Protein AF-A0A974B3S0-F1 (afdb_monomer)

Secondary structure (DSSP, 8-state):
-HHHH-SSEEEEE-S---HHHHHHHHHHHHHHHHTT-EEEEE---SS-TTSSS--HHHHHHHHHHHHHTGGGHHHHEE--SS---B---EEEETTTEEEEESS-TTT--TT-B--EEEEE-SSS--HHHHHHHHHHHHH-S-HHHHTT---SHHHHS-TGGGTS----------PPPPPPPS-SS--SSHHHHHHHHHHHHHHHHHHHHHHHHHHHT-SS-EEEEEETHHHHHHHHHHHHH-SSEEEEE-S---TTTS-HHHHHHHHHHHHTT-EEEEEEE-TTS-SS-HHHHHHHHHHHHHHHHHSBTTEEEEEESB---EEEETTEEEEES--TTT--S--SSSSPPB-EEEEEE-HHHHHHHHHHTT---SPPPP-----TTSPPPPPHHHHHHHHHHHHHHHHHSS--HHHHHHHHHH-S-HHHHHHHHHTTS-HHHHHHHHHHHHHH-GGG-TTSHHHHHHHHHHHHHHHTT-HHHHHHHHHT---SSSSS-HHHHHHHHHHHTT-HHHHHHHHHHHHTSTT--HHHHHHHHHHHHHIIIII--THHHHHHHHHGGGPPTTHHHHHHHHHHHHHHH-S---HHHHHHHHHHHHHHHHHHHHHHHHHHHHHHHHH---SSHHHHHHHHHHHTSTT-HHHHHHHHH-

Nearest PDB structures (foldseek):
  4a1s-assembly1_B  TM=4.977E-01  e=6.077E-01  Drosophila melanogaster
  6ait-assembly1_B  TM=3.392E-01  e=1.876E-01  Escherichia coli K-12
  6ait-assembly1_A  TM=3.603E-01  e=1.710E+00  Escherichia coli K-12
  6ait-assembly1_D  TM=3.417E-01  e=1.969E+00  Escherichia coli K-12

Solvent-accessible surface area (backbone atoms only — not comparable to full-atom values): 35226 Å² total; per-residue (Å²): 108,64,61,75,68,31,68,53,28,35,39,38,28,16,23,48,75,34,45,80,39,41,61,78,44,41,70,48,52,52,50,27,43,74,65,64,18,28,38,35,49,45,38,17,42,63,88,47,93,82,55,69,64,70,57,70,67,36,45,52,54,53,51,49,54,24,56,72,40,52,98,47,3,75,78,32,40,36,62,68,91,60,60,43,25,23,54,24,16,37,37,35,29,56,48,46,35,35,37,34,15,29,44,37,80,25,50,54,62,74,94,38,48,56,44,68,48,78,48,74,50,95,71,77,74,34,71,50,49,31,52,48,36,48,49,52,36,70,46,41,84,47,70,76,60,25,71,69,58,68,40,53,50,77,64,67,53,51,78,74,59,66,71,60,64,81,72,78,74,70,74,74,73,76,72,80,62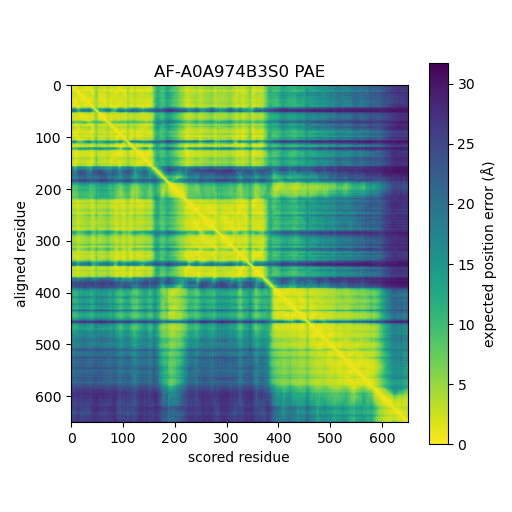,71,63,62,79,58,78,94,62,88,47,91,48,70,65,60,45,51,21,44,46,52,49,37,54,50,32,48,54,31,50,50,51,50,53,48,52,57,59,68,68,48,92,65,67,50,68,39,82,36,48,46,65,50,54,58,54,50,49,53,46,40,56,73,62,40,69,56,27,38,38,42,25,12,41,33,40,23,34,85,56,50,30,73,66,49,51,50,37,52,49,53,34,47,73,74,63,19,35,34,38,40,32,32,34,32,84,91,63,64,47,74,58,67,64,37,30,50,54,20,48,49,56,51,50,57,52,34,71,76,34,74,87,39,45,44,81,46,70,36,60,38,34,27,13,31,42,34,29,58,39,29,26,34,39,6,37,54,32,76,37,49,50,88,74,72,48,84,95,55,88,58,44,44,31,34,32,40,35,36,43,32,53,73,58,18,50,51,52,38,41,67,67,69,58,64,89,65,84,71,74,77,85,76,67,71,76,86,77,66,75,81,60,74,56,44,65,43,42,41,52,41,48,53,52,52,50,52,24,57,76,65,77,46,67,57,68,65,59,48,51,54,51,43,74,70,41,95,52,50,67,58,29,48,58,64,32,64,73,54,45,58,70,67,46,40,43,54,49,49,53,47,45,58,71,77,42,56,90,75,42,85,80,53,56,53,64,55,49,52,54,50,45,29,50,50,28,50,74,73,66,38,24,53,62,18,20,58,53,40,68,75,46,98,50,90,84,50,80,74,43,52,55,60,24,44,36,44,20,26,56,74,69,68,38,67,73,54,33,49,58,39,45,57,57,48,72,70,46,84,85,68,48,74,68,54,48,51,52,49,44,52,51,18,49,44,29,32,39,71,68,46,38,68,64,17,55,61,49,36,68,69,47,44,84,77,48,59,85,67,59,28,59,52,50,51,52,51,50,55,47,41,76,71,62,76,52,40,56,63,58,68,63,52,48,55,50,50,53,49,53,48,53,52,50,52,51,50,52,51,48,53,50,49,50,53,52,50,54,52,60,66,68,61,82,61,94,46,74,65,56,43,51,53,48,42,52,29,52,71,33,91,85,6,68,54,33,45,50,52,62,72,76,104

pLDDT: mean 87.48, std 12.83, range [41.31, 98.44]

Sequence (650 aa):
QLIAQATGQLVICSPRIHYQTLRRHLPALEDAVRRDVRLVLLWGAADRDRDEEFDDRTRNALEDLQRLGGKAGATQVVLPVTSTRTHAKLVVTDHTTALVTSAAPLSGAGERSSVGLLLEQPGDDSPVITELLDWVRASVPSYEHSRLLRVRAADFRTTDSRMAGAPAREPARKREELPEPAVEAPAEDPSVEASALELWVSGWTGYLRLVQARLAARQLPAARLVTDATHRTLFRIALSRARRRLVIASDGLAAEIVDTGLVGALRARLGEGVEVTLVLPDATHPVGDRRQYGEARQRLQDLLADFPGRLRLVEGANRAALLVWDDEAVVGSFNYLAFDGRYGRHRLASELSVRVSGAAAADAVARAAGAAGMPAAPDTGPDATAALPPTGAAHASAQRLLHAYAEQGAADPRLVAQVLGAAEDPWQLLELLGGPGPEDLVAVVAARCLADHRDGGQDGRAGRWQRWLIRHCWKTGQFVEAAVLRLGLHDAGFRPRARTAVLGAARAAHHPGAVAAVLEELVLEEGLSAGERVVATLGACSLLLLTGDPSGHEVLEVVRRQLDTPWREFAERVDAYWQAAYLPMPLELIRVSLDGSRREHERASLWEELEQRLAHARAMTFASPVSTRTHHALFNTPSGAFAELGRIVA

Radius of gyration: 44.28 Å; Cα contacts (8 Å, |Δi|>4): 1013; chains: 1; bounding box: 95×59×132 Å

Foldseek 3Di:
DLLQLAQAEKEWEFQAADLVQVVVCLVSLLVCLVNLYAYAYAYHALADPVRFDDDPNRVVSLVVQLCSNPPCSCLRHPDAPGHLNALWGKIDRQQFWIKFWLDGNRPDLPVFFIDIDIDGDPDQHDPASLVVQVVVLVSRPDVVSSVSGDRHSVSRDDPVNVPVDDPDDPPPPPPQDQQDDQDPDDFPDPLLSQLSVVLSVLLVVLVVVVVVLVQLPDPFWDKHKDKQCSVVVVVVCLLQPFQAEKEFEFAAAFQVLLDPVVLVSNLVNLVNVYAYEYEYEALVDHDDDNVRRVNSVVSLVVSCVVRPPRYHYHYYSHSWGKMAGQQKIKGHNDGNRHDDSADPPDDGHMTIIMMIGGQVVSQVRCVSSVNPDRDRPPCPSPPSPPDNGDGSLLSNLLSVQSNVCSVPVAGDLVSLLVSCVPDPDLLVSLVSCVPSHDPRNSLSSLVNCLVPPVVVCPPCSNVVSLLVNLVVCVVVLVLLVNLVSQVVHPDCPRPPHNLLSQLSNCVSVVPLVSNLVSLVVQLPDPDDDQVSLLSSLVSLLCCCAPVLHCSSVVSLVSSLVVHDPPSNVVSVVSNVCCVVPSDHHPVVVVVVVVVVVVVVVVVVVVLVVLLVVLVVLLPDDDPDPVVVVLSCQQCPDPPHVSVVVNVVSD

Structure (mmCIF, N/CA/C/O backbone):
data_AF-A0A974B3S0-F1
#
_entry.id   AF-A0A974B3S0-F1
#
loop_
_atom_site.group_PDB
_atom_site.id
_atom_site.type_symbol
_atom_site.label_atom_id
_atom_site.label_alt_id
_atom_site.label_comp_id
_atom_site.label_asym_id
_atom_site.label_entity_id
_atom_site.label_seq_id
_atom_site.pdbx_PDB_ins_code
_atom_site.Cartn_x
_atom_site.Cartn_y
_atom_site.Cartn_z
_atom_site.occupancy
_atom_site.B_iso_or_equiv
_atom_site.auth_seq_id
_atom_site.auth_comp_id
_atom_site.auth_asym_id
_atom_site.auth_atom_id
_atom_site.pdbx_PDB_model_num
ATOM 1 N N . GLN A 1 1 ? 11.451 -6.308 -39.382 1.00 90.56 1 GLN A N 1
ATOM 2 C CA . GLN A 1 1 ? 10.022 -6.273 -39.015 1.00 90.56 1 GLN A CA 1
ATOM 3 C C . GLN A 1 1 ? 9.632 -4.918 -38.436 1.00 90.56 1 GLN A C 1
ATOM 5 O O . GLN A 1 1 ? 8.913 -4.218 -39.127 1.00 90.56 1 GLN A O 1
ATOM 10 N N . LEU A 1 2 ? 10.179 -4.498 -37.286 1.00 94.31 2 LEU A N 1
ATOM 11 C CA . LEU A 1 2 ? 9.877 -3.194 -36.656 1.00 94.31 2 LEU A CA 1
ATOM 12 C C . LEU A 1 2 ? 9.934 -1.993 -37.622 1.00 94.31 2 LEU A C 1
ATOM 14 O O . LEU A 1 2 ? 8.984 -1.229 -37.715 1.00 94.31 2 LEU A O 1
ATOM 18 N N . ILE A 1 3 ? 10.993 -1.896 -38.438 1.00 95.94 3 ILE A N 1
ATOM 19 C CA . ILE A 1 3 ? 11.139 -0.835 -39.458 1.00 95.94 3 ILE A CA 1
ATOM 20 C C . ILE A 1 3 ? 9.942 -0.788 -40.426 1.00 95.94 3 ILE A C 1
ATOM 22 O O . ILE A 1 3 ? 9.447 0.283 -40.762 1.00 95.94 3 ILE A O 1
ATOM 26 N N . ALA A 1 4 ? 9.460 -1.954 -40.861 1.00 94.88 4 ALA A N 1
ATOM 27 C CA . ALA A 1 4 ? 8.338 -2.055 -41.791 1.00 94.88 4 ALA A CA 1
ATOM 28 C C . ALA A 1 4 ? 6.991 -1.742 -41.118 1.00 94.88 4 ALA A C 1
ATOM 30 O O . ALA A 1 4 ? 6.079 -1.262 -41.780 1.00 94.88 4 ALA A O 1
ATOM 31 N N . GLN A 1 5 ? 6.872 -1.987 -39.810 1.00 93.88 5 GLN A N 1
ATOM 32 C CA . GLN A 1 5 ? 5.661 -1.711 -39.032 1.00 93.88 5 GLN A CA 1
ATOM 33 C C . GLN A 1 5 ? 5.506 -0.232 -38.662 1.00 93.88 5 GLN A C 1
ATOM 35 O O . GLN A 1 5 ? 4.398 0.179 -38.341 1.00 93.88 5 GLN A O 1
ATOM 40 N N . ALA A 1 6 ? 6.578 0.563 -38.719 1.00 95.12 6 ALA A N 1
ATOM 41 C CA . ALA A 1 6 ? 6.516 1.989 -38.416 1.00 95.12 6 ALA A CA 1
ATOM 42 C C . ALA A 1 6 ? 5.563 2.718 -39.366 1.00 95.12 6 ALA A C 1
ATOM 44 O O . ALA A 1 6 ? 5.660 2.555 -40.586 1.00 95.12 6 ALA A O 1
ATOM 45 N N . THR A 1 7 ? 4.670 3.532 -38.805 1.00 94.62 7 THR A N 1
ATOM 46 C CA . THR A 1 7 ? 3.674 4.307 -39.559 1.00 94.62 7 THR A CA 1
ATOM 47 C C . THR A 1 7 ? 3.836 5.815 -39.403 1.00 94.62 7 THR A C 1
ATOM 49 O O . THR A 1 7 ? 3.481 6.549 -40.317 1.00 94.62 7 THR A O 1
ATOM 52 N N . GLY A 1 8 ? 4.400 6.296 -38.292 1.00 94.00 8 GLY A N 1
ATOM 53 C CA . GLY A 1 8 ? 4.585 7.724 -38.030 1.00 94.00 8 GLY A CA 1
ATOM 54 C C . GLY A 1 8 ? 6.000 8.116 -37.605 1.00 94.00 8 GLY A C 1
ATOM 55 O O . GLY A 1 8 ? 6.497 9.155 -38.040 1.00 94.00 8 GLY A O 1
ATOM 56 N N . GLN A 1 9 ? 6.663 7.324 -36.764 1.00 96.62 9 GLN A N 1
ATOM 57 C CA . GLN A 1 9 ? 8.039 7.545 -36.325 1.00 96.62 9 GLN A CA 1
ATOM 58 C C . GLN A 1 9 ? 8.759 6.217 -36.091 1.00 96.62 9 GLN A C 1
ATOM 60 O O . GLN A 1 9 ? 8.231 5.293 -35.479 1.00 96.62 9 GLN A O 1
ATOM 65 N N . LEU A 1 10 ? 10.016 6.167 -36.505 1.00 98.06 10 LEU A N 1
ATOM 66 C CA . LEU A 1 10 ? 10.951 5.104 -36.190 1.00 98.06 10 LEU A CA 1
ATOM 67 C C . LEU A 1 10 ? 12.165 5.724 -35.510 1.00 98.06 10 LEU A C 1
ATOM 69 O O . LEU A 1 10 ? 12.873 6.532 -36.108 1.00 98.06 10 LEU A O 1
ATOM 73 N N . VAL A 1 11 ? 12.424 5.331 -34.271 1.00 98.31 11 VAL A N 1
ATOM 74 C CA . VAL A 1 11 ? 13.617 5.737 -33.532 1.00 98.31 11 VAL A CA 1
ATOM 75 C C . VAL A 1 11 ? 14.587 4.571 -33.485 1.00 98.31 11 VAL A C 1
ATOM 77 O O . VAL A 1 11 ? 14.202 3.471 -33.100 1.00 98.31 11 VAL A O 1
ATOM 80 N N . ILE A 1 12 ? 15.850 4.805 -33.827 1.00 98.00 12 ILE A N 1
ATOM 81 C CA . ILE A 1 12 ? 16.931 3.834 -33.665 1.00 98.00 12 ILE A CA 1
ATOM 82 C C . ILE A 1 12 ? 18.063 4.508 -32.896 1.00 98.00 12 ILE A C 1
ATOM 84 O O . ILE A 1 12 ? 18.668 5.467 -33.369 1.00 98.00 12 ILE A O 1
ATOM 88 N N . CYS A 1 13 ? 18.363 3.983 -31.715 1.00 96.69 13 CYS A N 1
ATOM 89 C CA . CYS A 1 13 ? 19.539 4.335 -30.939 1.00 96.69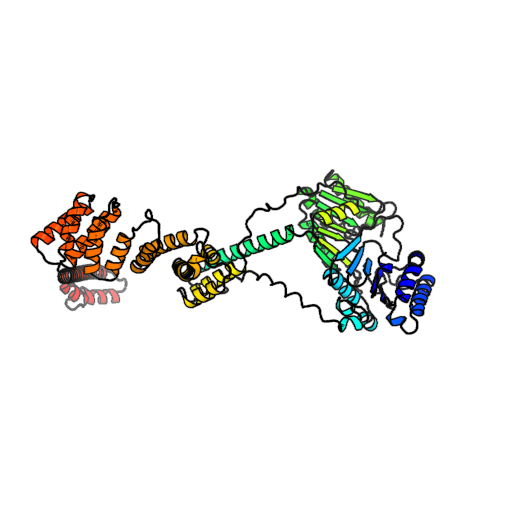 13 CYS A CA 1
ATOM 90 C C . CYS A 1 13 ? 20.581 3.228 -31.098 1.00 96.69 13 CYS A C 1
ATOM 92 O O . CYS A 1 13 ? 20.330 2.070 -30.749 1.00 96.69 13 CYS A O 1
ATOM 94 N N . SER A 1 14 ? 21.729 3.572 -31.675 1.00 94.75 14 SER A N 1
ATOM 95 C CA . SER A 1 14 ? 22.834 2.646 -31.902 1.00 94.75 14 SER A CA 1
ATOM 96 C C . SER A 1 14 ? 24.151 3.368 -31.621 1.00 94.75 14 SER A C 1
ATOM 98 O O . SER A 1 14 ? 24.486 4.287 -32.368 1.00 94.75 14 SER A O 1
ATOM 100 N N . PRO A 1 15 ? 24.945 2.949 -30.615 1.00 90.75 15 PRO A N 1
ATOM 101 C CA . PRO A 1 15 ? 26.147 3.684 -30.201 1.00 90.75 15 PRO A CA 1
ATOM 102 C C . PRO A 1 15 ? 27.145 3.865 -31.345 1.00 90.75 15 PRO A C 1
ATOM 104 O O . PRO A 1 15 ? 27.814 4.887 -31.458 1.00 90.75 15 PRO A O 1
ATOM 107 N N . ARG A 1 16 ? 27.208 2.875 -32.240 1.00 89.56 16 ARG A N 1
ATOM 108 C CA . ARG A 1 16 ? 27.959 2.934 -33.494 1.00 89.56 16 ARG A CA 1
ATOM 109 C C . ARG A 1 16 ? 27.047 2.572 -34.663 1.00 89.56 16 ARG A C 1
ATOM 111 O O . ARG A 1 16 ? 26.113 1.780 -34.513 1.00 89.56 16 ARG A O 1
ATOM 118 N N . ILE A 1 17 ? 27.336 3.099 -35.843 1.00 92.31 17 ILE A N 1
ATOM 119 C CA . ILE A 1 17 ? 26.653 2.732 -37.087 1.00 92.31 17 ILE A CA 1
ATOM 120 C C . ILE A 1 17 ? 27.734 2.303 -38.071 1.00 92.31 17 ILE A C 1
ATOM 122 O O . ILE A 1 17 ? 28.662 3.059 -38.333 1.00 92.31 17 ILE A O 1
ATOM 126 N N . HIS A 1 18 ? 27.636 1.078 -38.581 1.00 91.88 18 HIS A N 1
ATOM 127 C CA . HIS A 1 18 ? 28.579 0.548 -39.561 1.00 91.88 18 HIS A CA 1
ATOM 128 C C . HIS A 1 18 ? 27.874 0.303 -40.888 1.00 91.88 18 HIS A C 1
ATOM 130 O O . HIS A 1 18 ? 26.838 -0.367 -40.926 1.00 91.88 18 HIS A O 1
ATOM 136 N N . TYR A 1 19 ? 28.480 0.765 -41.985 1.00 93.81 19 TYR A N 1
ATOM 137 C CA . TYR A 1 19 ? 27.906 0.660 -43.326 1.00 93.81 19 TYR A CA 1
ATOM 138 C C . TYR A 1 19 ? 27.470 -0.766 -43.689 1.00 93.81 19 TYR A C 1
ATOM 140 O O . TYR A 1 19 ? 26.404 -0.955 -44.263 1.00 93.81 19 TYR A O 1
ATOM 148 N N . GLN A 1 20 ? 28.248 -1.794 -43.326 1.00 92.00 20 GLN A N 1
ATOM 149 C CA . GLN A 1 20 ? 27.901 -3.189 -43.635 1.00 92.00 20 GLN A CA 1
ATOM 150 C C . GLN A 1 20 ? 26.568 -3.633 -43.019 1.00 92.00 20 GLN A C 1
ATOM 152 O O . GLN A 1 20 ? 25.824 -4.379 -43.658 1.00 92.00 20 GLN A O 1
ATOM 157 N N . THR A 1 21 ? 26.265 -3.184 -41.801 1.00 92.38 21 THR A N 1
ATOM 158 C CA . THR A 1 21 ? 25.004 -3.491 -41.116 1.00 92.38 21 THR A CA 1
ATOM 159 C C . THR A 1 21 ? 23.904 -2.553 -41.595 1.00 92.38 21 THR A C 1
ATOM 161 O O . THR A 1 21 ? 22.827 -3.023 -41.954 1.00 92.38 21 THR A O 1
ATOM 164 N N . LEU A 1 22 ? 24.191 -1.250 -41.698 1.00 95.25 22 LEU A N 1
ATOM 165 C CA . LEU A 1 22 ? 23.259 -0.250 -42.222 1.00 95.25 22 LEU A CA 1
ATOM 166 C C . LEU A 1 22 ? 22.739 -0.643 -43.612 1.00 95.25 22 LEU A C 1
ATOM 168 O O . LEU A 1 22 ? 21.530 -0.667 -43.817 1.00 95.25 22 LEU A O 1
ATOM 172 N N . ARG A 1 23 ? 23.622 -1.056 -44.533 1.00 95.69 23 ARG A N 1
ATOM 173 C CA . ARG A 1 23 ? 23.284 -1.477 -45.905 1.00 95.69 23 ARG A CA 1
ATOM 174 C C . ARG A 1 23 ? 22.228 -2.581 -45.956 1.00 95.69 23 ARG A C 1
ATOM 176 O O . ARG A 1 23 ? 21.425 -2.599 -46.881 1.00 95.69 23 ARG A O 1
ATOM 183 N N . ARG A 1 24 ? 22.205 -3.491 -44.976 1.00 94.81 24 ARG A N 1
ATOM 184 C CA . ARG A 1 24 ? 21.198 -4.568 -44.899 1.00 94.81 24 ARG A CA 1
ATOM 185 C C . ARG A 1 24 ? 19.804 -4.035 -44.568 1.00 94.81 24 ARG A C 1
ATOM 187 O O . ARG A 1 24 ? 18.816 -4.677 -44.906 1.00 94.81 24 ARG A O 1
ATOM 194 N N . HIS A 1 25 ? 19.732 -2.879 -43.914 1.00 95.81 25 HIS A N 1
ATOM 195 C CA . HIS A 1 25 ? 18.491 -2.232 -43.500 1.00 95.81 25 HIS A CA 1
ATOM 196 C C . HIS A 1 25 ? 18.097 -1.047 -44.390 1.00 95.81 25 HIS A C 1
ATOM 198 O O . HIS A 1 25 ? 16.933 -0.657 -44.346 1.00 95.81 25 HIS A O 1
ATOM 204 N N . LEU A 1 26 ? 19.008 -0.518 -45.223 1.00 96.50 26 LEU A N 1
ATOM 205 C CA . LEU A 1 26 ? 18.747 0.619 -46.117 1.00 96.50 26 LEU A CA 1
ATOM 206 C C . LEU A 1 26 ? 17.457 0.465 -46.936 1.00 96.50 26 LEU A C 1
ATOM 208 O O . LEU A 1 26 ? 16.648 1.381 -46.855 1.00 96.50 26 LEU A O 1
ATOM 212 N N . PRO A 1 27 ? 17.162 -0.668 -47.611 1.00 97.56 27 PRO A N 1
ATOM 213 C CA . PRO A 1 27 ? 15.923 -0.779 -48.385 1.00 97.56 27 PRO A CA 1
ATOM 214 C C . PRO A 1 27 ? 14.655 -0.557 -47.548 1.00 97.56 27 PRO A C 1
ATOM 216 O O . PRO A 1 27 ? 13.721 0.100 -47.998 1.00 97.56 27 PRO A O 1
ATOM 219 N N . ALA A 1 28 ? 14.634 -1.064 -46.311 1.00 97.25 28 ALA A N 1
ATOM 220 C CA . ALA A 1 28 ? 13.500 -0.899 -45.404 1.00 97.25 28 ALA A CA 1
ATOM 221 C C . ALA A 1 28 ? 13.433 0.516 -44.802 1.00 97.25 28 ALA A C 1
ATOM 223 O O . ALA A 1 28 ? 12.342 1.034 -44.578 1.00 97.25 28 ALA A O 1
ATOM 224 N N . LEU A 1 29 ? 14.584 1.143 -44.539 1.00 97.56 29 LEU A N 1
ATOM 225 C CA . LEU A 1 29 ? 14.653 2.531 -44.073 1.00 97.56 29 LEU A CA 1
ATOM 226 C C . LEU A 1 29 ? 14.208 3.505 -45.170 1.00 97.56 29 LEU A C 1
ATOM 228 O O . LEU A 1 29 ? 13.416 4.399 -44.899 1.00 97.56 29 LEU A O 1
ATOM 232 N N . GLU A 1 30 ? 14.658 3.303 -46.407 1.00 97.44 30 GLU A N 1
ATOM 233 C CA . GLU A 1 30 ? 14.218 4.081 -47.565 1.00 97.44 30 GLU A CA 1
ATOM 234 C C . GLU A 1 30 ? 12.713 3.934 -47.804 1.00 97.44 30 GLU A C 1
ATOM 236 O O . GLU A 1 30 ? 12.037 4.923 -48.073 1.00 97.44 30 GLU A O 1
ATOM 241 N N . ASP A 1 31 ? 12.172 2.716 -47.694 1.00 96.94 31 ASP A N 1
ATOM 242 C CA . ASP A 1 31 ? 10.728 2.482 -47.771 1.00 96.94 31 ASP A CA 1
ATOM 243 C C . ASP A 1 31 ? 9.966 3.239 -46.673 1.00 96.94 31 ASP A C 1
ATOM 245 O O . ASP A 1 31 ? 8.985 3.917 -46.966 1.00 96.94 31 ASP A O 1
ATOM 249 N N . ALA A 1 32 ? 10.451 3.215 -45.428 1.00 96.56 32 ALA A N 1
ATOM 250 C CA . ALA A 1 32 ? 9.850 3.982 -44.339 1.00 96.56 32 ALA A CA 1
ATOM 251 C C . ALA A 1 32 ? 9.837 5.496 -44.635 1.00 96.56 32 ALA A C 1
ATOM 253 O O . ALA A 1 32 ? 8.798 6.134 -44.478 1.00 96.56 32 ALA A O 1
ATOM 254 N N . VAL A 1 33 ? 10.939 6.061 -45.144 1.00 96.00 33 VAL A N 1
ATOM 255 C CA . VAL A 1 33 ? 11.004 7.478 -45.557 1.00 96.00 33 VAL A CA 1
ATOM 256 C C . VAL A 1 33 ? 10.009 7.773 -46.691 1.00 96.00 33 VAL A C 1
ATOM 258 O O . VAL A 1 33 ? 9.297 8.774 -46.642 1.00 96.00 33 VAL A O 1
ATOM 261 N N . ARG A 1 34 ? 9.880 6.884 -47.688 1.00 94.75 34 ARG A N 1
ATOM 262 C CA . ARG A 1 34 ? 8.882 7.031 -48.770 1.00 94.75 34 ARG A CA 1
ATOM 263 C C . ARG A 1 34 ? 7.437 6.972 -48.259 1.00 94.75 34 ARG A C 1
ATOM 265 O O . ARG A 1 34 ? 6.574 7.618 -48.845 1.00 94.75 34 ARG A O 1
ATOM 272 N N . ARG A 1 35 ? 7.176 6.238 -47.171 1.00 93.94 35 ARG A N 1
ATOM 273 C CA . ARG A 1 35 ? 5.871 6.148 -46.481 1.00 93.94 35 ARG A CA 1
ATOM 274 C C . ARG A 1 35 ? 5.592 7.308 -45.517 1.00 93.94 35 ARG A C 1
ATOM 276 O O . ARG A 1 35 ? 4.650 7.236 -44.738 1.00 93.94 35 ARG A O 1
ATOM 283 N N . ASP A 1 36 ? 6.402 8.358 -45.563 1.00 94.00 36 ASP A N 1
ATOM 284 C CA . ASP A 1 36 ? 6.337 9.514 -44.670 1.00 94.00 36 ASP A CA 1
ATOM 285 C C . ASP A 1 36 ? 6.606 9.225 -43.179 1.00 94.00 36 ASP A C 1
ATOM 287 O O . ASP A 1 36 ? 6.212 9.975 -42.284 1.00 94.00 36 ASP A O 1
ATOM 291 N N . VAL A 1 37 ? 7.323 8.138 -42.882 1.00 95.75 37 VAL A N 1
ATOM 292 C CA . VAL A 1 37 ? 7.742 7.826 -41.511 1.00 95.75 37 VAL A CA 1
ATOM 293 C C . VAL A 1 37 ? 8.922 8.714 -41.128 1.00 95.75 37 VAL A C 1
ATOM 295 O O . VAL A 1 37 ? 9.951 8.738 -41.807 1.00 95.75 37 VAL A O 1
ATOM 298 N N . ARG A 1 38 ? 8.822 9.393 -39.980 1.00 96.44 38 ARG A N 1
ATOM 299 C CA . ARG A 1 38 ? 9.953 10.138 -39.415 1.00 96.44 38 ARG A CA 1
ATOM 300 C C . ARG A 1 38 ? 11.001 9.176 -38.863 1.00 96.44 38 ARG A C 1
ATOM 302 O O . ARG A 1 38 ? 10.754 8.490 -37.876 1.00 96.44 38 ARG A O 1
ATOM 309 N N . LEU A 1 39 ? 12.189 9.170 -39.448 1.00 97.56 39 LEU A N 1
ATOM 310 C CA . LEU A 1 39 ? 13.332 8.404 -38.971 1.00 97.56 39 LEU A CA 1
ATOM 311 C C . LEU A 1 39 ? 14.168 9.252 -38.008 1.00 97.56 39 LEU A C 1
ATOM 313 O O . LEU A 1 39 ? 14.592 10.349 -38.355 1.00 97.56 39 LEU A O 1
ATOM 317 N N . VAL A 1 40 ? 14.440 8.744 -36.809 1.00 97.50 40 VAL A N 1
ATOM 318 C CA . VAL A 1 40 ? 15.277 9.404 -35.799 1.00 97.50 40 VAL A CA 1
ATOM 319 C C . VAL A 1 40 ? 16.439 8.484 -35.445 1.00 97.50 40 VAL A C 1
ATOM 321 O O . VAL A 1 40 ? 16.226 7.389 -34.927 1.00 97.50 40 VAL A O 1
ATOM 324 N N . LEU A 1 41 ? 17.667 8.919 -35.717 1.00 96.69 41 LEU A N 1
ATOM 325 C CA . LEU A 1 41 ? 18.879 8.128 -35.504 1.00 96.69 41 LEU A CA 1
ATOM 326 C C . LEU A 1 41 ? 19.744 8.764 -34.414 1.00 96.69 41 LEU A C 1
ATOM 328 O O . LEU A 1 41 ? 20.308 9.837 -34.612 1.00 96.69 41 LEU A O 1
ATOM 332 N N . LEU A 1 42 ? 19.866 8.095 -33.267 1.00 94.81 42 LEU A N 1
ATOM 333 C CA . LEU A 1 42 ? 20.778 8.486 -32.190 1.00 94.81 42 LEU A CA 1
ATOM 334 C C . LEU A 1 42 ? 22.044 7.636 -32.280 1.00 94.81 42 LEU A C 1
ATOM 336 O O . LEU A 1 42 ? 21.972 6.411 -32.415 1.00 94.81 42 LEU A O 1
ATOM 340 N N . TRP A 1 43 ? 23.197 8.296 -32.216 1.00 92.25 43 TRP A N 1
ATOM 341 C CA . TRP A 1 43 ? 24.498 7.670 -32.428 1.00 92.25 43 TRP A CA 1
ATOM 342 C C . TRP A 1 43 ? 25.599 8.309 -31.581 1.00 92.25 43 TRP A C 1
ATOM 344 O O . TRP A 1 43 ? 25.432 9.413 -31.054 1.00 92.25 43 TRP A O 1
ATOM 354 N N . GLY A 1 44 ? 26.726 7.603 -31.489 1.00 86.31 44 GLY A N 1
ATOM 355 C CA . GLY A 1 44 ? 27.963 8.059 -30.869 1.00 86.31 44 GLY A CA 1
ATOM 356 C C . GLY A 1 44 ? 28.198 7.432 -29.497 1.00 86.31 44 GLY A C 1
ATOM 357 O O . GLY A 1 44 ? 27.492 7.739 -28.540 1.00 86.31 44 GLY A O 1
ATOM 358 N N . ALA A 1 45 ? 29.212 6.568 -29.404 1.00 78.62 45 ALA A N 1
ATOM 359 C CA . ALA A 1 45 ? 29.706 6.003 -28.150 1.00 78.62 45 ALA A CA 1
ATOM 360 C C . ALA A 1 45 ? 30.588 7.033 -27.426 1.00 78.62 45 ALA A C 1
ATOM 362 O O . ALA A 1 45 ? 31.254 7.840 -28.070 1.00 78.62 45 ALA A O 1
ATOM 363 N N . ALA A 1 46 ? 30.623 7.015 -26.095 1.00 65.81 46 ALA A N 1
ATOM 364 C CA . ALA A 1 46 ? 31.394 8.000 -25.329 1.00 65.81 46 ALA A CA 1
ATOM 365 C C . ALA A 1 46 ? 32.853 7.603 -25.077 1.00 65.81 46 ALA A C 1
ATOM 367 O O . ALA A 1 46 ? 33.569 8.334 -24.394 1.00 65.81 46 ALA A O 1
ATOM 368 N N . ASP A 1 47 ? 33.288 6.447 -25.579 1.00 61.19 47 ASP A N 1
ATOM 369 C CA . ASP A 1 47 ? 34.521 5.835 -25.095 1.00 61.19 47 ASP A CA 1
ATOM 370 C C . ASP A 1 47 ? 35.806 6.523 -25.583 1.00 61.19 47 ASP A C 1
ATOM 372 O O . ASP A 1 47 ? 36.817 6.379 -24.897 1.00 61.19 47 ASP A O 1
ATOM 376 N N . ARG A 1 48 ? 35.819 7.280 -26.702 1.00 55.66 48 ARG A N 1
ATOM 377 C CA . ARG A 1 48 ? 37.002 8.030 -27.204 1.00 55.66 48 ARG A CA 1
ATOM 378 C C . ARG A 1 48 ? 36.621 9.171 -28.160 1.00 55.66 48 ARG A C 1
ATOM 380 O O . ARG A 1 48 ? 35.800 8.956 -29.043 1.00 55.66 48 ARG A O 1
ATOM 387 N N . ASP A 1 49 ? 37.356 10.290 -28.110 1.00 53.88 49 ASP A N 1
ATOM 388 C CA . ASP A 1 49 ? 37.253 11.433 -29.051 1.00 53.88 49 ASP A CA 1
ATOM 389 C C . ASP A 1 49 ? 37.441 11.048 -30.542 1.00 53.88 49 ASP A C 1
ATOM 391 O O . ASP A 1 49 ? 37.144 11.832 -31.435 1.00 53.88 49 ASP A O 1
ATOM 395 N N . ARG A 1 50 ? 37.955 9.841 -30.840 1.00 47.06 50 ARG A N 1
ATOM 396 C CA . ARG A 1 50 ? 38.207 9.349 -32.211 1.00 47.06 50 ARG A CA 1
ATOM 397 C C . ARG A 1 50 ? 37.015 8.654 -32.881 1.00 47.06 50 ARG A C 1
ATOM 399 O O . ARG A 1 50 ? 37.085 8.422 -34.082 1.00 47.06 50 ARG A O 1
ATOM 406 N N . ASP A 1 51 ? 35.958 8.324 -32.138 1.00 55.38 51 ASP A N 1
ATOM 407 C CA . ASP A 1 51 ? 34.772 7.617 -32.661 1.00 55.38 51 ASP A CA 1
ATOM 408 C C . ASP A 1 51 ? 33.580 8.571 -32.906 1.00 55.38 51 ASP A C 1
ATOM 410 O O . ASP A 1 51 ? 32.440 8.130 -33.064 1.00 55.38 51 ASP A O 1
ATOM 414 N N . GLU A 1 52 ? 33.826 9.886 -32.930 1.00 64.75 52 GLU A N 1
ATOM 415 C CA . GLU A 1 52 ? 32.796 10.913 -33.141 1.00 64.75 52 GLU A CA 1
ATOM 416 C C . GLU A 1 52 ? 32.441 11.144 -34.618 1.00 64.75 52 GLU A C 1
ATOM 418 O O . GLU A 1 52 ? 31.615 12.001 -34.915 1.00 64.75 52 GLU A O 1
ATOM 423 N N . GLU A 1 53 ? 33.012 10.384 -35.556 1.00 77.56 53 GLU A N 1
ATOM 424 C CA . GLU A 1 53 ? 32.746 10.551 -36.985 1.00 77.56 53 GLU A CA 1
ATOM 425 C C . GLU A 1 53 ? 32.325 9.245 -37.664 1.00 77.56 53 GLU A C 1
ATOM 427 O O . GLU A 1 53 ? 32.854 8.164 -37.402 1.00 77.56 53 GLU A O 1
ATOM 432 N N . PHE A 1 54 ? 31.362 9.355 -38.580 1.00 86.19 54 PHE A N 1
ATOM 433 C CA . PHE A 1 54 ? 31.015 8.271 -39.492 1.00 86.19 54 PHE A CA 1
ATOM 434 C C . PHE A 1 54 ? 32.113 8.072 -40.535 1.00 86.19 54 PHE A C 1
ATOM 436 O O . PHE A 1 54 ? 32.644 9.052 -41.064 1.00 86.19 54 PHE A O 1
ATOM 443 N N . ASP A 1 55 ? 32.365 6.815 -40.911 1.00 89.00 55 ASP A N 1
ATOM 444 C CA . ASP A 1 55 ? 33.107 6.529 -42.137 1.00 89.00 55 ASP A CA 1
ATOM 445 C C . ASP A 1 55 ? 32.358 7.084 -43.361 1.00 89.00 55 ASP A C 1
ATOM 447 O O . ASP A 1 55 ? 31.125 7.158 -43.361 1.00 89.00 55 ASP A O 1
ATOM 451 N N . ASP A 1 56 ? 33.093 7.442 -44.417 1.00 92.19 56 ASP A N 1
ATOM 452 C CA . ASP A 1 56 ? 32.534 8.109 -45.601 1.00 92.19 56 ASP A CA 1
ATOM 453 C C . ASP A 1 56 ? 31.358 7.348 -46.224 1.00 92.19 56 ASP A C 1
ATOM 455 O O . ASP A 1 56 ? 30.400 7.957 -46.698 1.00 92.19 56 ASP A O 1
ATOM 459 N N . ARG A 1 57 ? 31.379 6.008 -46.206 1.00 95.38 57 ARG A N 1
ATOM 460 C CA . ARG A 1 57 ? 30.291 5.204 -46.785 1.00 95.38 57 ARG A CA 1
ATOM 461 C C . ARG A 1 57 ? 29.039 5.266 -45.925 1.00 95.38 57 ARG A C 1
ATOM 463 O O . ARG A 1 57 ? 27.942 5.384 -46.468 1.00 95.38 57 ARG A O 1
ATOM 470 N N . THR A 1 58 ? 29.192 5.187 -44.605 1.00 94.31 58 THR A N 1
ATOM 471 C CA . THR A 1 58 ? 28.080 5.373 -43.665 1.00 94.31 58 THR A CA 1
ATOM 472 C C . THR A 1 58 ? 27.508 6.783 -43.784 1.00 94.31 58 THR A C 1
ATOM 474 O O . THR A 1 58 ? 26.294 6.923 -43.911 1.00 94.31 58 THR A O 1
ATOM 477 N N . ARG A 1 59 ? 28.362 7.814 -43.824 1.00 93.94 59 ARG A N 1
ATOM 478 C CA . ARG A 1 59 ? 27.949 9.215 -43.988 1.00 93.94 59 ARG A CA 1
ATOM 479 C C . ARG A 1 59 ? 27.148 9.421 -45.272 1.00 93.94 59 ARG A C 1
ATOM 481 O O . ARG A 1 59 ? 26.009 9.867 -45.197 1.00 93.94 59 ARG A O 1
ATOM 488 N N . ASN A 1 60 ? 27.693 9.009 -46.418 1.00 95.75 60 ASN A N 1
ATOM 489 C CA . ASN A 1 60 ? 27.030 9.146 -47.717 1.00 95.75 60 ASN A CA 1
ATOM 490 C C . ASN A 1 60 ? 25.664 8.448 -47.740 1.00 95.75 60 ASN A C 1
ATOM 492 O O . ASN A 1 60 ? 24.691 9.027 -48.206 1.00 95.75 60 AS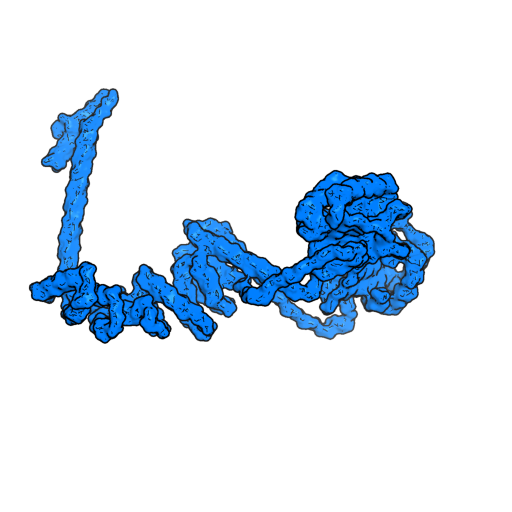N A O 1
ATOM 496 N N . ALA A 1 61 ? 25.557 7.240 -47.175 1.00 96.31 61 ALA A N 1
ATOM 497 C CA . ALA A 1 61 ? 24.286 6.516 -47.123 1.00 96.31 61 ALA A CA 1
ATOM 498 C C . ALA A 1 61 ? 23.224 7.212 -46.251 1.00 96.31 61 ALA A C 1
ATOM 500 O O . ALA A 1 61 ? 22.038 7.191 -46.579 1.00 96.31 61 ALA A O 1
ATOM 501 N N . LEU A 1 62 ? 23.632 7.823 -45.135 1.00 94.69 62 LEU A N 1
ATOM 502 C CA . LEU A 1 62 ? 22.730 8.591 -44.275 1.00 94.69 62 LEU A CA 1
ATOM 503 C C . LEU A 1 62 ? 22.308 9.916 -44.930 1.00 94.69 62 LEU A C 1
ATOM 505 O O . LEU A 1 62 ? 21.144 10.301 -44.829 1.00 94.69 62 LEU A O 1
ATOM 509 N N . GLU A 1 63 ? 23.219 10.584 -45.640 1.00 93.81 63 GLU A N 1
ATOM 510 C CA . GLU A 1 63 ? 22.893 11.766 -46.442 1.00 93.81 63 GLU A CA 1
ATOM 511 C C . GLU A 1 63 ? 21.944 11.428 -47.598 1.00 93.81 63 GLU A C 1
ATOM 513 O O . GLU A 1 63 ? 21.009 12.181 -47.860 1.00 93.81 63 GLU A O 1
ATOM 518 N N . ASP A 1 64 ? 22.132 10.289 -48.267 1.00 95.31 64 ASP A N 1
ATOM 519 C CA . ASP A 1 64 ? 21.231 9.819 -49.322 1.00 95.31 64 ASP A CA 1
ATOM 520 C C . ASP A 1 64 ? 19.817 9.559 -48.770 1.00 95.31 64 ASP A C 1
ATOM 522 O O . ASP A 1 64 ? 18.832 9.964 -49.394 1.00 95.31 64 ASP A O 1
ATOM 526 N N . LEU A 1 65 ? 19.701 8.983 -47.564 1.00 94.69 65 LEU A N 1
ATOM 527 C CA . LEU A 1 65 ? 18.419 8.854 -46.855 1.00 94.69 65 LEU A CA 1
ATOM 528 C C . LEU A 1 65 ? 17.780 10.219 -46.559 1.00 94.69 65 LEU A C 1
ATOM 530 O O . LEU A 1 65 ? 16.576 10.377 -46.751 1.00 94.69 65 LEU A O 1
ATOM 534 N N . GLN A 1 66 ? 18.562 11.214 -46.128 1.00 93.75 66 GLN A N 1
ATOM 535 C CA . GLN A 1 66 ? 18.060 12.578 -45.923 1.00 93.75 66 GLN A CA 1
ATOM 536 C C . GLN A 1 66 ? 17.586 13.212 -47.236 1.00 93.75 66 GLN A C 1
ATOM 538 O O . GLN A 1 66 ? 16.519 13.822 -47.268 1.00 93.75 66 GLN A O 1
ATOM 543 N N . ARG A 1 67 ? 18.329 13.044 -48.338 1.00 93.38 67 ARG A N 1
ATOM 544 C CA . ARG A 1 67 ? 17.948 13.576 -49.658 1.00 93.38 67 ARG A CA 1
ATOM 545 C C . ARG A 1 67 ? 16.676 12.922 -50.201 1.00 93.38 67 ARG A C 1
ATOM 547 O O . ARG A 1 67 ? 15.898 13.599 -50.872 1.00 93.38 67 ARG A O 1
ATOM 554 N N . LEU A 1 68 ? 16.432 11.647 -49.884 1.00 92.94 68 LEU A N 1
ATOM 555 C CA . LEU A 1 68 ? 15.229 10.921 -50.306 1.00 92.94 68 LEU A CA 1
ATOM 556 C C . LEU A 1 68 ? 13.932 11.570 -49.793 1.00 92.94 68 LEU A C 1
ATOM 558 O O . LEU A 1 68 ? 12.928 11.548 -50.499 1.00 92.94 68 LEU A O 1
ATOM 562 N N . GLY A 1 69 ? 13.963 12.209 -48.619 1.00 86.25 69 GLY A N 1
ATOM 563 C CA . GLY A 1 69 ? 12.821 12.952 -48.071 1.00 86.25 69 GLY A CA 1
ATOM 564 C C . GLY A 1 69 ? 12.532 14.300 -48.754 1.00 86.25 69 GLY A C 1
ATOM 565 O O . GLY A 1 69 ? 11.638 15.045 -48.344 1.00 86.25 69 GLY A O 1
ATOM 566 N N . GLY A 1 70 ? 13.289 14.662 -49.797 1.00 88.19 70 GLY A N 1
ATOM 567 C CA . GLY A 1 70 ? 13.081 15.877 -50.583 1.00 88.19 70 GLY A CA 1
ATOM 568 C C . GLY A 1 70 ? 13.192 17.155 -49.745 1.00 88.19 70 GLY A C 1
ATOM 569 O O . GLY A 1 70 ? 14.089 17.303 -48.918 1.00 88.19 70 GLY A O 1
ATOM 570 N N . LYS A 1 71 ? 12.258 18.100 -49.935 1.00 77.31 71 LYS A N 1
ATOM 571 C CA . LYS A 1 71 ? 12.245 19.383 -49.197 1.00 77.31 71 LYS A CA 1
ATOM 572 C C . LYS A 1 71 ? 12.029 19.218 -47.685 1.00 77.31 71 LYS A C 1
ATOM 574 O O . LYS A 1 71 ? 12.399 20.111 -46.930 1.00 77.31 71 LYS A O 1
ATOM 579 N N . ALA A 1 72 ? 11.446 18.098 -47.252 1.00 79.94 72 ALA A N 1
ATOM 580 C CA . ALA A 1 72 ? 11.246 17.755 -45.845 1.00 79.94 72 ALA A CA 1
ATOM 581 C C . ALA A 1 72 ? 12.351 16.833 -45.296 1.00 79.94 72 ALA A C 1
ATOM 583 O O . ALA A 1 72 ? 12.302 16.447 -44.132 1.00 79.94 72 ALA A O 1
ATOM 584 N N . GLY A 1 73 ? 13.371 16.502 -46.094 1.00 75.75 73 GLY A N 1
ATOM 585 C CA . GLY A 1 73 ? 14.390 15.509 -45.751 1.00 75.75 73 GLY A CA 1
ATOM 586 C C . GLY A 1 73 ? 15.051 15.714 -44.389 1.00 75.75 73 GLY A C 1
ATOM 587 O O . GLY A 1 73 ? 15.159 14.773 -43.606 1.00 75.75 73 GLY A O 1
ATOM 588 N N . ALA A 1 74 ? 15.396 16.960 -44.052 1.00 76.12 74 ALA A N 1
ATOM 589 C CA . ALA A 1 74 ? 16.018 17.305 -42.770 1.00 76.12 74 ALA A CA 1
ATOM 590 C C . ALA A 1 74 ? 15.070 17.194 -41.555 1.00 76.12 74 ALA A C 1
ATOM 592 O O . ALA A 1 74 ? 15.531 17.037 -40.427 1.00 76.12 74 ALA A O 1
ATOM 593 N N . THR A 1 75 ? 13.750 17.271 -41.755 1.00 84.81 75 THR A N 1
ATOM 594 C CA . THR A 1 75 ? 12.746 17.126 -40.681 1.00 84.81 75 THR A CA 1
ATOM 595 C C . THR A 1 75 ? 12.133 15.726 -40.621 1.00 84.81 75 THR A C 1
ATOM 597 O O . THR A 1 75 ? 11.513 15.355 -39.615 1.00 84.81 75 THR A O 1
ATOM 600 N N . GLN A 1 76 ? 12.305 14.947 -41.688 1.00 89.25 76 GLN A N 1
ATOM 601 C CA . GLN A 1 76 ? 11.862 13.567 -41.807 1.00 89.25 76 GLN A CA 1
ATOM 602 C C . GLN A 1 76 ? 12.943 12.580 -41.356 1.00 89.25 76 GLN A C 1
ATOM 604 O O . GLN A 1 76 ? 12.618 11.626 -40.659 1.00 89.25 76 GLN A O 1
ATOM 609 N N . VAL A 1 77 ? 14.217 12.825 -41.677 1.00 95.06 77 VAL A N 1
ATOM 610 C CA . VAL A 1 77 ? 15.361 12.023 -41.217 1.00 95.06 77 VAL A CA 1
ATOM 611 C C . VAL A 1 77 ? 16.204 12.852 -40.247 1.00 95.06 77 VAL A C 1
ATOM 613 O O . VAL A 1 77 ? 17.107 13.603 -40.625 1.00 95.06 77 VAL A O 1
ATOM 616 N N . VAL A 1 78 ? 15.889 12.704 -38.963 1.00 94.00 78 VAL A N 1
ATOM 617 C CA . VAL A 1 78 ? 16.540 13.391 -37.848 1.00 94.00 78 VAL A CA 1
ATOM 618 C C . VAL A 1 78 ? 17.825 12.655 -37.482 1.00 94.00 78 VAL A C 1
ATOM 620 O O . VAL A 1 78 ? 17.807 11.632 -36.794 1.00 94.00 78 VAL A O 1
ATOM 623 N N . LEU A 1 79 ? 18.948 13.212 -37.925 1.00 93.12 79 LEU A N 1
ATOM 624 C CA . LEU A 1 79 ? 20.294 12.761 -37.588 1.00 93.12 79 LEU A CA 1
ATOM 625 C C . LEU A 1 79 ? 21.033 13.916 -36.894 1.00 93.12 79 LEU A C 1
ATOM 627 O O . LEU A 1 79 ? 21.372 14.903 -37.549 1.00 93.12 79 LEU A O 1
ATOM 631 N N . PRO A 1 80 ? 21.266 13.852 -35.571 1.00 88.31 80 PRO A N 1
ATOM 632 C CA . PRO A 1 80 ? 22.065 14.849 -34.873 1.00 88.31 80 PRO A CA 1
ATOM 633 C C . PRO A 1 80 ? 23.462 14.966 -35.486 1.00 88.31 80 PRO A C 1
ATOM 635 O O . PRO A 1 80 ? 24.114 13.954 -35.734 1.00 88.31 80 PRO A O 1
ATOM 638 N N . VAL A 1 81 ? 23.908 16.205 -35.715 1.00 84.62 81 VAL A N 1
ATOM 639 C CA . VAL A 1 81 ? 25.259 16.504 -36.225 1.00 84.62 81 VAL A CA 1
ATOM 640 C C . VAL A 1 81 ? 26.317 16.142 -35.184 1.00 84.62 81 VAL A C 1
ATOM 642 O O . VAL A 1 81 ? 27.402 15.688 -35.526 1.00 84.62 81 VAL A O 1
ATOM 645 N N . THR A 1 82 ? 25.986 16.329 -33.908 1.00 86.94 82 THR A N 1
ATOM 646 C CA . THR A 1 82 ? 26.840 15.972 -32.781 1.00 86.94 82 THR A CA 1
ATOM 647 C C . THR A 1 82 ? 26.462 14.609 -32.220 1.00 86.94 82 THR A C 1
ATOM 649 O O . THR A 1 82 ? 25.279 14.272 -32.108 1.00 86.94 82 THR A O 1
ATOM 652 N N . SER A 1 83 ? 27.486 13.854 -31.819 1.00 87.69 83 SER A N 1
ATOM 653 C CA . SER A 1 83 ? 27.340 12.613 -31.063 1.00 87.69 83 SER A CA 1
ATOM 654 C C . SER A 1 83 ? 26.392 12.813 -29.878 1.00 87.69 83 SER A C 1
ATOM 656 O O . SER A 1 83 ? 26.520 13.756 -29.090 1.00 87.69 83 SER A O 1
ATOM 658 N N . THR A 1 84 ? 25.438 11.896 -29.738 1.00 88.88 84 THR A N 1
ATOM 659 C CA . THR A 1 84 ? 24.524 11.849 -28.589 1.00 88.88 84 THR A CA 1
ATOM 660 C C . THR A 1 84 ? 25.187 11.268 -27.342 1.00 88.88 84 THR A C 1
ATOM 662 O O . THR A 1 84 ? 24.601 11.343 -26.264 1.00 88.88 84 THR A O 1
ATOM 665 N N . ARG A 1 85 ? 26.421 10.747 -27.473 1.00 88.06 85 ARG A N 1
ATOM 666 C CA . ARG A 1 85 ? 27.216 10.139 -26.396 1.00 88.06 85 ARG A CA 1
ATOM 667 C C . ARG A 1 85 ? 26.372 9.145 -25.602 1.00 88.06 85 ARG A C 1
ATOM 669 O O . ARG A 1 85 ? 26.149 9.313 -24.410 1.00 88.06 85 ARG A O 1
ATOM 676 N N . THR A 1 86 ? 25.863 8.124 -26.273 1.00 89.31 86 THR A N 1
ATOM 677 C CA . THR A 1 86 ? 24.975 7.127 -25.680 1.00 89.31 86 THR A CA 1
ATOM 678 C C . THR A 1 86 ? 25.455 5.718 -25.993 1.00 89.31 86 THR A C 1
ATOM 680 O O . THR A 1 86 ? 25.895 5.420 -27.104 1.00 89.31 86 THR A O 1
ATOM 683 N N . HIS A 1 87 ? 25.364 4.839 -25.000 1.00 90.50 87 HIS A N 1
ATOM 684 C CA . HIS A 1 87 ? 25.576 3.401 -25.165 1.00 90.50 87 HIS A CA 1
ATOM 685 C C . HIS A 1 87 ? 24.256 2.641 -25.317 1.00 90.50 87 HIS A C 1
ATOM 687 O O . HIS A 1 87 ? 24.276 1.434 -25.565 1.00 90.50 87 HIS A O 1
ATOM 693 N N . ALA A 1 88 ? 23.126 3.351 -25.248 1.00 93.81 88 ALA A N 1
ATOM 694 C CA . ALA A 1 88 ? 21.797 2.796 -25.413 1.00 93.81 88 ALA A CA 1
ATOM 695 C C . ALA A 1 88 ? 21.619 2.108 -26.770 1.00 93.81 88 ALA A C 1
ATOM 697 O O . ALA A 1 88 ? 22.113 2.548 -27.808 1.00 93.81 88 ALA A O 1
ATOM 698 N N . LYS A 1 89 ? 20.869 1.010 -26.750 1.00 95.06 89 LYS A N 1
ATOM 699 C CA . LYS A 1 89 ? 20.614 0.145 -27.903 1.00 95.06 89 LYS A CA 1
ATOM 700 C C . LYS A 1 89 ? 19.114 -0.109 -27.941 1.00 95.06 89 LYS A C 1
ATOM 702 O O . LYS A 1 89 ? 18.582 -0.942 -27.204 1.00 95.06 89 LYS A O 1
ATOM 707 N N . LEU A 1 90 ? 18.432 0.701 -28.739 1.00 97.06 90 LEU A N 1
ATOM 708 C CA . LEU A 1 90 ? 16.983 0.842 -28.697 1.00 97.06 90 LEU A CA 1
ATOM 709 C C . LEU A 1 90 ? 16.429 0.975 -30.113 1.00 97.06 90 LEU A C 1
ATOM 711 O O . LEU A 1 90 ? 16.998 1.684 -30.939 1.00 97.06 90 LEU A O 1
ATOM 715 N N . VAL A 1 91 ? 15.287 0.350 -30.370 1.00 97.81 91 VAL A N 1
ATOM 716 C CA . VAL A 1 91 ? 14.444 0.646 -31.532 1.00 97.81 91 VAL A CA 1
ATOM 717 C C . VAL A 1 91 ? 13.034 0.932 -31.031 1.00 97.81 91 VAL A C 1
ATOM 719 O O . VAL A 1 91 ? 12.457 0.075 -30.377 1.00 97.81 91 VAL A O 1
ATOM 722 N N . VAL A 1 92 ? 12.464 2.100 -31.323 1.00 97.50 92 VAL A N 1
ATOM 723 C CA . VAL A 1 92 ? 11.057 2.415 -31.016 1.00 97.50 92 VAL A CA 1
ATOM 724 C C . VAL A 1 92 ? 10.292 2.594 -32.314 1.00 97.50 92 VAL A C 1
ATOM 726 O O . VAL A 1 92 ? 10.736 3.312 -33.207 1.00 97.50 92 VAL A O 1
ATOM 729 N N . THR A 1 93 ? 9.152 1.927 -32.410 1.00 95.75 93 THR A N 1
ATOM 730 C CA . THR A 1 93 ? 8.213 2.018 -33.524 1.00 95.75 93 THR A CA 1
ATOM 731 C C . THR A 1 93 ? 6.952 2.693 -33.006 1.00 95.75 93 THR A C 1
ATOM 733 O O . THR A 1 93 ? 6.237 2.134 -32.174 1.00 95.75 93 THR A O 1
ATOM 736 N N . ASP A 1 94 ? 6.713 3.914 -33.474 1.00 94.19 94 ASP A N 1
ATOM 737 C CA . ASP A 1 94 ? 5.608 4.764 -33.043 1.00 94.19 94 ASP A CA 1
ATOM 738 C C . ASP A 1 94 ? 5.541 4.915 -31.507 1.00 94.19 94 ASP A C 1
ATOM 740 O O . ASP A 1 94 ? 6.567 5.158 -30.876 1.00 94.19 94 ASP A O 1
ATOM 744 N N . HIS A 1 95 ? 4.354 4.807 -30.905 1.00 92.69 95 HIS A N 1
ATOM 745 C CA . HIS A 1 95 ? 4.134 4.815 -29.448 1.00 92.69 95 HIS A CA 1
ATOM 746 C C . HIS A 1 95 ? 3.701 3.437 -28.914 1.00 92.69 95 HIS A C 1
ATOM 748 O O . HIS A 1 95 ? 3.231 3.325 -27.783 1.00 92.69 95 HIS A O 1
ATOM 754 N N . THR A 1 96 ? 3.827 2.390 -29.734 1.00 92.12 96 THR A N 1
ATOM 755 C CA . THR A 1 96 ? 3.183 1.085 -29.511 1.00 92.12 96 THR A CA 1
ATOM 756 C C . THR A 1 96 ? 4.174 -0.048 -29.282 1.00 92.12 96 THR A C 1
ATOM 758 O O . THR A 1 96 ? 3.865 -0.986 -28.544 1.00 92.12 96 THR A O 1
ATOM 761 N N . THR A 1 97 ? 5.370 0.034 -29.876 1.00 95.44 97 THR A N 1
ATOM 762 C CA . THR A 1 97 ? 6.363 -1.041 -29.793 1.00 95.44 97 THR A CA 1
ATOM 763 C C . THR A 1 97 ? 7.772 -0.507 -29.565 1.00 95.44 97 THR A C 1
ATOM 765 O O . THR A 1 97 ? 8.215 0.427 -30.232 1.00 95.44 97 THR A O 1
ATOM 768 N N . ALA A 1 98 ? 8.524 -1.138 -28.664 1.00 97.19 98 ALA A N 1
ATOM 769 C CA . ALA A 1 98 ? 9.935 -0.833 -28.446 1.00 97.19 98 ALA A CA 1
ATOM 770 C C . ALA A 1 98 ? 10.773 -2.103 -28.257 1.00 97.19 98 ALA A C 1
ATOM 772 O O . ALA A 1 98 ? 10.358 -3.033 -27.581 1.00 97.19 98 ALA A O 1
ATOM 773 N N . LEU A 1 99 ? 11.980 -2.132 -28.815 1.00 97.62 99 LEU A N 1
ATOM 774 C CA . LEU A 1 99 ? 12.987 -3.164 -28.595 1.00 97.62 99 LEU A CA 1
ATOM 775 C C . LEU A 1 99 ? 14.179 -2.551 -27.863 1.00 97.62 99 LEU A C 1
ATOM 777 O O . LEU A 1 99 ? 14.931 -1.778 -28.456 1.00 97.62 99 LEU A O 1
ATOM 781 N N . VAL A 1 100 ? 14.375 -2.933 -26.603 1.00 97.56 100 VAL A N 1
ATOM 782 C CA . VAL A 1 100 ? 15.568 -2.591 -25.810 1.00 97.56 100 VAL A CA 1
ATOM 783 C C . VAL A 1 100 ? 16.462 -3.816 -25.746 1.00 97.56 100 VAL A C 1
ATOM 785 O O . VAL A 1 100 ? 16.009 -4.892 -25.368 1.00 97.56 100 VAL A O 1
ATOM 788 N N . THR A 1 101 ? 17.725 -3.698 -26.141 1.00 95.56 101 THR A N 1
ATOM 789 C CA . THR A 1 101 ? 18.591 -4.872 -26.324 1.00 95.56 101 THR A CA 1
ATOM 790 C C . THR A 1 101 ? 20.030 -4.607 -25.908 1.00 95.56 101 THR A C 1
ATOM 792 O O . THR A 1 101 ? 20.453 -3.469 -25.775 1.00 95.56 101 THR A O 1
ATOM 795 N N . SER A 1 102 ? 20.808 -5.665 -25.706 1.00 92.81 102 SER A N 1
ATOM 796 C CA . SER A 1 102 ? 22.252 -5.573 -25.518 1.00 92.81 102 SER A CA 1
ATOM 797 C C . SER A 1 102 ? 23.043 -5.531 -26.832 1.00 92.81 102 SER A C 1
ATOM 799 O O . SER A 1 102 ? 24.239 -5.216 -26.810 1.00 92.81 102 SER A O 1
ATOM 801 N N . ALA A 1 103 ? 22.401 -5.787 -27.981 1.00 90.69 103 ALA A N 1
ATOM 802 C CA . ALA A 1 103 ? 23.005 -5.695 -29.311 1.00 90.69 103 ALA A CA 1
ATOM 803 C C . ALA A 1 103 ? 22.757 -4.333 -29.967 1.00 90.69 103 ALA A C 1
ATOM 805 O O . ALA A 1 103 ? 21.631 -3.860 -30.049 1.00 90.69 103 ALA A O 1
ATOM 806 N N . ALA A 1 104 ? 23.815 -3.710 -30.489 1.00 90.94 104 ALA A N 1
ATOM 807 C CA . ALA A 1 104 ? 23.684 -2.449 -31.208 1.00 90.94 104 ALA A CA 1
ATOM 808 C C . ALA A 1 104 ? 22.972 -2.670 -32.560 1.00 90.94 104 ALA A C 1
ATOM 810 O O . ALA A 1 104 ? 23.525 -3.384 -33.408 1.00 90.94 104 ALA A O 1
ATOM 811 N N . PRO A 1 105 ? 21.789 -2.062 -32.796 1.00 92.38 105 PRO A N 1
ATOM 812 C CA . PRO A 1 105 ? 20.956 -2.379 -33.958 1.00 92.38 105 PRO A CA 1
ATOM 813 C C . PRO A 1 105 ? 21.655 -2.175 -35.306 1.00 92.38 105 PRO A C 1
ATOM 815 O O . PRO A 1 105 ? 21.394 -2.917 -36.249 1.00 92.38 105 PRO A O 1
ATOM 818 N N . LEU A 1 106 ? 22.568 -1.199 -35.397 1.00 93.12 106 LEU A N 1
ATOM 819 C CA . LEU A 1 106 ? 23.240 -0.822 -36.645 1.00 93.12 106 LEU A CA 1
ATOM 820 C C . LEU A 1 106 ? 24.765 -1.028 -36.629 1.00 93.12 106 LEU A C 1
ATOM 822 O O . LEU A 1 106 ? 25.443 -0.617 -37.570 1.00 93.12 106 LEU A O 1
ATOM 826 N N . SER A 1 107 ? 25.331 -1.676 -35.604 1.00 85.00 107 SER A N 1
ATOM 827 C CA . SER A 1 107 ? 26.771 -2.017 -35.570 1.00 85.00 107 SER A CA 1
ATOM 828 C C . SER A 1 107 ? 27.058 -3.486 -35.899 1.00 85.00 107 SER A C 1
ATOM 830 O O . SER A 1 107 ? 28.205 -3.853 -36.116 1.00 85.00 107 SER A O 1
ATOM 832 N N . GLY A 1 108 ? 26.027 -4.329 -35.994 1.00 69.38 108 GLY A N 1
ATOM 833 C CA . GLY A 1 108 ? 26.168 -5.765 -36.241 1.00 69.38 108 GLY A CA 1
ATOM 834 C C . GLY A 1 108 ? 26.518 -6.543 -34.968 1.00 69.38 108 GLY A C 1
ATOM 835 O O . GLY A 1 108 ? 27.370 -6.144 -34.172 1.00 69.38 108 GLY A O 1
ATOM 836 N N . ALA A 1 109 ? 25.843 -7.675 -34.764 1.00 58.94 109 ALA A N 1
ATOM 837 C CA . ALA A 1 109 ? 26.026 -8.501 -33.570 1.00 58.94 109 ALA A CA 1
ATOM 838 C C . ALA A 1 109 ? 27.246 -9.445 -33.651 1.00 58.94 109 ALA A C 1
ATOM 840 O O . ALA A 1 109 ? 27.755 -9.871 -32.613 1.00 58.94 109 ALA A O 1
ATOM 841 N N . GLY A 1 110 ? 27.768 -9.729 -34.852 1.00 62.97 110 GLY A N 1
ATOM 842 C CA . GLY A 1 110 ? 28.595 -10.924 -35.067 1.00 62.97 110 GLY A CA 1
ATOM 843 C C . GLY A 1 110 ? 27.790 -12.200 -34.771 1.00 62.97 110 GLY A C 1
ATOM 844 O O . GLY A 1 110 ? 26.572 -12.137 -34.641 1.00 62.97 110 GLY A O 1
ATOM 845 N N . GLU A 1 111 ? 28.455 -13.345 -34.623 1.00 64.38 111 GLU A N 1
ATOM 846 C CA . GLU A 1 111 ? 27.825 -14.610 -34.183 1.00 64.38 111 GLU A CA 1
ATOM 847 C C . GLU A 1 111 ? 27.561 -14.663 -32.663 1.00 64.38 111 GLU A C 1
ATOM 849 O O . GLU A 1 111 ? 27.209 -15.706 -32.120 1.00 64.38 111 GLU A O 1
ATOM 854 N N . ARG A 1 112 ? 27.752 -13.549 -31.943 1.00 77.25 112 ARG A N 1
ATOM 855 C CA . ARG A 1 112 ? 27.632 -13.521 -30.483 1.00 77.25 112 ARG A CA 1
ATOM 856 C C . ARG A 1 112 ? 26.172 -13.388 -30.046 1.00 77.25 112 ARG A C 1
ATOM 858 O O . ARG A 1 112 ? 25.436 -12.557 -30.575 1.00 77.25 112 ARG A O 1
ATOM 865 N N . SER A 1 113 ? 25.775 -14.158 -29.037 1.00 82.12 113 SER A N 1
ATOM 866 C CA . SER A 1 113 ? 24.451 -14.127 -28.429 1.00 82.12 113 SER A CA 1
ATOM 867 C C . SER A 1 113 ? 24.201 -12.805 -27.704 1.00 82.12 113 SER A C 1
ATOM 869 O O . SER A 1 113 ? 25.007 -12.342 -26.894 1.00 82.12 113 SER A O 1
ATOM 871 N N . SER A 1 114 ? 23.047 -12.208 -27.968 1.00 89.12 114 SER A N 1
ATOM 872 C CA . SER A 1 114 ? 22.551 -11.003 -27.305 1.00 89.12 114 SER A CA 1
ATOM 873 C C . SER A 1 114 ? 21.120 -11.219 -26.848 1.00 89.12 114 SER A C 1
ATOM 875 O O . SER A 1 114 ? 20.394 -12.005 -27.454 1.00 89.12 114 SER A O 1
ATOM 877 N N . VAL A 1 115 ? 20.695 -10.467 -25.840 1.00 93.19 115 VAL A N 1
ATOM 878 C CA . VAL A 1 115 ? 19.327 -10.532 -25.318 1.00 93.19 115 VAL A CA 1
ATOM 879 C C . VAL A 1 115 ? 18.641 -9.189 -25.545 1.00 93.19 115 VAL A C 1
ATOM 881 O O . VAL A 1 115 ? 19.281 -8.134 -25.557 1.00 93.19 115 VAL A O 1
ATOM 884 N N . GLY A 1 116 ? 17.333 -9.215 -25.772 1.00 94.62 116 GLY A N 1
ATOM 885 C CA . GLY A 1 116 ? 16.515 -8.017 -25.876 1.00 94.62 116 GLY A CA 1
ATOM 886 C C . GLY A 1 116 ? 15.107 -8.248 -25.352 1.00 94.62 116 GLY A C 1
ATOM 887 O O . GLY A 1 116 ? 14.640 -9.382 -25.277 1.00 94.62 116 GLY A O 1
ATOM 888 N N . LEU A 1 117 ? 14.455 -7.153 -24.984 1.00 96.25 117 LEU A N 1
ATOM 889 C CA . LEU A 1 117 ? 13.061 -7.084 -24.585 1.00 96.25 117 LEU A CA 1
ATOM 890 C C . LEU A 1 117 ? 12.284 -6.379 -25.687 1.00 96.25 117 LEU A C 1
ATOM 892 O O . LEU A 1 117 ? 12.526 -5.202 -25.960 1.00 96.25 117 LEU A O 1
ATOM 896 N N . LEU A 1 118 ? 11.359 -7.111 -26.303 1.00 96.31 118 LEU A N 1
ATOM 897 C CA . LEU A 1 118 ? 10.332 -6.537 -27.156 1.00 96.31 118 LEU A CA 1
ATOM 898 C C . LEU A 1 118 ? 9.141 -6.160 -26.269 1.00 96.31 118 LEU A C 1
ATOM 900 O O . LEU A 1 118 ? 8.505 -7.023 -25.669 1.00 96.31 118 LEU A O 1
ATOM 904 N N . LEU A 1 119 ? 8.896 -4.862 -26.147 1.00 95.25 119 LEU A N 1
ATOM 905 C CA . LEU A 1 119 ? 7.791 -4.273 -25.411 1.00 95.25 119 LEU A CA 1
ATOM 906 C C . LEU A 1 119 ? 6.669 -3.973 -26.394 1.00 95.25 119 LEU A C 1
ATOM 908 O O . LEU A 1 119 ? 6.838 -3.154 -27.297 1.00 95.25 119 LEU A O 1
ATOM 912 N N . GLU A 1 120 ? 5.533 -4.620 -26.188 1.00 92.19 120 GLU A N 1
ATOM 913 C CA . GLU A 1 120 ? 4.297 -4.389 -26.924 1.00 92.19 120 GLU A CA 1
ATOM 914 C C . GLU A 1 120 ? 3.195 -4.187 -25.896 1.00 92.19 120 GLU A C 1
ATOM 916 O O . GLU A 1 120 ? 3.041 -4.996 -24.978 1.00 92.19 120 GLU A O 1
ATOM 921 N N . GLN A 1 121 ? 2.435 -3.103 -26.026 1.00 77.25 121 GLN A N 1
ATOM 922 C CA . GLN A 1 121 ? 1.251 -2.911 -25.206 1.00 77.25 121 GLN A CA 1
ATOM 923 C C . GLN A 1 121 ? 0.009 -2.893 -26.095 1.00 77.25 121 GLN A C 1
ATOM 925 O O . GLN A 1 121 ? -0.056 -2.091 -27.026 1.00 77.25 121 GLN A O 1
ATOM 930 N N . PRO A 1 122 ? -0.995 -3.738 -25.813 1.00 67.62 122 PRO A N 1
ATOM 931 C CA . PRO A 1 122 ? -2.287 -3.616 -26.465 1.00 67.62 122 PRO A CA 1
ATOM 932 C C . PRO A 1 122 ? -2.977 -2.328 -25.986 1.00 67.62 122 PRO A C 1
ATOM 934 O O . PRO A 1 122 ? -3.210 -2.154 -24.788 1.00 67.62 122 PRO A O 1
ATOM 937 N N . GLY A 1 123 ? -3.288 -1.421 -26.915 1.00 72.19 123 GLY A N 1
ATOM 938 C CA . GLY A 1 123 ? -3.999 -0.163 -26.655 1.00 72.19 123 GLY A CA 1
ATOM 939 C C . GLY A 1 123 ? -3.245 1.094 -27.101 1.00 72.19 123 GLY A C 1
ATOM 940 O O . GLY A 1 123 ? -2.184 1.015 -27.712 1.00 72.19 123 GLY A O 1
ATOM 941 N N . ASP A 1 124 ? -3.823 2.256 -26.785 1.00 71.38 124 ASP A N 1
ATOM 942 C CA . ASP A 1 124 ? -3.397 3.563 -27.309 1.00 71.38 124 ASP A CA 1
ATOM 943 C C . ASP A 1 124 ? -2.228 4.218 -26.549 1.00 71.38 124 ASP A C 1
ATOM 945 O O . ASP A 1 124 ? -1.667 5.185 -27.050 1.00 71.38 124 ASP A O 1
ATOM 949 N N . ASP A 1 125 ? -1.860 3.774 -25.342 1.00 80.56 125 ASP A N 1
ATOM 950 C CA . ASP A 1 125 ? -0.803 4.437 -24.560 1.00 80.56 125 ASP A CA 1
ATOM 951 C C . ASP A 1 125 ? -0.001 3.447 -23.716 1.00 80.56 125 ASP A C 1
ATOM 953 O O . ASP A 1 125 ? -0.551 2.751 -22.855 1.00 80.56 125 ASP A O 1
ATOM 957 N N . SER A 1 126 ? 1.312 3.407 -23.947 1.00 88.25 126 SER A N 1
ATOM 958 C CA . SER A 1 126 ? 2.244 2.630 -23.143 1.00 88.25 126 SER A CA 1
ATOM 959 C C . SER A 1 126 ? 3.159 3.545 -22.338 1.00 88.25 126 SER A C 1
ATOM 961 O O . SER A 1 126 ? 4.082 4.129 -22.909 1.00 88.25 126 SER A O 1
ATOM 963 N N . PRO A 1 127 ? 2.982 3.634 -21.003 1.00 90.94 127 PRO A N 1
ATOM 964 C CA . PRO A 1 127 ? 3.785 4.525 -20.172 1.00 90.94 127 PRO A CA 1
ATOM 965 C C . PRO A 1 127 ? 5.291 4.297 -20.316 1.00 90.94 127 PRO A C 1
ATOM 967 O O . PRO A 1 127 ? 6.045 5.259 -20.374 1.00 90.94 127 PRO A O 1
ATOM 970 N N . VAL A 1 128 ? 5.737 3.041 -20.440 1.00 93.88 128 VAL A N 1
ATOM 971 C CA . VAL A 1 128 ? 7.166 2.725 -20.598 1.00 93.88 128 VAL A CA 1
ATOM 972 C C . VAL A 1 128 ? 7.709 3.147 -21.967 1.00 93.88 128 VAL A C 1
ATOM 974 O O . VAL A 1 128 ? 8.847 3.595 -22.054 1.00 93.88 128 VAL A O 1
ATOM 977 N N . ILE A 1 129 ? 6.913 3.049 -23.039 1.00 95.56 129 ILE A N 1
ATOM 978 C CA . ILE A 1 129 ? 7.326 3.493 -24.381 1.00 95.56 129 ILE A CA 1
ATOM 979 C C . ILE A 1 129 ? 7.324 5.020 -24.451 1.00 95.56 129 ILE A C 1
ATOM 981 O O . ILE A 1 129 ? 8.253 5.607 -25.001 1.00 95.56 129 ILE A O 1
ATOM 985 N N . THR A 1 130 ? 6.341 5.666 -23.826 1.00 95.31 130 THR A N 1
ATOM 986 C CA . THR A 1 130 ? 6.310 7.120 -23.651 1.00 95.31 130 THR A CA 1
ATOM 987 C C . THR A 1 130 ? 7.537 7.600 -22.864 1.00 95.31 130 THR A C 1
ATOM 989 O O . THR A 1 130 ? 8.233 8.496 -23.333 1.00 95.31 130 THR A O 1
ATOM 992 N N . GLU A 1 131 ? 7.887 6.954 -21.741 1.00 96.00 131 GLU A N 1
ATOM 993 C CA . GLU A 1 131 ? 9.119 7.233 -20.977 1.00 96.00 131 GLU A CA 1
ATOM 994 C C . GLU A 1 131 ? 10.385 7.042 -21.835 1.00 96.00 131 GLU A C 1
ATOM 996 O O . GLU A 1 131 ? 11.302 7.865 -21.780 1.00 96.00 131 GLU A O 1
ATOM 1001 N N . LEU A 1 132 ? 10.441 5.986 -22.658 1.00 97.19 132 LEU A N 1
ATOM 1002 C CA . LEU A 1 132 ? 11.545 5.747 -23.592 1.00 97.19 132 LEU A CA 1
ATOM 1003 C C . LEU A 1 132 ? 11.668 6.884 -24.613 1.00 97.19 132 LEU A C 1
ATOM 1005 O O . LEU A 1 132 ? 12.763 7.407 -24.805 1.00 97.19 132 LEU A O 1
ATOM 1009 N N . LEU A 1 133 ? 10.569 7.291 -25.251 1.00 96.88 133 LEU A N 1
ATOM 1010 C CA . LEU A 1 133 ? 10.548 8.387 -26.224 1.00 96.88 133 LEU A CA 1
ATOM 1011 C C . LEU A 1 133 ? 10.908 9.735 -25.589 1.00 96.88 133 LEU A C 1
ATOM 1013 O O . LEU A 1 133 ? 11.634 10.517 -26.206 1.00 96.88 133 LEU A O 1
ATOM 1017 N N . ASP A 1 134 ? 10.461 9.994 -24.359 1.00 96.50 134 ASP A N 1
ATOM 1018 C CA . ASP A 1 134 ? 10.844 11.186 -23.595 1.00 96.50 134 ASP A CA 1
ATOM 1019 C C . ASP A 1 134 ? 12.351 11.189 -23.310 1.00 96.50 134 ASP A C 1
ATOM 1021 O O . ASP A 1 134 ? 13.024 12.206 -23.501 1.00 96.50 134 ASP A O 1
ATOM 1025 N N . TRP A 1 135 ? 12.916 10.036 -22.940 1.00 96.31 135 TRP A N 1
ATOM 1026 C CA . TRP A 1 135 ? 14.360 9.887 -22.776 1.00 96.31 135 TRP A CA 1
ATOM 1027 C C . TRP A 1 135 ? 15.117 10.124 -24.090 1.00 96.31 135 TRP A C 1
ATOM 1029 O O . TRP A 1 135 ? 16.116 10.850 -24.094 1.00 96.31 135 TRP A O 1
ATOM 1039 N N . VAL A 1 136 ? 14.638 9.585 -25.219 1.00 96.25 136 VAL A N 1
ATOM 1040 C CA . VAL A 1 136 ? 15.236 9.849 -26.541 1.00 96.25 136 VAL A CA 1
ATOM 1041 C C . VAL A 1 136 ? 15.217 11.349 -26.822 1.00 96.25 136 VAL A C 1
ATOM 1043 O O . VAL A 1 136 ? 16.246 11.926 -27.173 1.00 96.25 136 VAL A O 1
ATOM 1046 N N . ARG A 1 137 ? 14.075 12.005 -26.608 1.00 95.62 137 ARG A N 1
ATOM 1047 C CA . ARG A 1 137 ? 13.913 13.448 -26.797 1.00 95.62 137 ARG A CA 1
ATOM 1048 C C . ARG A 1 137 ? 14.879 14.272 -25.953 1.00 95.62 137 ARG A C 1
ATOM 1050 O O . ARG A 1 137 ? 15.423 15.251 -26.467 1.00 95.62 137 ARG A O 1
ATOM 1057 N N . ALA A 1 138 ? 15.117 13.876 -24.707 1.00 93.44 138 ALA A N 1
ATOM 1058 C CA . ALA A 1 138 ? 16.080 14.523 -23.817 1.00 93.44 138 ALA A CA 1
ATOM 1059 C C . ALA A 1 138 ? 17.547 14.244 -24.203 1.00 93.44 138 ALA A C 1
ATOM 1061 O O . ALA A 1 138 ? 18.427 15.058 -23.922 1.00 93.44 138 ALA A O 1
ATOM 1062 N N . SER A 1 139 ? 17.810 13.110 -24.856 1.00 92.12 139 SER A N 1
ATOM 1063 C CA . SER A 1 139 ? 19.156 12.672 -25.252 1.00 92.12 139 SER A CA 1
ATOM 1064 C C . SER A 1 139 ? 19.644 13.310 -26.554 1.00 92.12 139 SER A C 1
ATOM 1066 O O . SER A 1 139 ? 20.846 13.337 -26.813 1.00 92.12 139 SER A O 1
ATOM 1068 N N . VAL A 1 140 ? 18.743 13.856 -27.375 1.00 91.75 140 VAL A N 1
ATOM 1069 C CA . VAL A 1 140 ? 19.102 14.573 -28.605 1.00 91.75 140 VAL A CA 1
ATOM 1070 C C . VAL A 1 140 ? 19.754 15.928 -28.257 1.00 91.75 140 VAL A C 1
ATOM 1072 O O . VAL A 1 140 ? 19.092 16.784 -27.669 1.00 91.75 140 VAL A O 1
ATOM 1075 N N . PRO A 1 141 ? 21.021 16.186 -28.648 1.00 87.88 141 PRO A N 1
ATOM 1076 C CA . PRO A 1 141 ? 21.741 17.400 -28.246 1.00 87.88 141 PRO A CA 1
ATOM 1077 C C . PRO A 1 141 ? 21.161 18.708 -28.801 1.00 87.88 141 PRO A C 1
ATOM 1079 O O . PRO A 1 141 ? 21.281 19.752 -28.164 1.00 87.88 141 PRO A O 1
ATOM 1082 N N . SER A 1 142 ? 20.557 18.666 -29.994 1.00 88.75 142 SER A N 1
ATOM 1083 C CA . SER A 1 142 ? 19.967 19.839 -30.645 1.00 88.75 142 SER A CA 1
ATOM 1084 C C . SER A 1 142 ? 18.504 20.010 -30.243 1.00 88.75 142 SER A C 1
ATOM 1086 O O . SER A 1 142 ? 17.682 19.120 -30.463 1.00 88.75 142 SER A O 1
ATOM 1088 N N . TYR A 1 143 ? 18.155 21.192 -29.729 1.00 90.31 143 TYR A N 1
ATOM 1089 C CA . TYR A 1 143 ? 16.770 21.548 -29.410 1.00 90.31 143 TYR A CA 1
ATOM 1090 C C . TYR A 1 143 ? 15.849 21.507 -30.643 1.00 90.31 143 TYR A C 1
ATOM 1092 O O . TYR A 1 143 ? 14.671 21.158 -30.537 1.00 90.31 143 TYR A O 1
ATOM 1100 N N . GLU A 1 144 ? 16.378 21.833 -31.824 1.00 91.19 144 GLU A N 1
ATOM 1101 C CA . GLU A 1 144 ? 15.633 21.785 -33.086 1.00 91.19 144 GLU A CA 1
ATOM 1102 C C . GLU A 1 144 ? 15.288 20.354 -33.488 1.00 91.19 144 GLU A C 1
ATOM 1104 O O . GLU A 1 144 ? 14.161 20.084 -33.888 1.00 91.19 144 GLU A O 1
ATOM 1109 N N . HIS A 1 145 ? 16.215 19.415 -33.311 1.00 92.44 145 HIS A N 1
ATOM 1110 C CA . HIS A 1 145 ? 15.937 18.001 -33.547 1.00 92.44 145 HIS A CA 1
ATOM 1111 C C . HIS A 1 145 ? 15.032 17.419 -32.456 1.00 92.44 145 HIS A C 1
ATOM 1113 O O . HIS A 1 145 ? 14.071 16.722 -32.765 1.00 92.44 145 HIS A O 1
ATOM 1119 N N . SER A 1 146 ? 15.273 17.761 -31.188 1.00 93.00 146 SER A N 1
ATOM 1120 C CA . SER A 1 146 ? 14.487 17.285 -30.044 1.00 93.00 146 SER A CA 1
ATOM 1121 C C . SER A 1 146 ? 12.996 17.634 -30.167 1.00 93.00 146 SER A C 1
ATOM 1123 O O . SER A 1 146 ? 12.139 16.792 -29.905 1.00 93.00 146 SER A O 1
ATOM 1125 N N . ARG A 1 147 ? 12.638 18.842 -30.631 1.00 94.38 147 ARG A N 1
ATOM 1126 C CA . ARG A 1 147 ? 11.221 19.229 -30.808 1.00 94.38 147 ARG A CA 1
ATOM 1127 C C . ARG A 1 147 ? 10.496 18.486 -31.935 1.00 94.38 147 ARG A C 1
ATOM 1129 O O . ARG A 1 147 ? 9.272 18.552 -31.989 1.00 94.38 147 ARG A O 1
ATOM 1136 N N . LEU A 1 148 ? 11.224 17.830 -32.842 1.00 93.31 148 LEU A N 1
ATOM 1137 C CA . LEU A 1 148 ? 10.630 17.031 -33.916 1.00 93.31 148 LEU A CA 1
ATOM 1138 C C . LEU A 1 148 ? 10.197 15.648 -33.422 1.00 93.31 148 LEU A C 1
ATOM 1140 O O . LEU A 1 148 ? 9.443 14.973 -34.119 1.00 93.31 148 LEU A O 1
ATOM 1144 N N . LEU A 1 149 ? 10.638 15.205 -32.245 1.00 95.00 149 LEU A N 1
ATOM 1145 C CA . LEU A 1 149 ? 10.264 13.893 -31.733 1.00 95.00 149 LEU A CA 1
ATOM 1146 C C . LEU A 1 149 ? 8.828 13.908 -31.206 1.00 95.00 149 LEU A C 1
ATOM 1148 O O . LEU A 1 149 ? 8.464 14.719 -30.352 1.00 95.00 149 LEU A O 1
ATOM 1152 N N . ARG A 1 150 ? 8.028 12.971 -31.714 1.00 95.38 150 ARG A N 1
ATOM 1153 C CA . ARG A 1 150 ? 6.709 12.623 -31.182 1.00 95.38 150 ARG A CA 1
ATOM 1154 C C . ARG A 1 150 ? 6.904 11.698 -29.989 1.00 95.38 150 ARG A C 1
ATOM 1156 O O . ARG A 1 150 ? 7.679 10.745 -30.086 1.00 95.38 150 ARG A O 1
ATOM 1163 N N . VAL A 1 151 ? 6.219 11.990 -28.887 1.00 94.19 151 VAL A N 1
ATOM 1164 C CA . VAL A 1 151 ? 6.360 11.230 -27.636 1.00 94.19 151 VAL A CA 1
ATOM 1165 C C . VAL A 1 151 ? 5.026 10.626 -27.227 1.00 94.19 151 VAL A C 1
ATOM 1167 O O . VAL A 1 151 ? 4.943 9.432 -26.966 1.00 94.19 151 VAL A O 1
ATOM 1170 N N . ARG A 1 152 ? 3.965 11.433 -27.192 1.00 92.06 152 ARG A N 1
ATOM 1171 C CA . ARG A 1 152 ? 2.655 10.998 -26.701 1.00 92.06 152 ARG A CA 1
ATOM 1172 C C . ARG A 1 152 ? 1.842 10.412 -27.841 1.00 92.06 152 ARG A C 1
ATOM 1174 O O . ARG A 1 152 ? 1.917 10.918 -28.955 1.00 92.06 152 ARG A O 1
ATOM 1181 N N . ALA A 1 153 ? 0.960 9.459 -27.555 1.00 89.25 153 ALA A N 1
ATOM 1182 C CA . ALA A 1 153 ? 0.041 8.880 -28.542 1.00 89.25 153 ALA A CA 1
ATOM 1183 C C . ALA A 1 153 ? -0.714 9.934 -29.384 1.00 89.25 153 ALA A C 1
ATOM 1185 O O . ALA A 1 153 ? -0.856 9.810 -30.600 1.00 89.25 153 ALA A O 1
ATOM 1186 N N . ALA A 1 154 ? -1.127 11.042 -28.758 1.00 88.56 154 ALA A N 1
ATOM 1187 C CA . ALA A 1 154 ? -1.805 12.155 -29.429 1.00 88.56 154 ALA A CA 1
ATOM 1188 C C . ALA A 1 154 ? -0.940 12.900 -30.473 1.00 88.56 154 ALA A C 1
ATOM 1190 O O . ALA A 1 154 ? -1.488 13.562 -31.364 1.00 88.56 154 ALA A O 1
ATOM 1191 N N . ASP A 1 155 ? 0.389 12.798 -30.384 1.00 89.62 155 ASP A N 1
ATOM 1192 C CA . ASP A 1 155 ? 1.336 13.366 -31.351 1.00 89.62 155 ASP A CA 1
ATOM 1193 C C . ASP A 1 155 ? 1.390 12.536 -32.644 1.00 89.62 155 ASP A C 1
ATOM 1195 O O . ASP A 1 155 ? 1.771 13.057 -33.694 1.00 89.62 155 ASP A O 1
ATOM 1199 N N . PHE A 1 156 ? 1.000 11.257 -32.574 1.00 87.38 156 PHE A N 1
ATOM 1200 C CA . PHE A 1 156 ? 0.967 10.318 -33.700 1.00 87.38 156 PHE A CA 1
ATOM 1201 C C . PHE A 1 156 ? -0.361 10.329 -34.462 1.00 87.38 156 PHE A C 1
ATOM 1203 O O . PHE A 1 156 ? -0.418 9.843 -35.589 1.00 87.38 156 PHE A O 1
ATOM 1210 N N . ARG A 1 157 ? -1.425 10.905 -33.887 1.00 82.62 157 ARG A N 1
ATOM 1211 C CA . ARG A 1 157 ? -2.720 11.045 -34.568 1.00 82.62 157 ARG A CA 1
ATOM 1212 C C . ARG A 1 157 ? -2.608 12.085 -35.688 1.00 82.62 157 ARG A C 1
ATOM 1214 O O . ARG A 1 157 ? -2.216 13.226 -35.437 1.00 82.62 157 ARG A O 1
ATOM 1221 N N . THR A 1 158 ? -2.965 11.695 -36.911 1.00 68.94 158 THR A N 1
ATOM 1222 C CA . THR A 1 158 ? -3.036 12.599 -38.068 1.00 68.94 158 THR A CA 1
ATOM 1223 C C . THR A 1 158 ? -4.070 13.704 -37.837 1.00 68.94 158 THR A C 1
ATOM 1225 O O . THR A 1 158 ? -5.001 13.556 -37.040 1.00 68.94 158 THR A O 1
ATOM 1228 N N . THR A 1 159 ? -3.906 14.836 -38.524 1.00 56.47 159 THR A N 1
ATOM 1229 C CA . THR A 1 159 ? -4.790 16.007 -38.402 1.00 56.47 159 THR A CA 1
ATOM 1230 C C . THR A 1 159 ? -6.254 15.662 -38.707 1.00 56.47 159 THR A C 1
ATOM 1232 O O . THR A 1 159 ? -7.140 16.175 -38.028 1.00 56.47 159 THR A O 1
ATOM 1235 N N . ASP A 1 160 ? -6.503 14.717 -39.621 1.00 51.22 160 ASP A N 1
ATOM 1236 C CA . ASP A 1 160 ? -7.850 14.231 -39.959 1.00 51.22 160 ASP A CA 1
ATOM 1237 C C . ASP A 1 160 ? -8.496 13.428 -38.815 1.00 51.22 160 ASP A C 1
ATOM 1239 O O . ASP A 1 160 ? -9.674 13.611 -38.503 1.00 51.22 160 ASP A O 1
ATOM 1243 N N . SER A 1 161 ? -7.716 12.622 -38.087 1.00 53.03 161 SER A N 1
ATOM 1244 C CA . SER A 1 161 ? -8.196 11.862 -36.921 1.00 53.03 161 SER A CA 1
ATOM 1245 C C . SER A 1 161 ? -8.385 12.715 -35.661 1.00 53.03 161 SER A C 1
ATOM 1247 O O . SER A 1 161 ? -8.973 12.245 -34.691 1.00 53.03 161 SER A O 1
ATOM 1249 N N . ARG A 1 162 ? -7.912 13.972 -35.635 1.00 51.16 162 ARG A N 1
ATOM 1250 C CA . ARG A 1 162 ? -8.174 14.906 -34.519 1.00 51.16 162 ARG A CA 1
ATOM 1251 C C . ARG A 1 162 ? -9.578 15.511 -34.560 1.00 51.16 162 ARG A C 1
ATOM 1253 O O . ARG A 1 162 ? -10.064 15.938 -33.516 1.00 51.16 162 ARG A O 1
ATOM 1260 N N . MET A 1 163 ? -10.221 15.543 -35.730 1.00 47.16 163 MET A N 1
ATOM 1261 C CA . MET A 1 163 ? -11.596 16.039 -35.883 1.00 47.16 163 MET A CA 1
ATOM 1262 C C . MET A 1 163 ? -12.659 14.965 -35.625 1.00 47.16 163 MET A C 1
ATOM 1264 O O . MET A 1 163 ? -13.786 15.296 -35.257 1.00 47.16 163 MET A O 1
ATOM 1268 N N . ALA A 1 164 ? -12.304 13.685 -35.749 1.00 48.28 164 ALA A N 1
ATOM 1269 C CA . ALA A 1 164 ? -13.159 12.573 -35.360 1.00 48.28 164 ALA A CA 1
ATOM 1270 C C . ALA A 1 164 ? -13.124 12.400 -33.832 1.00 48.28 164 ALA A C 1
ATOM 1272 O O . ALA A 1 164 ? -12.312 11.645 -33.318 1.00 48.28 164 ALA A O 1
ATOM 1273 N N . GLY A 1 165 ? -13.967 13.170 -33.130 1.00 49.38 165 GLY A N 1
ATOM 1274 C CA . GLY A 1 165 ? -14.403 12.986 -31.737 1.00 49.38 165 GLY A CA 1
ATOM 1275 C C . GLY A 1 165 ? -13.355 12.471 -30.746 1.00 49.38 165 GLY A C 1
ATOM 1276 O O . GLY A 1 165 ? -13.051 11.282 -30.720 1.00 49.38 165 GLY A O 1
ATOM 1277 N N . ALA A 1 166 ? -12.868 13.348 -29.861 1.00 47.59 166 ALA A N 1
ATOM 1278 C CA . ALA A 1 166 ? -12.015 12.948 -28.743 1.00 47.59 166 ALA A CA 1
ATOM 1279 C C . ALA A 1 166 ? -12.601 11.698 -28.049 1.00 47.59 166 ALA A C 1
ATOM 1281 O O . ALA A 1 166 ? -13.760 11.753 -27.623 1.00 47.59 166 ALA A O 1
ATOM 1282 N N . PRO A 1 167 ? -11.855 10.577 -27.954 1.00 47.44 167 PRO A N 1
ATOM 1283 C CA . PRO A 1 167 ? -12.363 9.385 -27.294 1.00 47.44 167 PRO A CA 1
ATOM 1284 C C . PRO A 1 167 ? -12.777 9.769 -25.880 1.00 47.44 167 PRO A C 1
ATOM 1286 O O . PRO A 1 167 ? -12.062 10.526 -25.212 1.00 47.44 167 PRO A O 1
ATOM 1289 N N . ALA A 1 168 ? -13.956 9.294 -25.467 1.00 46.03 168 ALA A N 1
ATOM 1290 C CA . ALA A 1 168 ? -14.478 9.505 -24.129 1.00 46.03 168 ALA A CA 1
ATOM 1291 C C . ALA A 1 168 ? -13.347 9.228 -23.140 1.00 46.03 168 ALA A C 1
ATOM 1293 O O . ALA A 1 168 ? -12.794 8.129 -23.117 1.00 46.03 168 ALA A O 1
ATOM 1294 N N . ARG A 1 169 ? -12.943 10.277 -22.415 1.00 43.72 169 ARG A N 1
ATOM 1295 C CA . ARG A 1 169 ? -11.871 10.227 -21.425 1.00 43.72 169 ARG A CA 1
ATOM 1296 C C . ARG A 1 169 ? -12.212 9.050 -20.520 1.00 43.72 169 ARG A C 1
ATOM 1298 O O . ARG A 1 169 ? -13.245 9.113 -19.854 1.00 43.72 169 ARG A O 1
ATOM 1305 N N . GLU A 1 170 ? -11.417 7.976 -20.580 1.00 42.19 170 GLU A N 1
ATOM 1306 C CA . GLU A 1 170 ? -11.607 6.813 -19.712 1.00 42.19 170 GLU A CA 1
ATOM 1307 C C . GLU A 1 170 ? -11.849 7.365 -18.304 1.00 42.19 170 GLU A C 1
ATOM 1309 O O . GLU A 1 170 ? -11.065 8.226 -17.872 1.00 42.19 170 GLU A O 1
ATOM 1314 N N . PRO A 1 171 ? -12.962 6.996 -17.637 1.00 42.53 171 PRO A N 1
ATOM 1315 C CA . PRO A 1 171 ? -13.274 7.541 -16.328 1.00 42.53 171 PRO A CA 1
ATOM 1316 C C . PRO A 1 171 ? -12.033 7.333 -15.480 1.00 42.53 171 PRO A C 1
ATOM 1318 O O . PRO A 1 171 ? -11.539 6.206 -15.398 1.00 42.53 171 PRO A O 1
ATOM 1321 N N . ALA A 1 172 ? -11.476 8.438 -14.966 1.00 44.47 172 ALA A N 1
ATOM 1322 C CA . ALA A 1 172 ? -10.228 8.424 -14.222 1.00 44.47 172 ALA A CA 1
ATOM 1323 C C . ALA A 1 172 ? -10.320 7.264 -13.238 1.00 44.47 172 ALA A C 1
ATOM 1325 O O . ALA A 1 172 ? -11.201 7.287 -12.377 1.00 44.47 172 ALA A O 1
ATOM 1326 N N . ARG A 1 173 ? -9.507 6.212 -13.453 1.00 50.56 173 ARG A N 1
ATOM 1327 C CA . ARG A 1 173 ? -9.525 5.014 -12.606 1.00 50.56 173 ARG A CA 1
ATOM 1328 C C . ARG A 1 173 ? -9.526 5.535 -11.183 1.00 50.56 173 ARG A C 1
ATOM 1330 O O . ARG A 1 173 ? -8.568 6.232 -10.842 1.00 50.56 173 ARG A O 1
ATOM 1337 N N . LYS A 1 174 ? -10.616 5.301 -10.431 1.00 48.91 174 LYS A N 1
ATOM 1338 C CA . LYS A 1 174 ? -10.748 5.789 -9.053 1.00 48.91 174 LYS A CA 1
ATOM 1339 C C . LYS A 1 174 ? -9.436 5.426 -8.376 1.00 48.91 174 LYS A C 1
ATOM 1341 O O . LYS A 1 174 ? -9.099 4.243 -8.294 1.00 48.91 174 LYS A O 1
ATOM 1346 N N . ARG A 1 175 ? -8.628 6.440 -8.056 1.00 53.97 175 ARG A N 1
ATOM 1347 C CA . ARG A 1 175 ? -7.385 6.218 -7.331 1.00 53.97 175 ARG A CA 1
ATOM 1348 C C . ARG A 1 175 ? -7.840 5.581 -6.033 1.00 53.97 175 ARG A C 1
ATOM 1350 O O . ARG A 1 175 ? -8.643 6.185 -5.332 1.00 53.97 175 ARG A O 1
ATOM 1357 N N . GLU A 1 176 ? -7.408 4.351 -5.791 1.00 60.47 176 GLU A N 1
ATOM 1358 C CA . GLU A 1 176 ? -7.590 3.739 -4.483 1.00 60.47 176 GLU A CA 1
ATOM 1359 C C . GLU A 1 176 ? -6.991 4.718 -3.474 1.00 60.47 176 GLU A C 1
ATOM 1361 O O . GLU A 1 176 ? -5.830 5.123 -3.605 1.00 60.47 176 GLU A O 1
ATOM 1366 N N . GLU A 1 177 ? -7.835 5.200 -2.569 1.00 62.09 177 GLU A N 1
ATOM 1367 C CA . GLU A 1 177 ? -7.425 6.146 -1.546 1.00 62.09 177 GLU A CA 1
ATOM 1368 C C . GLU A 1 177 ? -6.412 5.441 -0.647 1.00 62.09 177 GLU A C 1
ATOM 1370 O O . GLU A 1 177 ? -6.629 4.315 -0.188 1.00 62.09 177 GLU A O 1
ATOM 1375 N N . LEU A 1 178 ? -5.255 6.078 -0.473 1.00 69.69 178 LEU A N 1
ATOM 1376 C CA . LEU A 1 178 ? -4.246 5.595 0.457 1.00 69.69 178 LEU A CA 1
ATOM 1377 C C . LEU A 1 178 ? -4.828 5.665 1.876 1.00 69.69 178 LEU A C 1
ATOM 1379 O O . LEU A 1 178 ? -5.558 6.616 2.160 1.00 69.69 178 LEU A O 1
ATOM 1383 N N . PRO A 1 179 ? -4.493 4.716 2.769 1.00 67.75 179 PRO A N 1
ATOM 1384 C CA . PRO A 1 179 ? -4.841 4.851 4.177 1.00 67.75 179 PRO A CA 1
ATOM 1385 C C . PRO A 1 179 ? -4.327 6.194 4.717 1.00 67.75 179 PRO A C 1
ATOM 1387 O O . PRO A 1 179 ? -3.159 6.540 4.508 1.00 67.75 179 PRO A O 1
ATOM 1390 N N . GLU A 1 180 ? -5.196 6.958 5.380 1.00 66.38 180 GLU A N 1
ATOM 1391 C CA . GLU A 1 180 ? -4.832 8.244 5.983 1.00 66.38 180 GLU A CA 1
ATOM 1392 C C . GLU A 1 180 ? -3.828 8.039 7.138 1.00 66.38 180 GLU A C 1
ATOM 1394 O O . GLU A 1 180 ? -3.836 6.989 7.782 1.00 66.38 180 GLU A O 1
ATOM 1399 N N . PRO A 1 181 ? -2.908 8.986 7.398 1.00 62.22 181 PRO A N 1
ATOM 1400 C CA . PRO A 1 181 ? -1.942 8.873 8.493 1.00 62.22 181 PRO A CA 1
ATOM 1401 C C . PRO A 1 181 ? -2.626 8.793 9.868 1.00 62.22 181 PRO A C 1
ATOM 1403 O O . PRO A 1 181 ? -3.667 9.411 10.083 1.00 62.22 181 PRO A O 1
ATOM 1406 N N . ALA A 1 182 ? -2.033 8.032 10.800 1.00 59.22 182 ALA A N 1
ATOM 1407 C CA . ALA A 1 182 ? -2.421 8.045 12.213 1.00 59.22 182 ALA A CA 1
ATOM 1408 C C . ALA A 1 182 ? -2.320 9.474 12.777 1.00 59.22 182 ALA A C 1
ATOM 1410 O O . ALA A 1 182 ? -1.472 10.245 12.333 1.00 59.22 182 ALA A O 1
ATOM 1411 N N . VAL A 1 183 ? -3.219 9.794 13.713 1.00 58.56 183 VAL A N 1
ATOM 1412 C CA . VAL A 1 183 ? -3.441 11.107 14.348 1.00 58.56 183 VAL A CA 1
ATOM 1413 C C . VAL A 1 183 ? -2.146 11.929 14.500 1.00 58.56 183 VAL A C 1
ATOM 1415 O O . VAL A 1 183 ? -1.177 11.456 15.084 1.00 58.56 183 VAL A O 1
ATOM 1418 N N . GLU A 1 184 ? -2.127 13.167 13.987 1.00 58.06 184 GLU A N 1
ATOM 1419 C CA . GLU A 1 184 ? -0.938 14.045 14.029 1.00 58.06 184 GLU A CA 1
ATOM 1420 C C . GLU A 1 184 ? -0.680 14.685 15.409 1.00 58.06 184 GLU A C 1
ATOM 1422 O O . GLU A 1 184 ? 0.418 15.181 15.662 1.00 58.06 184 GLU A O 1
ATOM 1427 N N . ALA A 1 185 ? -1.665 14.663 16.312 1.00 54.53 185 ALA A N 1
ATOM 1428 C CA . ALA A 1 185 ? -1.554 15.184 17.672 1.00 54.53 185 ALA A CA 1
ATOM 1429 C C . ALA A 1 185 ? -1.712 14.054 18.707 1.00 54.53 185 ALA A C 1
ATOM 1431 O O . ALA A 1 185 ? -2.597 13.215 18.543 1.00 54.53 185 ALA A O 1
ATOM 1432 N N . PRO A 1 186 ? -0.899 14.020 19.779 1.00 56.72 186 PRO A N 1
ATOM 1433 C CA . PRO A 1 186 ? -1.117 13.074 20.867 1.00 56.72 186 PRO A CA 1
ATOM 1434 C C . PRO A 1 186 ? -2.515 13.307 21.448 1.00 56.72 186 PRO A C 1
ATOM 1436 O O . PRO A 1 186 ? -2.841 14.429 21.844 1.00 56.72 186 PRO A O 1
ATOM 1439 N N . ALA A 1 187 ? -3.349 12.268 21.451 1.00 61.53 187 ALA A N 1
ATOM 1440 C CA . ALA A 1 187 ? -4.646 12.337 22.108 1.00 61.53 187 ALA A CA 1
ATOM 1441 C C . ALA A 1 187 ? -4.423 12.476 23.621 1.00 61.53 187 ALA A C 1
ATOM 1443 O O . ALA A 1 187 ? -3.486 11.899 24.172 1.00 61.53 187 ALA A O 1
ATOM 1444 N N . GLU A 1 188 ? -5.287 13.222 24.311 1.00 71.19 188 GLU A N 1
ATOM 1445 C CA . GLU A 1 188 ? -5.223 13.297 25.779 1.00 71.19 188 GLU A CA 1
ATOM 1446 C C . GLU A 1 188 ? -5.520 11.934 26.432 1.00 71.19 188 GLU A C 1
ATOM 1448 O O . GLU A 1 188 ? -5.072 11.673 27.549 1.00 71.19 188 GLU A O 1
ATOM 1453 N N . ASP A 1 189 ? -6.229 11.050 25.716 1.00 77.81 189 ASP A N 1
ATOM 1454 C CA . ASP A 1 189 ? -6.539 9.684 26.131 1.00 77.81 189 ASP A CA 1
ATOM 1455 C C . ASP A 1 189 ? -5.638 8.649 25.411 1.00 77.81 189 ASP A C 1
ATOM 1457 O O . ASP A 1 189 ? -5.816 8.396 24.211 1.00 77.81 189 ASP A O 1
ATOM 1461 N N . PRO A 1 190 ? -4.713 7.984 26.136 1.00 81.75 190 PRO A N 1
ATOM 1462 C CA . PRO A 1 190 ? -3.836 6.951 25.581 1.00 81.75 190 PRO A CA 1
ATOM 1463 C C . PRO A 1 190 ? -4.576 5.757 24.967 1.00 81.75 190 PRO A C 1
ATOM 1465 O O . PRO A 1 190 ? -4.022 5.063 24.113 1.00 81.75 190 PRO A O 1
ATOM 1468 N N . SER A 1 191 ? -5.808 5.478 25.407 1.00 82.06 191 SER A N 1
ATOM 1469 C CA . SER A 1 191 ? -6.601 4.376 24.862 1.00 82.06 191 SER A CA 1
ATOM 1470 C C . SER A 1 191 ? -7.058 4.679 23.438 1.00 82.06 191 SER A C 1
ATOM 1472 O O . SER A 1 191 ? -6.876 3.841 22.560 1.00 82.06 191 SER A O 1
ATOM 1474 N N . VAL A 1 192 ? -7.530 5.903 23.180 1.00 82.25 192 VAL A N 1
ATOM 1475 C CA . VAL A 1 192 ? -7.970 6.353 21.851 1.00 82.25 192 VAL A CA 1
ATOM 1476 C C . VAL A 1 192 ? -6.797 6.401 20.871 1.00 82.25 192 VAL A C 1
ATOM 1478 O O . VAL A 1 192 ? -6.942 6.013 19.709 1.00 82.25 192 VAL A O 1
ATOM 1481 N N . GLU A 1 193 ? -5.616 6.820 21.336 1.00 82.50 193 GLU A N 1
ATOM 1482 C CA . GLU A 1 193 ? -4.391 6.797 20.531 1.00 82.50 193 GLU A CA 1
ATOM 1483 C C . GLU A 1 193 ? -4.005 5.365 20.129 1.00 82.50 193 GLU A C 1
ATOM 1485 O O . GLU A 1 193 ? -3.730 5.103 18.954 1.00 82.50 193 GLU A O 1
ATOM 1490 N N . ALA A 1 194 ? -4.052 4.415 21.070 1.00 84.81 194 ALA A N 1
ATOM 1491 C CA . ALA A 1 194 ? -3.783 3.006 20.788 1.00 84.81 194 ALA A CA 1
ATOM 1492 C C . ALA A 1 194 ? -4.781 2.428 19.769 1.00 84.81 194 ALA A C 1
ATOM 1494 O O . ALA A 1 194 ? -4.368 1.761 18.817 1.00 84.81 194 ALA A O 1
ATOM 1495 N N . SER A 1 195 ? -6.070 2.744 19.913 1.00 84.31 195 SER A N 1
ATOM 1496 C CA . SER A 1 195 ? -7.125 2.347 18.976 1.00 84.31 195 SER A CA 1
ATOM 1497 C C . SER A 1 195 ? -6.889 2.886 17.566 1.00 84.31 195 SER A C 1
ATOM 1499 O O . SER A 1 195 ? -7.035 2.161 16.578 1.00 84.31 195 SER A O 1
ATOM 1501 N N . ALA A 1 196 ? -6.517 4.164 17.462 1.00 83.25 196 ALA A N 1
ATOM 1502 C CA . ALA A 1 196 ? -6.233 4.811 16.189 1.00 83.25 196 ALA A CA 1
ATOM 1503 C C . ALA A 1 196 ? -4.993 4.206 15.516 1.00 83.25 196 ALA A C 1
ATOM 1505 O O . ALA A 1 196 ? -5.010 3.963 14.308 1.00 83.25 196 ALA A O 1
ATOM 1506 N N . LEU A 1 197 ? -3.943 3.904 16.288 1.00 84.38 197 LEU A N 1
ATOM 1507 C CA . LEU A 1 197 ? -2.741 3.241 15.784 1.00 84.38 197 LEU A CA 1
ATOM 1508 C C . LEU A 1 197 ? -3.038 1.819 15.293 1.00 84.38 197 LEU A C 1
ATOM 1510 O O . LEU A 1 197 ? -2.584 1.440 14.213 1.00 84.38 197 LEU A O 1
ATOM 1514 N N . GLU A 1 198 ? -3.809 1.033 16.048 1.00 86.69 198 GLU A N 1
ATOM 1515 C CA . GLU A 1 198 ? -4.195 -0.323 15.647 1.00 86.69 198 GLU A CA 1
ATOM 1516 C C . GLU A 1 198 ? -5.001 -0.308 14.342 1.00 86.69 198 GLU A C 1
ATOM 1518 O O . GLU A 1 198 ? -4.692 -1.056 13.407 1.00 86.69 198 GLU A O 1
ATOM 1523 N N . LEU A 1 199 ? -5.977 0.599 14.230 1.00 84.69 199 LEU A N 1
ATOM 1524 C CA . LEU A 1 199 ? -6.772 0.763 13.017 1.00 84.69 199 LEU A CA 1
ATOM 1525 C C . LEU A 1 199 ? -5.905 1.195 11.824 1.00 84.69 199 LEU A C 1
ATOM 1527 O O . LEU A 1 199 ? -6.067 0.665 10.722 1.00 84.69 199 LEU A O 1
ATOM 1531 N N . TRP A 1 200 ? -4.950 2.100 12.045 1.00 84.38 200 TRP A N 1
ATOM 1532 C CA . TRP A 1 200 ? -4.011 2.553 11.023 1.00 84.38 200 TRP A CA 1
ATOM 1533 C C . TRP A 1 200 ? -3.118 1.416 10.507 1.00 84.38 200 TRP A C 1
ATOM 1535 O O . TRP A 1 200 ? -3.004 1.204 9.295 1.00 84.38 200 TRP A O 1
ATOM 1545 N N . VAL A 1 201 ? -2.525 0.631 11.415 1.00 85.88 201 VAL A N 1
ATOM 1546 C CA . VAL A 1 201 ? -1.710 -0.547 11.070 1.00 85.88 201 VAL A CA 1
ATOM 1547 C C . VAL A 1 201 ? -2.546 -1.581 10.315 1.00 85.88 201 VAL A C 1
ATOM 1549 O O . VAL A 1 201 ? -2.090 -2.129 9.303 1.00 85.88 201 VAL A O 1
ATOM 1552 N N . SER A 1 202 ? -3.776 -1.834 10.768 1.00 83.94 202 SER A N 1
ATOM 1553 C CA . SER A 1 202 ? -4.714 -2.740 10.102 1.00 83.94 202 SER A CA 1
ATOM 1554 C C . SER A 1 202 ? -5.047 -2.261 8.684 1.00 83.94 202 SER A C 1
ATOM 1556 O O . SER A 1 202 ? -4.955 -3.048 7.735 1.00 83.94 202 SER A O 1
ATOM 1558 N N . GLY A 1 203 ? -5.296 -0.959 8.508 1.00 81.94 203 GLY A N 1
ATOM 1559 C CA . GLY A 1 203 ? -5.555 -0.326 7.214 1.00 81.94 203 GLY A CA 1
ATOM 1560 C C . GLY A 1 203 ? -4.395 -0.480 6.233 1.00 81.94 203 GLY A C 1
ATOM 1561 O O . GLY A 1 203 ? -4.596 -0.936 5.105 1.00 81.94 203 GLY A O 1
ATOM 1562 N N . TRP A 1 204 ? -3.158 -0.210 6.663 1.00 83.81 204 TRP A N 1
ATOM 1563 C CA . TRP A 1 204 ? -1.969 -0.435 5.831 1.00 83.81 204 TRP A CA 1
ATOM 1564 C C . TRP A 1 204 ? -1.735 -1.907 5.512 1.00 83.81 204 TRP A C 1
ATOM 1566 O O . TRP A 1 204 ? -1.381 -2.244 4.384 1.00 83.81 204 TRP A O 1
ATOM 1576 N N . THR A 1 205 ? -1.971 -2.800 6.468 1.00 84.81 205 THR A N 1
ATOM 1577 C CA . THR A 1 205 ? -1.837 -4.247 6.255 1.00 84.81 205 THR A CA 1
ATOM 1578 C C . THR A 1 205 ? -2.891 -4.766 5.274 1.00 84.81 205 THR A C 1
ATOM 1580 O O . THR A 1 205 ? -2.600 -5.622 4.435 1.00 84.81 205 THR A O 1
ATOM 1583 N N . GLY A 1 206 ? -4.122 -4.254 5.344 1.00 79.62 206 GLY A N 1
ATOM 1584 C CA . GLY A 1 206 ? -5.185 -4.515 4.373 1.00 79.62 206 GLY A CA 1
ATOM 1585 C C . GLY A 1 206 ? -4.826 -3.999 2.980 1.00 79.62 206 GLY A C 1
ATOM 1586 O O . GLY A 1 206 ? -4.894 -4.753 2.009 1.00 79.62 206 GLY A O 1
ATOM 1587 N N . TYR A 1 207 ? -4.347 -2.756 2.890 1.00 79.44 207 TYR A N 1
ATOM 1588 C CA . TYR A 1 207 ? -3.910 -2.149 1.634 1.00 79.44 207 TYR A CA 1
ATOM 1589 C C . TYR A 1 207 ? -2.729 -2.901 1.002 1.00 79.44 207 TYR A C 1
ATOM 1591 O O . TYR A 1 207 ? -2.747 -3.187 -0.193 1.00 79.44 207 TYR A O 1
ATOM 1599 N N . LEU A 1 208 ? -1.728 -3.305 1.793 1.00 80.56 208 LEU A N 1
ATOM 1600 C CA . LEU A 1 208 ? -0.608 -4.119 1.314 1.00 80.56 208 LEU A CA 1
ATOM 1601 C C . LEU A 1 208 ? -1.084 -5.454 0.739 1.00 80.56 208 LEU A C 1
ATOM 1603 O O . LEU A 1 208 ? -0.637 -5.827 -0.343 1.00 80.56 208 LEU A O 1
ATOM 1607 N N . ARG A 1 209 ? -2.018 -6.141 1.410 1.00 79.44 209 ARG A N 1
ATOM 1608 C CA . ARG A 1 209 ? -2.626 -7.377 0.892 1.00 79.44 209 ARG A CA 1
ATOM 1609 C C . ARG A 1 209 ? -3.373 -7.141 -0.417 1.00 79.44 209 ARG A C 1
ATOM 1611 O O . ARG A 1 209 ? -3.236 -7.942 -1.335 1.00 79.44 209 ARG A O 1
ATOM 1618 N N . LEU A 1 210 ? -4.105 -6.033 -0.540 1.00 78.62 210 LEU A N 1
ATOM 1619 C CA . LEU A 1 210 ? -4.788 -5.661 -1.781 1.00 78.62 210 LEU A CA 1
ATOM 1620 C C . LEU A 1 210 ? -3.788 -5.411 -2.917 1.00 78.62 210 LEU A C 1
ATOM 1622 O O . LEU A 1 210 ? -3.935 -5.964 -4.008 1.00 78.62 210 LEU A O 1
ATOM 1626 N N . VAL A 1 211 ? -2.735 -4.633 -2.660 1.00 77.75 211 VAL A N 1
ATOM 1627 C CA . VAL A 1 211 ? -1.668 -4.367 -3.634 1.00 77.75 211 VAL A CA 1
ATOM 1628 C C . VAL A 1 211 ? -0.957 -5.663 -4.028 1.00 77.75 211 VAL A C 1
ATOM 1630 O O . VAL A 1 211 ? -0.701 -5.873 -5.212 1.00 77.75 211 VAL A O 1
ATOM 1633 N N . GLN A 1 212 ? -0.680 -6.554 -3.074 1.00 77.31 212 GLN A N 1
ATOM 1634 C CA . GLN A 1 212 ? -0.092 -7.873 -3.323 1.00 77.31 212 GLN A CA 1
ATOM 1635 C C . GLN A 1 212 ? -1.004 -8.759 -4.171 1.00 77.31 212 GLN A C 1
ATOM 1637 O O . GLN A 1 212 ? -0.541 -9.304 -5.168 1.00 77.31 212 GLN A O 1
ATOM 1642 N N . ALA A 1 213 ? -2.293 -8.858 -3.841 1.00 75.31 213 ALA A N 1
ATOM 1643 C CA . ALA A 1 213 ? -3.267 -9.615 -4.624 1.00 75.31 213 ALA A CA 1
ATOM 1644 C C . ALA A 1 213 ? -3.378 -9.061 -6.050 1.00 75.31 213 ALA A C 1
ATOM 1646 O O . ALA A 1 213 ? -3.348 -9.811 -7.021 1.00 75.31 213 ALA A O 1
ATOM 1647 N N . ARG A 1 214 ? -3.403 -7.732 -6.198 1.00 76.50 214 ARG A N 1
ATOM 1648 C CA . ARG A 1 214 ? -3.413 -7.066 -7.503 1.00 76.50 214 ARG A CA 1
ATOM 1649 C C . ARG A 1 214 ? -2.130 -7.298 -8.289 1.00 76.50 214 ARG A C 1
ATOM 1651 O O . ARG A 1 214 ? -2.193 -7.373 -9.510 1.00 76.50 214 ARG A O 1
ATOM 1658 N N . LEU A 1 215 ? -0.978 -7.359 -7.622 1.00 73.75 215 LEU A N 1
ATOM 1659 C CA . LEU A 1 215 ? 0.308 -7.698 -8.235 1.00 73.75 215 LEU A CA 1
ATOM 1660 C C . LEU A 1 215 ? 0.337 -9.162 -8.684 1.00 73.75 215 LEU A C 1
ATOM 1662 O O . LEU A 1 215 ? 0.772 -9.425 -9.801 1.00 73.75 215 LEU A O 1
ATOM 1666 N N . ALA A 1 216 ? -0.165 -10.077 -7.855 1.00 72.56 216 ALA A N 1
ATOM 1667 C CA . ALA A 1 216 ? -0.241 -11.506 -8.144 1.00 72.56 216 ALA A CA 1
ATOM 1668 C C . ALA A 1 216 ? -1.235 -11.826 -9.272 1.00 72.56 216 ALA A C 1
ATOM 1670 O O . ALA A 1 216 ? -0.969 -12.689 -10.098 1.00 72.56 216 ALA A O 1
ATOM 1671 N N . ALA A 1 217 ? -2.345 -11.089 -9.361 1.00 76.12 217 ALA A N 1
ATOM 1672 C CA . ALA A 1 217 ? -3.350 -11.251 -10.411 1.00 76.12 217 ALA A CA 1
ATOM 1673 C C . ALA A 1 217 ? -2.927 -10.673 -11.779 1.00 76.12 217 ALA A C 1
ATOM 1675 O O . ALA A 1 217 ? -3.692 -10.746 -12.744 1.00 76.12 217 ALA A O 1
ATOM 1676 N N . ARG A 1 218 ? -1.741 -10.057 -11.897 1.00 76.25 218 ARG A N 1
ATOM 1677 C CA . ARG A 1 218 ? -1.269 -9.513 -13.178 1.00 76.25 218 ARG A CA 1
ATOM 1678 C C . ARG A 1 218 ? -0.952 -10.644 -14.147 1.00 76.25 218 ARG A C 1
ATOM 1680 O O . ARG A 1 218 ? -0.118 -11.493 -13.868 1.00 76.25 218 ARG A O 1
ATOM 1687 N N . GLN A 1 219 ? -1.547 -10.577 -15.333 1.00 78.88 219 GLN A N 1
ATOM 1688 C CA . GLN A 1 219 ? -1.237 -11.503 -16.426 1.00 78.88 219 GLN A CA 1
ATOM 1689 C C . GLN A 1 219 ? 0.027 -11.111 -17.204 1.00 78.88 219 GLN A C 1
ATOM 1691 O O . GLN A 1 219 ? 0.624 -11.946 -17.876 1.00 78.88 219 GLN A O 1
ATOM 1696 N N . LEU A 1 220 ? 0.433 -9.840 -17.124 1.00 83.69 220 LEU A N 1
ATOM 1697 C CA . LEU A 1 220 ? 1.584 -9.294 -17.841 1.00 83.69 220 LEU A CA 1
ATOM 1698 C C . LEU A 1 220 ? 2.633 -8.752 -16.859 1.00 83.69 220 LEU A C 1
ATOM 1700 O O . LEU A 1 220 ? 2.262 -8.209 -15.810 1.00 83.69 220 LEU A O 1
ATOM 1704 N N . PRO A 1 221 ? 3.934 -8.856 -17.187 1.00 88.62 221 PRO A N 1
ATOM 1705 C CA . PRO A 1 221 ? 4.994 -8.280 -16.370 1.00 88.62 221 PRO A CA 1
ATOM 1706 C C . PRO A 1 221 ? 4.900 -6.750 -16.349 1.00 88.62 221 PRO A C 1
ATOM 1708 O O . PRO A 1 221 ? 4.438 -6.116 -17.299 1.00 88.62 221 PRO A O 1
ATOM 1711 N N . ALA A 1 222 ? 5.376 -6.136 -15.268 1.00 90.75 222 ALA A N 1
ATOM 1712 C CA . ALA A 1 222 ? 5.517 -4.683 -15.208 1.00 90.75 222 ALA A CA 1
ATOM 1713 C C . ALA A 1 222 ? 6.859 -4.265 -15.810 1.00 90.75 222 ALA A C 1
ATOM 1715 O O . ALA A 1 222 ? 7.868 -4.871 -15.472 1.00 90.75 222 ALA A O 1
ATOM 1716 N N . ALA A 1 223 ? 6.884 -3.220 -16.638 1.00 93.50 223 ALA A N 1
ATOM 1717 C CA . ALA A 1 223 ? 8.105 -2.678 -17.230 1.00 93.50 223 ALA A CA 1
ATOM 1718 C C . ALA A 1 223 ? 8.378 -1.246 -16.739 1.00 93.50 223 ALA A C 1
ATOM 1720 O O . ALA A 1 223 ? 7.450 -0.456 -16.555 1.00 93.50 223 ALA A O 1
ATOM 1721 N N . ARG A 1 224 ? 9.651 -0.913 -16.510 1.00 95.94 224 ARG A N 1
ATOM 1722 C CA . ARG A 1 224 ? 10.130 0.402 -16.052 1.00 95.94 224 ARG A CA 1
ATOM 1723 C C . ARG A 1 224 ? 11.428 0.768 -16.758 1.00 95.94 224 ARG A C 1
ATOM 1725 O O . ARG A 1 224 ? 12.297 -0.091 -16.919 1.00 95.94 224 ARG A O 1
ATOM 1732 N N . LEU A 1 225 ? 11.592 2.041 -17.101 1.00 97.12 225 LEU A N 1
ATOM 1733 C CA . LEU A 1 225 ? 12.852 2.551 -17.625 1.00 97.12 225 LEU A CA 1
ATOM 1734 C C . LEU A 1 225 ? 13.954 2.550 -16.551 1.00 97.12 225 LEU A C 1
ATOM 1736 O O . LEU A 1 225 ? 13.708 2.869 -15.386 1.00 97.12 225 LEU A O 1
ATOM 1740 N N . VAL A 1 226 ? 15.181 2.211 -16.943 1.00 96.75 226 VAL A N 1
ATOM 1741 C CA . VAL A 1 226 ? 16.383 2.287 -16.104 1.00 96.75 226 VAL A CA 1
ATOM 1742 C C . VAL A 1 226 ? 17.453 3.071 -16.854 1.00 96.75 226 VAL A C 1
ATOM 1744 O O . VAL A 1 226 ? 17.807 2.722 -17.978 1.00 96.75 226 VAL A O 1
ATOM 1747 N N . THR A 1 227 ? 17.994 4.106 -16.216 1.00 93.88 227 THR A N 1
ATOM 1748 C CA . THR A 1 227 ? 19.040 4.956 -16.792 1.00 93.88 227 THR A CA 1
ATOM 1749 C C . THR A 1 227 ? 20.228 5.098 -15.849 1.00 93.88 227 THR A C 1
ATOM 1751 O O . THR A 1 227 ? 20.078 5.088 -14.625 1.00 93.88 227 THR A O 1
ATOM 1754 N N . ASP A 1 228 ? 21.425 5.215 -16.422 1.00 90.06 228 ASP A N 1
ATOM 1755 C CA . ASP A 1 228 ? 22.642 5.707 -15.762 1.00 90.06 228 ASP A CA 1
ATOM 1756 C C . ASP A 1 228 ? 22.877 5.134 -14.347 1.00 90.06 228 ASP A C 1
ATOM 1758 O O . ASP A 1 228 ? 22.967 3.916 -14.164 1.00 90.06 228 ASP A O 1
ATOM 1762 N N . ALA A 1 229 ? 22.941 5.997 -13.326 1.00 87.94 229 ALA A N 1
ATOM 1763 C CA . ALA A 1 229 ? 23.211 5.638 -11.934 1.00 87.94 229 ALA A CA 1
ATOM 1764 C C . ALA A 1 229 ? 22.194 4.646 -11.334 1.00 87.94 229 ALA A C 1
ATOM 1766 O O . ALA A 1 229 ? 22.534 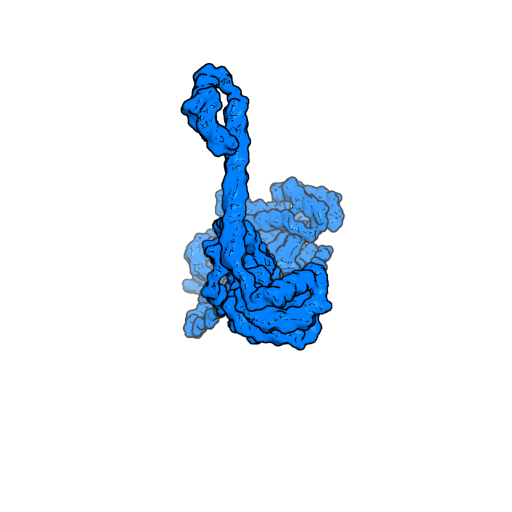3.903 -10.405 1.00 87.94 229 ALA A O 1
ATOM 1767 N N . THR A 1 230 ? 20.967 4.578 -11.864 1.00 93.06 230 THR A N 1
ATOM 1768 C CA . THR A 1 230 ? 19.952 3.623 -11.398 1.00 93.06 230 THR A CA 1
ATOM 1769 C C . THR A 1 230 ? 20.401 2.182 -11.634 1.00 93.06 230 THR A C 1
ATOM 1771 O O . THR A 1 230 ? 20.108 1.324 -10.801 1.00 93.06 230 THR A O 1
ATOM 1774 N N . HIS A 1 231 ? 21.206 1.906 -12.668 1.00 95.25 231 HIS A N 1
ATOM 1775 C CA . HIS A 1 231 ? 21.786 0.577 -12.884 1.00 95.25 231 HIS A CA 1
ATOM 1776 C C . HIS A 1 231 ? 22.632 0.124 -11.690 1.00 95.25 231 HIS A C 1
ATOM 1778 O O . HIS A 1 231 ? 22.463 -0.995 -11.207 1.00 95.25 231 HIS A O 1
ATOM 1784 N N . ARG A 1 232 ? 23.491 0.998 -11.147 1.00 92.62 232 ARG A N 1
ATOM 1785 C CA . ARG A 1 232 ? 24.322 0.680 -9.973 1.00 92.62 232 ARG A CA 1
ATOM 1786 C C . ARG A 1 232 ? 23.506 0.515 -8.700 1.00 92.62 232 ARG A C 1
ATOM 1788 O O . ARG A 1 232 ? 23.817 -0.339 -7.871 1.00 92.62 232 ARG A O 1
ATOM 1795 N N . THR A 1 233 ? 22.440 1.291 -8.542 1.00 95.00 233 THR A N 1
ATOM 1796 C CA . THR A 1 233 ? 21.507 1.105 -7.426 1.00 95.00 233 THR A CA 1
ATOM 1797 C C . THR A 1 233 ? 20.804 -0.248 -7.512 1.00 95.00 233 THR A C 1
ATOM 1799 O O . THR A 1 233 ? 20.796 -0.976 -6.521 1.00 95.00 233 THR A O 1
ATOM 1802 N N . LEU A 1 234 ? 20.302 -0.638 -8.687 1.00 96.75 234 LEU A N 1
ATOM 1803 C CA . LEU A 1 234 ? 19.685 -1.953 -8.892 1.00 96.75 234 LEU A CA 1
ATOM 1804 C C . LEU A 1 234 ? 20.688 -3.096 -8.724 1.00 96.75 234 LEU A C 1
ATOM 1806 O O . LEU A 1 234 ? 20.350 -4.107 -8.121 1.00 96.75 234 LEU A O 1
ATOM 1810 N N . PHE A 1 235 ? 21.934 -2.917 -9.161 1.00 97.31 235 PHE A N 1
ATOM 1811 C CA . PHE A 1 235 ? 22.991 -3.904 -8.956 1.00 97.31 235 PHE A CA 1
ATOM 1812 C C . PHE A 1 235 ? 23.271 -4.154 -7.470 1.00 97.31 235 PHE A C 1
ATOM 1814 O O . PHE A 1 235 ? 23.287 -5.300 -7.026 1.00 97.31 235 PHE A O 1
ATOM 1821 N N . ARG A 1 236 ? 23.391 -3.089 -6.665 1.00 96.69 236 ARG A N 1
ATOM 1822 C CA . ARG A 1 236 ? 23.525 -3.204 -5.202 1.00 96.69 236 ARG A CA 1
ATOM 1823 C C . ARG A 1 236 ? 22.294 -3.835 -4.553 1.00 96.69 236 ARG A C 1
ATOM 1825 O O . ARG A 1 236 ? 22.438 -4.619 -3.618 1.00 96.69 236 ARG A O 1
ATOM 1832 N N . ILE A 1 237 ? 21.091 -3.518 -5.035 1.00 97.38 237 ILE A N 1
ATOM 1833 C CA . ILE A 1 237 ? 19.850 -4.152 -4.567 1.00 97.38 237 ILE A CA 1
ATOM 1834 C C . ILE A 1 237 ? 19.880 -5.654 -4.858 1.00 97.38 237 ILE A C 1
ATOM 1836 O O . ILE A 1 237 ? 19.644 -6.434 -3.945 1.00 97.38 237 ILE A O 1
ATOM 1840 N N . ALA A 1 238 ? 20.230 -6.064 -6.075 1.00 97.69 238 ALA A N 1
ATOM 1841 C CA . ALA A 1 238 ? 20.325 -7.471 -6.449 1.00 97.69 238 ALA A CA 1
ATOM 1842 C C . ALA A 1 238 ? 21.346 -8.219 -5.576 1.00 97.69 238 ALA A C 1
ATOM 1844 O O . ALA A 1 238 ? 21.024 -9.251 -4.994 1.00 97.69 238 ALA A O 1
ATOM 1845 N N . LEU A 1 239 ? 22.538 -7.647 -5.376 1.00 97.56 239 LEU A N 1
ATOM 1846 C CA . LEU A 1 239 ? 23.576 -8.224 -4.514 1.00 97.56 239 LEU A CA 1
ATOM 1847 C C . LEU A 1 239 ? 23.171 -8.301 -3.036 1.00 97.56 239 LEU A C 1
ATOM 1849 O O . LEU A 1 239 ? 23.654 -9.170 -2.317 1.00 97.56 239 LEU A O 1
ATOM 1853 N N . SER A 1 240 ? 22.311 -7.398 -2.557 1.00 96.56 240 SER A N 1
ATOM 1854 C CA . SER A 1 240 ? 21.897 -7.350 -1.146 1.00 96.56 240 SER A CA 1
ATOM 1855 C C . SER A 1 240 ? 20.597 -8.095 -0.841 1.00 96.56 240 SER A C 1
ATOM 1857 O O . SER A 1 240 ? 20.391 -8.490 0.303 1.00 96.56 240 SER A O 1
ATOM 1859 N N . ARG A 1 241 ? 19.712 -8.262 -1.829 1.00 95.00 241 ARG A N 1
ATOM 1860 C CA . ARG A 1 241 ? 18.335 -8.734 -1.624 1.00 95.00 241 ARG A CA 1
ATOM 1861 C C . ARG A 1 241 ? 17.960 -9.988 -2.400 1.00 95.00 241 ARG A C 1
ATOM 1863 O O . ARG A 1 241 ? 16.863 -10.476 -2.152 1.00 95.00 241 ARG A O 1
ATOM 1870 N N . ALA A 1 242 ? 18.804 -10.488 -3.304 1.00 96.81 242 ALA A N 1
ATOM 1871 C CA . ALA A 1 242 ? 18.554 -11.773 -3.953 1.00 96.81 242 ALA A CA 1
ATOM 1872 C C . ALA A 1 242 ? 18.374 -12.860 -2.887 1.00 96.81 242 ALA A C 1
ATOM 1874 O O . ALA A 1 242 ? 19.226 -13.003 -2.010 1.00 96.81 242 ALA A O 1
ATOM 1875 N N . ARG A 1 243 ? 17.262 -13.597 -2.951 1.00 95.69 243 ARG A N 1
ATOM 1876 C CA . ARG A 1 243 ? 16.931 -14.654 -1.982 1.00 95.69 243 ARG A CA 1
ATOM 1877 C C . ARG A 1 243 ? 17.062 -16.055 -2.554 1.00 95.69 243 ARG A C 1
ATOM 1879 O O . ARG A 1 243 ? 17.310 -16.990 -1.805 1.00 95.69 243 ARG A O 1
ATOM 1886 N N . ARG A 1 244 ? 16.860 -16.210 -3.861 1.00 93.69 244 ARG A N 1
ATOM 1887 C CA . ARG A 1 244 ? 16.871 -17.505 -4.550 1.00 93.69 244 ARG A CA 1
ATOM 1888 C C . ARG A 1 244 ? 17.961 -17.547 -5.599 1.00 93.69 244 ARG A C 1
ATOM 1890 O O . ARG A 1 244 ? 18.734 -18.498 -5.636 1.00 93.69 244 ARG A O 1
ATOM 1897 N N . ARG A 1 245 ? 18.034 -16.510 -6.437 1.00 95.44 245 ARG A N 1
ATOM 1898 C CA . ARG A 1 245 ? 18.977 -16.486 -7.555 1.00 95.44 245 ARG A CA 1
ATOM 1899 C C . ARG A 1 245 ? 19.504 -15.107 -7.907 1.00 95.44 245 ARG A C 1
ATOM 1901 O O . ARG A 1 245 ? 18.814 -14.102 -7.736 1.00 95.44 245 ARG A O 1
ATOM 1908 N N . LEU A 1 246 ? 20.676 -15.101 -8.526 1.00 97.69 246 LEU A N 1
ATOM 1909 C CA . LEU A 1 246 ? 21.296 -13.943 -9.148 1.00 97.69 246 LEU A CA 1
ATOM 1910 C C . LEU A 1 246 ? 21.935 -14.360 -10.479 1.00 97.69 246 LEU A C 1
ATOM 1912 O O . LEU A 1 246 ? 22.808 -15.221 -10.508 1.00 97.69 246 LEU A O 1
ATOM 1916 N N . VAL A 1 247 ? 21.529 -13.742 -11.586 1.00 97.69 247 VAL A N 1
ATOM 1917 C CA . VAL A 1 247 ? 22.172 -13.914 -12.897 1.00 97.69 247 VAL A CA 1
ATOM 1918 C C . VAL A 1 247 ? 22.737 -12.580 -13.342 1.00 97.69 247 VAL A C 1
ATOM 1920 O O . VAL A 1 247 ? 22.017 -11.584 -13.389 1.00 97.69 247 VAL A O 1
ATOM 1923 N N . ILE A 1 248 ? 24.017 -12.552 -13.692 1.00 97.69 248 ILE A N 1
ATOM 1924 C CA . ILE A 1 248 ? 24.664 -11.361 -14.238 1.00 97.69 248 ILE A CA 1
ATOM 1925 C C . ILE A 1 248 ? 25.288 -11.756 -15.567 1.00 97.69 248 ILE A C 1
ATOM 1927 O O . ILE A 1 248 ? 26.192 -12.589 -15.596 1.00 97.69 248 ILE A O 1
ATOM 1931 N N . ALA A 1 249 ? 24.821 -11.155 -16.659 1.00 96.06 249 ALA A N 1
ATOM 1932 C CA . ALA A 1 249 ? 25.501 -11.252 -17.942 1.00 96.06 249 ALA A CA 1
ATOM 1933 C C . ALA A 1 249 ? 26.136 -9.905 -18.274 1.00 96.06 249 ALA A C 1
ATOM 1935 O O . ALA A 1 249 ? 25.493 -8.858 -18.161 1.00 96.06 249 ALA A O 1
ATOM 1936 N N . SER A 1 250 ? 27.401 -9.945 -18.670 1.00 94.06 250 SER A N 1
ATOM 1937 C CA . SER A 1 250 ? 28.182 -8.767 -19.034 1.00 94.06 250 SER A CA 1
ATOM 1938 C C . SER A 1 250 ? 28.991 -9.094 -20.284 1.00 94.06 250 SER A C 1
ATOM 1940 O O . SER A 1 250 ? 29.486 -10.215 -20.417 1.00 94.06 250 SER A O 1
ATOM 1942 N N . ASP A 1 251 ? 29.135 -8.137 -21.202 1.00 89.44 251 ASP A N 1
ATOM 1943 C CA . ASP A 1 251 ? 29.924 -8.320 -22.430 1.00 89.44 251 ASP A CA 1
ATOM 1944 C C . ASP A 1 251 ? 31.444 -8.213 -22.206 1.00 89.44 251 ASP A C 1
ATOM 1946 O O . ASP A 1 251 ? 32.229 -8.496 -23.112 1.00 89.44 251 ASP A O 1
ATOM 1950 N N . GLY A 1 252 ? 31.847 -7.845 -20.989 1.00 89.88 252 GLY A N 1
ATOM 1951 C CA . GLY A 1 252 ? 33.224 -7.676 -20.553 1.00 89.88 252 GLY A CA 1
ATOM 1952 C C . GLY A 1 252 ? 33.375 -7.853 -19.044 1.00 89.88 252 GLY A C 1
ATOM 1953 O O . GLY A 1 252 ? 32.393 -8.027 -18.311 1.00 89.88 252 GLY A O 1
ATOM 1954 N N . LEU A 1 253 ? 34.624 -7.782 -18.589 1.00 92.56 253 LEU A N 1
ATOM 1955 C CA . LEU A 1 253 ? 35.016 -7.970 -17.197 1.00 92.56 253 LEU A CA 1
ATOM 1956 C C . LEU A 1 253 ? 36.187 -7.039 -16.861 1.00 92.56 253 LEU A C 1
ATOM 1958 O O . LEU A 1 253 ? 37.161 -6.998 -17.613 1.00 92.56 253 LEU A O 1
ATOM 1962 N N . ALA A 1 254 ? 36.109 -6.321 -15.741 1.00 92.81 254 ALA A N 1
ATOM 1963 C CA . ALA A 1 254 ? 37.158 -5.399 -15.307 1.00 92.81 254 ALA A CA 1
ATOM 1964 C C . ALA A 1 254 ? 37.530 -5.615 -13.833 1.00 92.81 254 ALA A C 1
ATOM 1966 O O . ALA A 1 254 ? 36.659 -5.696 -12.966 1.00 92.81 254 ALA A O 1
ATOM 1967 N N . ALA A 1 255 ? 38.833 -5.664 -13.537 1.00 92.75 255 ALA A N 1
ATOM 1968 C CA . ALA A 1 255 ? 39.359 -5.891 -12.184 1.00 92.75 255 ALA A CA 1
ATOM 1969 C C . ALA A 1 255 ? 38.998 -4.777 -11.195 1.00 92.75 255 ALA A C 1
ATOM 1971 O O . ALA A 1 255 ? 38.944 -5.018 -9.993 1.00 92.75 255 ALA A O 1
ATOM 1972 N N . GLU A 1 256 ? 38.739 -3.571 -11.690 1.00 93.06 256 GLU A N 1
ATOM 1973 C CA . GLU A 1 256 ? 38.282 -2.443 -10.876 1.00 93.06 256 GLU A CA 1
ATOM 1974 C C . GLU A 1 256 ? 36.832 -2.622 -10.405 1.00 93.06 256 GLU A C 1
ATOM 1976 O O . GLU A 1 256 ? 36.464 -2.112 -9.355 1.00 93.06 256 GLU A O 1
ATOM 1981 N N . ILE A 1 257 ? 36.017 -3.366 -11.162 1.00 94.69 257 ILE A N 1
ATOM 1982 C CA . ILE A 1 257 ? 34.606 -3.616 -10.838 1.00 94.69 257 ILE A CA 1
ATOM 1983 C C . ILE A 1 257 ? 34.442 -4.917 -10.059 1.00 94.69 257 ILE A C 1
ATOM 1985 O O . ILE A 1 257 ? 33.659 -4.989 -9.115 1.00 94.69 257 ILE A O 1
ATOM 1989 N N . VAL A 1 258 ? 35.185 -5.955 -10.446 1.00 96.12 258 VAL A N 1
ATOM 1990 C CA . VAL A 1 258 ? 35.234 -7.235 -9.730 1.00 96.12 258 VAL A CA 1
ATOM 1991 C C . VAL A 1 258 ? 36.249 -7.149 -8.599 1.00 96.12 258 VAL A C 1
ATOM 1993 O O . VAL A 1 258 ? 37.237 -7.881 -8.552 1.00 96.12 258 VAL A O 1
ATOM 1996 N N . ASP A 1 259 ? 36.035 -6.187 -7.715 1.00 95.75 259 ASP A N 1
ATOM 1997 C CA . ASP A 1 259 ? 36.880 -5.919 -6.563 1.00 95.75 259 ASP A CA 1
ATOM 1998 C C . ASP A 1 259 ? 36.542 -6.833 -5.371 1.00 95.75 259 ASP A C 1
ATOM 2000 O O . ASP A 1 259 ? 35.661 -7.698 -5.421 1.00 95.75 259 ASP A O 1
ATOM 2004 N N . THR A 1 260 ? 37.260 -6.640 -4.266 1.00 95.81 260 THR A N 1
ATOM 2005 C CA . THR A 1 260 ? 37.022 -7.372 -3.016 1.00 95.81 260 THR A CA 1
ATOM 2006 C C . THR A 1 260 ? 35.608 -7.144 -2.471 1.00 95.81 260 THR A C 1
ATOM 2008 O O . THR A 1 260 ? 35.046 -8.039 -1.840 1.00 95.81 260 THR A O 1
ATOM 2011 N N . GLY A 1 261 ? 35.014 -5.972 -2.718 1.00 96.94 261 GLY A N 1
ATOM 2012 C CA . GLY A 1 261 ? 33.662 -5.637 -2.282 1.00 96.94 261 GLY A CA 1
ATOM 2013 C C . GLY A 1 261 ? 32.605 -6.457 -3.017 1.00 96.94 261 GLY A C 1
ATOM 2014 O O . GLY A 1 261 ? 31.753 -7.075 -2.374 1.00 96.94 261 GLY A O 1
ATOM 2015 N N . LEU A 1 262 ? 32.686 -6.527 -4.349 1.00 97.19 262 LEU A N 1
ATOM 2016 C CA . LEU A 1 262 ? 31.791 -7.352 -5.160 1.00 97.19 262 LEU A CA 1
ATOM 2017 C C . LEU A 1 262 ? 31.946 -8.834 -4.816 1.00 97.19 262 LEU A C 1
ATOM 2019 O O . LEU A 1 262 ? 30.945 -9.512 -4.585 1.00 97.19 262 LEU A O 1
ATOM 2023 N N . VAL A 1 263 ? 33.183 -9.333 -4.743 1.00 98.19 263 VAL A N 1
ATOM 2024 C CA . VAL A 1 263 ? 33.457 -10.734 -4.383 1.00 98.19 263 VAL A CA 1
ATOM 2025 C C . VAL A 1 263 ? 32.911 -11.051 -2.989 1.00 98.19 263 VAL A C 1
ATOM 2027 O O . VAL A 1 263 ? 32.267 -12.083 -2.806 1.00 98.19 263 VAL A O 1
ATOM 2030 N N . GLY A 1 264 ? 33.084 -10.146 -2.021 1.00 98.12 264 GLY A N 1
ATOM 2031 C CA . GLY A 1 264 ? 32.511 -10.274 -0.681 1.00 98.12 264 GLY A CA 1
ATOM 2032 C C . GLY A 1 264 ? 30.979 -10.320 -0.684 1.00 98.12 264 GLY A C 1
ATOM 2033 O O . GLY A 1 264 ? 30.391 -11.153 0.005 1.00 98.12 264 GLY A O 1
ATOM 2034 N N . ALA A 1 265 ? 30.324 -9.483 -1.493 1.00 98.00 265 ALA A N 1
ATOM 2035 C CA . ALA A 1 265 ? 28.866 -9.476 -1.625 1.00 98.00 265 ALA A CA 1
ATOM 2036 C C . ALA A 1 265 ? 28.327 -10.764 -2.272 1.00 98.00 265 ALA A C 1
ATOM 2038 O O . ALA A 1 265 ? 27.347 -11.332 -1.786 1.00 98.00 265 ALA A O 1
ATOM 2039 N N . LEU A 1 266 ? 28.984 -11.260 -3.326 1.00 98.31 266 LEU A N 1
ATOM 2040 C CA . LEU A 1 266 ? 28.646 -12.542 -3.951 1.00 98.31 266 LEU A CA 1
ATOM 2041 C C . LEU A 1 266 ? 28.838 -13.702 -2.969 1.00 98.31 266 LEU A C 1
ATOM 2043 O O . LEU A 1 266 ? 27.945 -14.533 -2.825 1.00 98.31 266 LEU A O 1
ATOM 2047 N N . ARG A 1 267 ? 29.961 -13.720 -2.238 1.00 98.44 267 ARG A N 1
ATOM 2048 C CA . ARG A 1 267 ? 30.248 -14.709 -1.190 1.00 98.44 267 ARG A CA 1
ATOM 2049 C C . ARG A 1 267 ? 29.165 -14.727 -0.110 1.00 98.44 267 ARG A C 1
ATOM 2051 O O . ARG A 1 267 ? 28.729 -15.807 0.277 1.00 98.44 267 ARG A O 1
ATOM 2058 N N . ALA A 1 268 ? 28.703 -13.561 0.349 1.00 98.00 268 ALA A N 1
ATOM 2059 C CA . ALA A 1 268 ? 27.633 -13.471 1.343 1.00 98.00 268 ALA A CA 1
ATOM 2060 C C . ALA A 1 268 ? 26.328 -14.119 0.846 1.00 98.00 268 ALA A C 1
ATOM 2062 O O . ALA A 1 268 ? 25.744 -14.942 1.549 1.00 98.00 268 ALA A O 1
ATOM 2063 N N . ARG A 1 269 ? 25.907 -13.821 -0.391 1.00 97.44 269 ARG A N 1
ATOM 2064 C CA . ARG A 1 269 ? 24.695 -14.411 -0.988 1.00 97.44 269 ARG A CA 1
ATOM 2065 C C . ARG A 1 269 ? 24.826 -15.916 -1.225 1.00 97.44 269 ARG A C 1
ATOM 2067 O O . ARG A 1 269 ? 23.910 -16.668 -0.901 1.00 97.44 269 ARG A O 1
ATOM 2074 N N . LEU A 1 270 ? 25.973 -16.373 -1.724 1.00 97.62 270 LEU A N 1
ATOM 2075 C CA . LEU A 1 270 ? 26.263 -17.801 -1.903 1.00 97.62 270 LEU A CA 1
ATOM 2076 C C . LEU A 1 270 ? 26.225 -18.566 -0.566 1.00 97.62 270 LEU A C 1
ATOM 2078 O O . LEU A 1 270 ? 25.682 -19.677 -0.497 1.00 97.62 270 LEU A O 1
ATOM 2082 N N . GLY A 1 271 ? 26.750 -17.956 0.504 1.00 96.88 271 GLY A N 1
ATOM 2083 C CA . GLY A 1 271 ? 26.693 -18.481 1.871 1.00 96.88 271 GLY A CA 1
ATOM 2084 C C . GLY A 1 271 ? 25.264 -18.640 2.399 1.00 96.88 271 GLY A C 1
ATOM 2085 O O . GLY A 1 271 ? 24.958 -19.641 3.042 1.00 96.88 271 GLY A O 1
ATOM 2086 N N . GLU A 1 272 ? 24.368 -17.717 2.044 1.00 96.38 272 GLU A N 1
ATOM 2087 C CA . GLU A 1 272 ? 22.934 -17.768 2.373 1.00 96.38 272 GLU A CA 1
ATOM 2088 C C . GLU A 1 272 ? 22.125 -18.755 1.511 1.00 96.38 272 GLU A C 1
ATOM 2090 O O . GLU A 1 272 ? 20.941 -18.957 1.763 1.00 96.38 272 GLU A O 1
ATOM 2095 N N . GLY A 1 273 ? 22.740 -19.402 0.515 1.00 95.69 273 GLY A N 1
ATOM 2096 C CA . GLY A 1 273 ? 22.057 -20.378 -0.342 1.00 95.69 273 GLY A CA 1
ATOM 2097 C C . GLY A 1 273 ? 21.537 -19.845 -1.666 1.00 95.69 273 GLY A C 1
ATOM 2098 O O . GLY A 1 273 ? 20.902 -20.604 -2.392 1.00 95.69 273 GLY A O 1
ATOM 2099 N N . VAL A 1 274 ? 21.835 -18.595 -2.016 1.00 96.25 274 VAL A N 1
ATOM 2100 C CA . VAL A 1 274 ? 21.469 -18.022 -3.316 1.00 96.25 274 VAL A CA 1
ATOM 2101 C C . VAL A 1 274 ? 22.305 -18.664 -4.423 1.00 96.25 274 VAL A C 1
ATOM 2103 O O . VAL A 1 274 ? 23.531 -18.725 -4.322 1.00 96.25 274 VAL A O 1
ATOM 2106 N N . GLU A 1 275 ? 21.660 -19.098 -5.505 1.00 96.56 275 GLU A N 1
ATOM 2107 C CA . GLU A 1 275 ? 22.352 -19.578 -6.704 1.00 96.56 275 GLU A CA 1
ATOM 2108 C C . GLU A 1 275 ? 22.808 -18.395 -7.568 1.00 96.56 275 GLU A C 1
ATOM 2110 O O . GLU A 1 275 ? 22.018 -17.516 -7.918 1.00 96.56 275 GLU A O 1
ATOM 2115 N N . VAL A 1 276 ? 24.088 -18.357 -7.932 1.00 97.50 276 VAL A N 1
ATOM 2116 C CA . VAL A 1 276 ? 24.668 -17.269 -8.726 1.00 97.50 276 VAL A CA 1
ATOM 2117 C C . VAL A 1 276 ? 25.155 -17.814 -10.063 1.00 97.50 276 VAL A C 1
ATOM 2119 O O . VAL A 1 276 ? 25.962 -18.738 -10.108 1.00 97.50 276 VAL A O 1
ATOM 2122 N N . THR A 1 277 ? 24.716 -17.213 -11.167 1.00 97.44 277 THR A N 1
ATOM 2123 C CA . THR A 1 277 ? 25.228 -17.507 -12.512 1.00 97.44 277 THR A CA 1
ATOM 2124 C C . THR A 1 277 ? 25.824 -16.252 -13.135 1.00 97.44 277 THR A C 1
ATOM 2126 O O . THR A 1 277 ? 25.137 -15.247 -13.310 1.00 97.44 277 THR A O 1
ATOM 2129 N N . LEU A 1 278 ? 27.101 -16.308 -13.502 1.00 97.00 278 LEU A N 1
ATOM 2130 C CA . LEU A 1 278 ? 27.783 -15.242 -14.230 1.00 97.00 278 LEU A CA 1
ATOM 2131 C C . LEU A 1 278 ? 27.987 -15.691 -15.675 1.00 97.00 278 LEU A C 1
ATOM 2133 O O . LEU A 1 278 ? 28.651 -16.696 -15.921 1.00 97.00 278 LEU A O 1
ATOM 2137 N N . VAL A 1 279 ? 27.407 -14.956 -16.621 1.00 95.12 279 VAL A N 1
ATOM 2138 C CA . VAL A 1 279 ? 27.532 -15.225 -18.057 1.00 95.12 279 VAL A CA 1
ATOM 2139 C C . VAL A 1 279 ? 28.536 -14.242 -18.648 1.00 95.12 279 VAL A C 1
ATOM 2141 O O . VAL A 1 279 ? 28.300 -13.031 -18.689 1.00 95.12 279 VAL A O 1
ATOM 2144 N N . LEU A 1 280 ? 29.673 -14.768 -19.085 1.00 93.00 280 LEU A N 1
ATOM 2145 C CA . LEU A 1 280 ? 30.867 -14.011 -19.444 1.00 93.00 280 LEU A CA 1
ATOM 2146 C C . LEU A 1 280 ? 31.246 -14.258 -20.913 1.00 93.00 280 LEU A C 1
ATOM 2148 O O . LEU A 1 280 ? 30.922 -15.314 -21.470 1.00 93.00 280 LEU A O 1
ATOM 2152 N N . PRO A 1 281 ? 31.926 -13.302 -21.570 1.00 88.44 281 PRO A N 1
ATOM 2153 C CA . PRO A 1 281 ? 32.510 -13.556 -22.878 1.00 88.44 281 PRO A CA 1
ATOM 2154 C C . PRO A 1 281 ? 33.604 -14.633 -22.780 1.00 88.44 281 PRO A C 1
ATOM 2156 O O . PRO A 1 281 ? 34.208 -14.847 -21.732 1.00 88.44 281 PRO A O 1
ATOM 2159 N N . ASP A 1 282 ? 33.882 -15.306 -23.892 1.00 83.94 282 ASP A N 1
ATOM 2160 C CA . ASP A 1 282 ? 34.995 -16.246 -23.993 1.00 83.94 282 ASP A CA 1
ATOM 2161 C C . ASP A 1 282 ? 36.330 -15.537 -23.685 1.00 83.94 282 ASP A C 1
ATOM 2163 O O . ASP A 1 282 ? 36.643 -14.478 -24.241 1.00 83.94 282 ASP A O 1
ATOM 2167 N N . ALA A 1 283 ? 37.137 -16.149 -22.812 1.00 77.94 283 ALA A N 1
ATOM 2168 C CA . ALA A 1 283 ? 38.462 -15.675 -22.428 1.00 77.94 283 ALA A CA 1
ATOM 2169 C C . ALA A 1 283 ? 39.439 -15.541 -23.611 1.00 77.94 283 ALA A C 1
ATOM 2171 O O . ALA A 1 283 ? 40.428 -14.814 -23.505 1.00 77.94 283 ALA A O 1
ATOM 2172 N N . THR A 1 284 ? 39.175 -16.203 -24.742 1.00 75.25 284 THR A N 1
ATOM 2173 C CA . THR A 1 284 ? 39.951 -16.047 -25.982 1.00 75.25 284 THR A CA 1
ATOM 2174 C C . THR A 1 284 ? 39.697 -14.708 -26.684 1.00 75.25 284 THR A C 1
ATOM 2176 O O . THR A 1 284 ? 40.558 -14.225 -27.422 1.00 75.25 284 THR A O 1
ATOM 2179 N N . HIS A 1 285 ? 38.556 -14.063 -26.419 1.00 71.75 285 HIS A N 1
ATOM 2180 C CA . HIS A 1 285 ? 38.142 -12.804 -27.043 1.00 71.75 285 HIS A CA 1
ATOM 2181 C C . HIS A 1 285 ? 37.646 -11.773 -26.012 1.00 71.75 285 HIS A C 1
ATOM 2183 O O . HIS A 1 285 ? 36.507 -11.297 -26.122 1.00 71.75 285 HIS A O 1
ATOM 2189 N N . PRO A 1 286 ? 38.487 -11.383 -25.034 1.00 74.44 286 PRO A N 1
ATOM 2190 C CA . PRO A 1 286 ? 38.082 -10.460 -23.987 1.00 74.44 286 PRO A CA 1
ATOM 2191 C C . PRO A 1 286 ? 37.768 -9.081 -24.573 1.00 74.44 286 PRO A C 1
ATOM 2193 O O . PRO A 1 286 ? 38.470 -8.581 -25.459 1.00 74.44 286 PRO A O 1
ATOM 2196 N N . VAL A 1 287 ? 36.708 -8.460 -24.063 1.00 73.31 287 VAL A N 1
ATOM 2197 C CA . VAL A 1 287 ? 36.379 -7.058 -24.332 1.00 73.31 287 VAL A CA 1
ATOM 2198 C C . VAL A 1 287 ? 37.034 -6.211 -23.243 1.00 73.31 287 VAL A C 1
ATOM 2200 O O . VAL A 1 287 ? 36.768 -6.418 -22.062 1.00 73.31 287 VAL A O 1
ATOM 2203 N N . GLY A 1 288 ? 37.896 -5.270 -23.640 1.00 76.88 288 GLY A N 1
ATOM 2204 C CA . GLY A 1 288 ? 38.639 -4.399 -22.722 1.00 76.88 288 GLY A CA 1
ATOM 2205 C C . GLY A 1 288 ? 40.109 -4.796 -22.544 1.00 76.88 288 GLY A C 1
ATOM 2206 O O . GLY A 1 288 ? 40.705 -5.442 -23.409 1.00 76.88 288 GLY A O 1
ATOM 2207 N N . ASP A 1 289 ? 40.713 -4.360 -21.438 1.00 83.44 289 ASP A N 1
ATOM 2208 C CA . ASP A 1 289 ? 42.108 -4.659 -21.106 1.00 83.44 289 ASP A CA 1
ATOM 2209 C C . ASP A 1 289 ? 42.262 -6.137 -20.699 1.00 83.44 289 ASP A C 1
ATOM 2211 O O . ASP A 1 289 ? 41.641 -6.608 -19.744 1.00 83.44 289 ASP A O 1
ATOM 2215 N N . ARG A 1 290 ? 43.116 -6.879 -21.419 1.00 86.50 290 ARG A N 1
ATOM 2216 C CA . ARG A 1 290 ? 43.342 -8.319 -21.192 1.00 86.50 290 ARG A CA 1
ATOM 2217 C C . ARG A 1 290 ? 43.844 -8.638 -19.787 1.00 86.50 290 ARG A C 1
ATOM 2219 O O . ARG A 1 290 ? 43.498 -9.688 -19.248 1.00 86.50 290 ARG A O 1
ATOM 2226 N N . ARG A 1 291 ? 44.668 -7.767 -19.205 1.00 87.75 291 ARG A N 1
ATOM 2227 C CA . ARG A 1 291 ? 45.196 -7.948 -17.855 1.00 87.75 291 ARG A CA 1
ATOM 2228 C C . ARG A 1 291 ? 44.088 -7.750 -16.830 1.00 87.75 291 ARG A C 1
ATOM 2230 O O . ARG A 1 291 ? 43.907 -8.617 -15.981 1.00 87.75 291 ARG A O 1
ATOM 2237 N N . GLN A 1 292 ? 43.315 -6.668 -16.951 1.00 88.69 292 GLN A N 1
ATOM 2238 C CA . GLN A 1 292 ? 42.173 -6.432 -16.061 1.00 88.69 292 GLN A CA 1
ATOM 2239 C C . GLN A 1 292 ? 41.140 -7.562 -16.150 1.00 88.69 292 GLN A C 1
ATOM 2241 O O . GLN A 1 292 ? 40.612 -7.998 -15.129 1.00 88.69 292 GLN A O 1
ATOM 2246 N N . TYR A 1 293 ? 40.893 -8.070 -17.358 1.00 91.94 293 TYR A N 1
ATOM 2247 C CA . TYR A 1 293 ? 40.031 -9.225 -17.575 1.00 91.94 293 TYR A CA 1
ATOM 2248 C C . TYR A 1 293 ? 40.557 -10.470 -16.850 1.00 91.94 293 TYR A C 1
ATOM 2250 O O . TYR A 1 293 ? 39.814 -11.121 -16.119 1.00 91.94 293 TYR A O 1
ATOM 2258 N N . GLY A 1 294 ? 41.845 -10.791 -17.020 1.00 91.81 294 GLY A N 1
ATOM 2259 C CA . GLY A 1 294 ? 42.480 -11.949 -16.388 1.00 91.81 294 GLY A CA 1
ATOM 2260 C C . GLY A 1 294 ? 42.446 -11.892 -14.860 1.00 91.81 294 GLY A C 1
ATOM 2261 O O . GLY A 1 294 ? 42.075 -12.874 -14.224 1.00 91.81 294 GLY A O 1
ATOM 2262 N N . GLU A 1 295 ? 42.760 -10.735 -14.272 1.00 93.75 295 GLU A N 1
ATOM 2263 C CA . GLU A 1 295 ? 42.725 -10.530 -12.817 1.00 93.75 295 GLU A CA 1
ATOM 2264 C C . GLU A 1 295 ? 41.303 -10.668 -12.251 1.00 93.75 295 GLU A C 1
ATOM 2266 O O . GLU A 1 295 ? 41.093 -11.359 -11.253 1.00 93.75 295 GLU A O 1
ATOM 2271 N N . ALA A 1 296 ? 40.307 -10.061 -12.900 1.00 94.94 296 ALA A N 1
ATOM 2272 C CA . ALA A 1 296 ? 38.911 -10.192 -12.495 1.00 94.94 296 ALA A CA 1
ATOM 2273 C C . ALA A 1 296 ? 38.402 -11.634 -12.622 1.00 94.94 296 ALA A C 1
ATOM 2275 O O . ALA A 1 296 ? 37.710 -12.134 -11.735 1.00 94.94 296 ALA A O 1
ATOM 2276 N N . ARG A 1 297 ? 38.769 -12.317 -13.712 1.00 94.81 297 ARG A N 1
ATOM 2277 C CA . ARG A 1 297 ? 38.406 -13.715 -13.955 1.00 94.81 297 ARG A CA 1
ATOM 2278 C C . ARG A 1 297 ? 39.000 -14.627 -12.893 1.00 94.81 297 ARG A C 1
ATOM 2280 O O . ARG A 1 297 ? 38.277 -15.474 -12.381 1.00 94.81 297 ARG A O 1
ATOM 2287 N N . GLN A 1 298 ? 40.266 -14.424 -12.525 1.00 95.38 298 GLN A N 1
ATOM 2288 C CA . GLN A 1 298 ? 40.911 -15.203 -11.470 1.00 95.38 298 GLN A CA 1
ATOM 2289 C C . GLN A 1 298 ? 40.151 -15.077 -10.143 1.00 95.38 298 GLN A C 1
ATOM 2291 O O . GLN A 1 298 ? 39.821 -16.089 -9.539 1.00 95.38 298 GLN A O 1
ATOM 2296 N N . ARG A 1 299 ? 39.755 -13.860 -9.741 1.00 96.62 299 ARG A N 1
ATOM 2297 C CA . ARG A 1 299 ? 38.968 -13.648 -8.509 1.00 96.62 299 ARG A CA 1
ATOM 2298 C C . ARG A 1 299 ? 37.632 -14.400 -8.515 1.00 96.62 299 ARG A C 1
ATOM 2300 O O . ARG A 1 299 ? 37.204 -14.907 -7.481 1.00 96.62 299 ARG A O 1
ATOM 2307 N N . LEU A 1 300 ? 36.961 -14.474 -9.668 1.00 96.81 300 LEU A N 1
ATOM 2308 C CA . LEU A 1 300 ? 35.718 -15.242 -9.812 1.00 96.81 300 LEU A CA 1
ATOM 2309 C C . LEU A 1 300 ? 35.963 -16.756 -9.809 1.00 96.81 300 LEU A C 1
ATOM 2311 O O . LEU A 1 300 ? 35.130 -17.496 -9.293 1.00 96.81 300 LEU A O 1
ATOM 2315 N N . GLN A 1 301 ? 37.084 -17.217 -10.366 1.00 96.31 301 GLN A N 1
ATOM 2316 C CA . GLN A 1 301 ? 37.490 -18.624 -10.319 1.00 96.31 301 GLN A CA 1
ATOM 2317 C C . GLN A 1 301 ? 37.826 -19.067 -8.893 1.00 96.31 301 GLN A C 1
ATOM 2319 O O . GLN A 1 301 ? 37.404 -20.146 -8.482 1.00 96.31 301 GLN A O 1
ATOM 2324 N N . ASP A 1 302 ? 38.499 -18.216 -8.119 1.00 96.81 302 ASP A N 1
ATOM 2325 C CA . ASP A 1 302 ? 38.769 -18.468 -6.703 1.00 96.81 302 ASP A CA 1
ATOM 2326 C C . ASP A 1 302 ? 37.448 -18.589 -5.920 1.00 96.81 302 ASP A C 1
ATOM 2328 O O . ASP A 1 302 ? 37.248 -19.537 -5.164 1.00 96.81 302 ASP A O 1
ATOM 2332 N N . LEU A 1 303 ? 36.482 -17.694 -6.176 1.00 97.31 303 LEU A N 1
ATOM 2333 C CA . LEU A 1 303 ? 35.151 -17.774 -5.564 1.00 97.31 303 LEU A CA 1
ATOM 2334 C C . LEU A 1 303 ? 34.367 -19.028 -5.998 1.00 97.31 303 LEU A C 1
ATOM 2336 O O . LEU A 1 303 ? 33.600 -19.581 -5.210 1.00 97.31 303 LEU A O 1
ATOM 2340 N N . LEU A 1 304 ? 34.539 -19.486 -7.241 1.00 97.00 304 LEU A N 1
ATOM 2341 C CA . LEU A 1 304 ? 33.922 -20.718 -7.740 1.00 97.00 304 LEU A CA 1
ATOM 2342 C C . LEU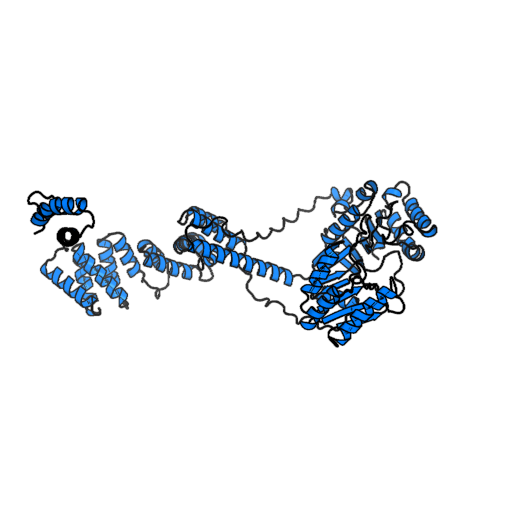 A 1 304 ? 34.456 -21.951 -7.005 1.00 97.00 304 LEU A C 1
ATOM 2344 O O . LEU A 1 304 ? 33.676 -22.857 -6.714 1.00 97.00 304 LEU A O 1
ATOM 2348 N N . ALA A 1 305 ? 35.751 -21.970 -6.679 1.00 96.56 305 ALA A N 1
ATOM 2349 C CA . ALA A 1 305 ? 36.359 -23.040 -5.894 1.00 96.56 305 ALA A CA 1
ATOM 2350 C C . ALA A 1 305 ? 35.788 -23.113 -4.465 1.00 96.56 305 ALA A C 1
ATOM 2352 O O . ALA A 1 305 ? 35.624 -24.213 -3.940 1.00 96.56 305 ALA A O 1
ATOM 2353 N N . ASP A 1 306 ? 35.424 -21.969 -3.874 1.00 96.56 306 ASP A N 1
ATOM 2354 C CA . ASP A 1 306 ? 34.801 -21.898 -2.544 1.00 96.56 306 ASP A CA 1
ATOM 2355 C C . ASP A 1 306 ? 33.334 -22.382 -2.533 1.00 96.56 306 ASP A C 1
ATOM 2357 O O . ASP A 1 306 ? 32.855 -22.886 -1.516 1.00 96.56 306 ASP A O 1
ATOM 2361 N N . PHE A 1 307 ? 32.599 -22.226 -3.643 1.00 96.88 307 PHE A N 1
ATOM 2362 C CA . PHE A 1 307 ? 31.158 -22.528 -3.733 1.00 96.88 307 PHE A CA 1
ATOM 2363 C C . PHE A 1 307 ? 30.791 -23.408 -4.943 1.00 96.88 307 PHE A C 1
ATOM 2365 O O . PHE A 1 307 ? 29.943 -23.016 -5.764 1.00 96.88 307 PHE A O 1
ATOM 2372 N N . PRO A 1 308 ? 31.369 -24.620 -5.063 1.00 91.94 308 PRO A N 1
ATOM 2373 C CA . PRO A 1 308 ? 31.056 -25.521 -6.162 1.00 91.94 308 PRO A CA 1
ATOM 2374 C C . PRO A 1 308 ? 29.568 -25.897 -6.132 1.00 91.94 308 PRO A C 1
ATOM 2376 O O . PRO A 1 308 ? 29.016 -26.274 -5.100 1.00 91.94 308 PRO A O 1
ATOM 2379 N N . GLY A 1 309 ? 28.893 -25.764 -7.274 1.00 89.12 309 GLY A N 1
ATOM 2380 C CA . GLY A 1 309 ? 27.475 -26.108 -7.437 1.00 89.12 309 GLY A CA 1
ATOM 2381 C C . GLY A 1 309 ? 26.483 -24.969 -7.180 1.00 89.12 309 GLY A C 1
ATOM 2382 O O . GLY A 1 309 ? 25.374 -25.037 -7.707 1.00 89.12 309 GLY A O 1
ATOM 2383 N N . ARG A 1 310 ? 26.874 -23.905 -6.460 1.00 93.38 310 ARG A N 1
ATOM 2384 C CA . ARG A 1 310 ? 26.038 -22.699 -6.263 1.00 93.38 310 ARG A CA 1
ATOM 2385 C C . ARG A 1 310 ? 26.472 -21.513 -7.112 1.00 93.38 310 ARG A C 1
ATOM 2387 O O . ARG A 1 310 ? 25.616 -20.745 -7.540 1.00 93.38 310 ARG A O 1
ATOM 2394 N N . LEU A 1 311 ? 27.773 -21.371 -7.369 1.00 97.06 311 LEU A N 1
ATOM 2395 C CA . LEU A 1 311 ? 28.283 -20.441 -8.372 1.00 97.06 311 LEU A CA 1
ATOM 2396 C C . LEU A 1 311 ? 28.464 -21.181 -9.702 1.00 97.06 311 LEU A C 1
ATOM 2398 O O . LEU A 1 311 ? 29.034 -22.270 -9.748 1.00 97.06 311 LEU A O 1
ATOM 2402 N N . ARG A 1 312 ? 27.982 -20.588 -10.794 1.00 95.88 312 ARG A N 1
ATOM 2403 C CA . ARG A 1 312 ? 28.196 -21.058 -12.167 1.00 95.88 312 ARG A CA 1
ATOM 2404 C C . ARG A 1 312 ? 28.831 -19.945 -12.987 1.00 95.88 312 ARG A C 1
ATOM 2406 O O . ARG A 1 312 ? 28.315 -18.830 -13.020 1.00 95.88 312 ARG A O 1
ATOM 2413 N N . LEU A 1 313 ? 29.927 -20.261 -13.668 1.00 95.06 313 LEU A N 1
ATOM 2414 C CA . LEU A 1 313 ? 30.536 -19.390 -14.670 1.00 95.06 313 LEU A CA 1
ATOM 2415 C C . LEU A 1 313 ? 30.229 -19.980 -16.047 1.00 95.06 313 LEU A C 1
ATOM 2417 O O . LEU A 1 313 ? 30.645 -21.097 -16.348 1.00 95.06 313 LEU A O 1
ATOM 2421 N N . VAL A 1 314 ? 29.465 -19.252 -16.855 1.00 92.94 314 VAL A N 1
ATOM 2422 C CA . VAL A 1 314 ? 29.098 -19.646 -18.218 1.00 92.94 314 VAL A CA 1
ATOM 2423 C C . VAL A 1 314 ? 29.891 -18.772 -19.178 1.00 92.94 314 VAL A C 1
ATOM 2425 O O . VAL A 1 314 ? 29.592 -17.591 -19.335 1.00 92.94 314 VAL A O 1
ATOM 2428 N N . GLU A 1 315 ? 30.920 -19.341 -19.797 1.00 90.94 315 GLU A N 1
ATOM 2429 C CA . GLU A 1 315 ? 31.752 -18.652 -20.787 1.00 90.94 315 GLU A CA 1
ATOM 2430 C C . GLU A 1 315 ? 31.289 -19.011 -22.203 1.00 90.94 315 GLU A C 1
ATOM 2432 O O . GLU A 1 315 ? 30.997 -20.170 -22.502 1.00 90.94 315 GLU A O 1
ATOM 2437 N N . GLY A 1 316 ? 31.218 -18.021 -23.090 1.00 86.56 316 GLY A N 1
ATOM 2438 C CA . GLY A 1 316 ? 30.846 -18.255 -24.481 1.00 86.56 316 GLY A CA 1
ATOM 2439 C C . GLY A 1 316 ? 30.815 -16.983 -25.315 1.00 86.56 316 GLY A C 1
ATOM 2440 O O . GLY A 1 316 ? 31.311 -15.929 -24.918 1.00 86.56 316 GLY A O 1
ATOM 2441 N N . ALA A 1 317 ? 30.206 -17.061 -26.494 1.00 82.62 317 ALA A N 1
ATOM 2442 C CA . ALA A 1 317 ? 30.032 -15.915 -27.378 1.00 82.62 317 ALA A CA 1
ATOM 2443 C C . ALA A 1 317 ? 28.947 -14.955 -26.845 1.00 82.62 317 ALA A C 1
ATOM 2445 O O . ALA A 1 317 ? 27.944 -14.743 -27.508 1.00 82.62 317 ALA A O 1
ATOM 2446 N N . ASN A 1 318 ? 29.126 -14.377 -25.654 1.00 83.12 318 ASN A N 1
ATOM 2447 C CA . ASN A 1 318 ? 28.134 -13.539 -24.984 1.00 83.12 318 ASN A CA 1
ATOM 2448 C C . ASN A 1 318 ? 28.344 -12.036 -25.251 1.00 83.12 318 ASN A C 1
ATOM 2450 O O . ASN A 1 318 ? 29.455 -11.515 -25.150 1.00 83.12 318 ASN A O 1
ATOM 2454 N N . ARG A 1 319 ? 27.259 -11.320 -25.557 1.00 86.25 319 ARG A N 1
ATOM 2455 C CA . ARG A 1 319 ? 27.151 -9.847 -25.526 1.00 86.25 319 ARG A CA 1
ATOM 2456 C C . ARG A 1 319 ? 25.923 -9.384 -24.742 1.00 86.25 319 ARG A C 1
ATOM 2458 O O . ARG A 1 319 ? 25.438 -8.270 -24.946 1.00 86.25 319 ARG A O 1
ATOM 2465 N N . ALA A 1 320 ? 25.337 -10.253 -23.926 1.00 90.25 320 ALA A N 1
ATOM 2466 C CA . ALA A 1 320 ? 24.243 -9.879 -23.052 1.00 90.25 320 ALA A CA 1
ATOM 2467 C C . ALA A 1 320 ? 24.745 -8.931 -21.960 1.00 90.25 320 ALA A C 1
ATOM 2469 O O . ALA A 1 320 ? 25.785 -9.166 -21.353 1.00 90.25 320 ALA A O 1
ATOM 2470 N N . ALA A 1 321 ? 23.965 -7.882 -21.727 1.00 94.06 321 ALA A N 1
ATOM 2471 C CA . ALA A 1 321 ? 24.138 -6.915 -20.658 1.00 94.06 321 ALA A CA 1
ATOM 2472 C C . ALA A 1 321 ? 22.824 -6.915 -19.872 1.00 94.06 321 ALA A C 1
ATOM 2474 O O . ALA A 1 321 ? 21.840 -6.276 -20.260 1.00 94.06 321 ALA A O 1
ATOM 2475 N N . LEU A 1 322 ? 22.766 -7.770 -18.851 1.00 96.62 322 LEU A N 1
ATOM 2476 C CA . LEU A 1 322 ? 21.560 -7.981 -18.058 1.00 96.62 322 LEU A CA 1
ATOM 2477 C C . LEU A 1 322 ? 21.869 -8.385 -16.623 1.00 96.62 322 LEU A C 1
ATOM 2479 O O . LEU A 1 322 ? 22.936 -8.910 -16.300 1.00 96.62 322 LEU A O 1
ATOM 2483 N N . LEU A 1 323 ? 20.876 -8.159 -15.778 1.00 98.00 323 LEU A N 1
ATOM 2484 C CA . LEU A 1 323 ? 20.874 -8.495 -14.367 1.00 98.00 323 LEU A CA 1
ATOM 2485 C C . LEU A 1 323 ? 19.524 -9.119 -14.030 1.00 98.00 323 LEU A C 1
ATOM 2487 O O . LEU A 1 323 ? 18.495 -8.494 -14.258 1.00 98.00 323 LEU A O 1
ATOM 2491 N N . VAL A 1 324 ? 19.517 -10.320 -13.466 1.00 97.69 324 VAL A N 1
ATOM 2492 C CA . VAL A 1 324 ? 18.313 -10.985 -12.955 1.00 97.69 324 VAL A CA 1
ATOM 2493 C C . VAL A 1 324 ? 18.518 -11.273 -11.480 1.00 97.69 324 VAL A C 1
ATOM 2495 O O . VAL A 1 324 ? 19.552 -11.819 -11.104 1.00 97.69 324 VAL A O 1
ATOM 2498 N N . TRP A 1 325 ? 17.542 -10.950 -10.643 1.00 97.56 325 TRP A N 1
ATOM 2499 C CA . TRP A 1 325 ? 17.491 -11.429 -9.266 1.00 97.56 325 TRP A CA 1
ATOM 2500 C C . TRP A 1 325 ? 16.061 -11.831 -8.949 1.00 97.56 325 TRP A C 1
ATOM 2502 O O . TRP A 1 325 ? 15.131 -11.057 -9.157 1.00 97.56 325 TRP A O 1
ATOM 2512 N N . ASP A 1 326 ? 15.884 -13.061 -8.476 1.00 94.94 326 ASP A N 1
ATOM 2513 C CA . ASP A 1 326 ? 14.567 -13.633 -8.188 1.00 94.94 326 ASP A CA 1
ATOM 2514 C C . ASP A 1 326 ? 13.567 -13.417 -9.350 1.00 94.94 326 ASP A C 1
ATOM 2516 O O . ASP A 1 326 ? 13.764 -13.988 -10.427 1.00 94.94 326 ASP A O 1
ATOM 2520 N N . ASP A 1 327 ? 12.536 -12.589 -9.156 1.00 93.31 327 ASP A N 1
ATOM 2521 C CA . ASP A 1 327 ? 11.450 -12.314 -10.115 1.00 93.31 327 ASP A CA 1
ATOM 2522 C C . ASP A 1 327 ? 11.618 -10.984 -10.868 1.00 93.31 327 ASP A C 1
ATOM 2524 O O . ASP A 1 327 ? 10.670 -10.445 -11.442 1.00 93.31 327 ASP A O 1
ATOM 2528 N N . GLU A 1 328 ? 12.828 -10.437 -10.858 1.00 96.44 328 GLU A N 1
ATOM 2529 C CA . GLU A 1 328 ? 13.186 -9.171 -11.485 1.00 96.44 328 GLU A CA 1
ATOM 2530 C C . GLU A 1 328 ? 14.278 -9.393 -12.524 1.00 96.44 328 GLU A C 1
ATOM 2532 O O . GLU A 1 328 ? 15.245 -10.115 -12.279 1.00 96.44 328 GLU A O 1
ATOM 2537 N N . ALA A 1 329 ? 14.158 -8.731 -13.670 1.00 97.44 329 ALA A N 1
ATOM 2538 C CA . ALA A 1 329 ? 15.197 -8.710 -14.687 1.00 97.44 329 ALA A CA 1
ATOM 2539 C C . ALA A 1 329 ? 15.398 -7.302 -15.243 1.00 97.44 329 ALA A C 1
ATOM 2541 O O . ALA A 1 329 ? 14.450 -6.545 -15.410 1.00 97.44 329 ALA A O 1
ATOM 2542 N N . VAL A 1 330 ? 16.637 -6.948 -15.557 1.00 98.25 330 VAL A N 1
ATOM 2543 C CA . V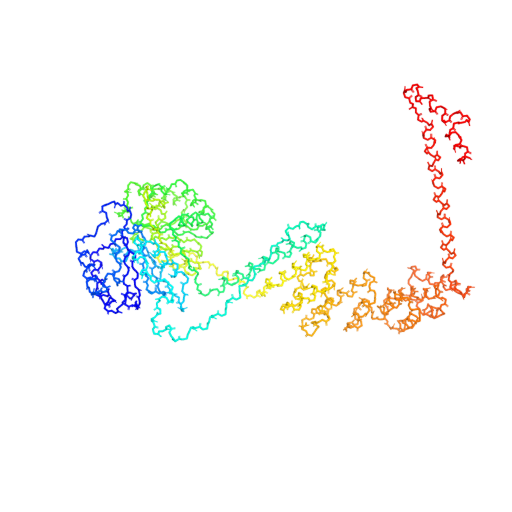AL A 1 330 ? 17.021 -5.693 -16.204 1.00 98.25 330 VAL A CA 1
ATOM 2544 C C . VAL A 1 330 ? 17.815 -6.048 -17.445 1.00 98.25 330 VAL A C 1
ATOM 2546 O O . VAL A 1 330 ? 18.806 -6.766 -17.341 1.00 98.25 330 VAL A O 1
ATOM 2549 N N . VAL A 1 331 ? 17.382 -5.565 -18.607 1.00 97.81 331 VAL A N 1
ATOM 2550 C CA . VAL A 1 331 ? 18.026 -5.833 -19.901 1.00 97.81 331 VAL A CA 1
ATOM 2551 C C . VAL A 1 331 ? 18.246 -4.520 -20.632 1.00 97.81 331 VAL A C 1
ATOM 2553 O O . VAL A 1 331 ? 17.323 -3.710 -20.740 1.00 97.81 331 VAL A O 1
ATOM 2556 N N . GLY A 1 332 ? 19.445 -4.321 -21.168 1.00 95.88 332 GLY A N 1
ATOM 2557 C CA . GLY A 1 332 ? 19.753 -3.138 -21.960 1.00 95.88 332 GLY A CA 1
ATOM 2558 C C . GLY A 1 332 ? 21.220 -3.049 -22.316 1.00 95.88 332 GLY A C 1
ATOM 2559 O O . GLY A 1 332 ? 21.822 -4.034 -22.739 1.00 95.88 332 GLY A O 1
ATOM 2560 N N . SER A 1 333 ? 21.790 -1.856 -22.183 1.00 93.69 333 SER A N 1
ATOM 2561 C CA . SER A 1 333 ? 23.156 -1.579 -22.616 1.00 93.69 333 SER A CA 1
ATOM 2562 C C . SER A 1 333 ? 24.217 -1.636 -21.514 1.00 93.69 333 SER A C 1
ATOM 2564 O O . SER A 1 333 ? 25.388 -1.778 -21.859 1.00 93.69 333 SER A O 1
ATOM 2566 N N . PHE A 1 334 ? 23.826 -1.608 -20.234 1.00 94.00 334 PHE A N 1
ATOM 2567 C CA . PHE A 1 334 ? 24.746 -1.455 -19.101 1.00 94.00 334 PHE A CA 1
ATOM 2568 C C . PHE A 1 334 ? 25.501 -2.743 -18.724 1.00 94.00 334 PHE A C 1
ATOM 2570 O O . PHE A 1 334 ? 24.900 -3.746 -18.332 1.00 94.00 334 PHE A O 1
ATOM 2577 N N . ASN A 1 335 ? 26.835 -2.689 -18.734 1.00 92.69 335 ASN A N 1
ATOM 2578 C CA . ASN A 1 335 ? 27.701 -3.824 -18.401 1.00 92.69 335 ASN A CA 1
ATOM 2579 C C . ASN A 1 335 ? 28.099 -3.861 -16.918 1.00 92.69 335 ASN A C 1
ATOM 2581 O O . ASN A 1 335 ? 29.073 -3.238 -16.490 1.00 92.69 335 ASN A O 1
ATOM 2585 N N . TYR A 1 336 ? 27.368 -4.648 -16.128 1.00 94.94 336 TYR A N 1
ATOM 2586 C CA . TYR A 1 336 ? 27.488 -4.681 -14.665 1.00 94.94 336 TYR A CA 1
ATOM 2587 C C . TYR A 1 336 ? 28.869 -5.065 -14.120 1.00 94.94 336 TYR A C 1
ATOM 2589 O O . TYR A 1 336 ? 29.218 -4.609 -13.028 1.00 94.94 336 TYR A O 1
ATOM 2597 N N . LEU A 1 337 ? 29.644 -5.864 -14.862 1.00 94.94 337 LEU A N 1
ATOM 2598 C CA . LEU A 1 337 ? 30.951 -6.375 -14.425 1.00 94.94 337 LEU A CA 1
ATOM 2599 C C . LEU A 1 337 ? 32.146 -5.708 -15.124 1.00 94.94 337 LEU A C 1
ATOM 2601 O O . LEU A 1 337 ? 33.293 -6.034 -14.819 1.00 94.94 337 LEU A O 1
ATOM 2605 N N . ALA A 1 338 ? 31.889 -4.790 -16.057 1.00 90.44 338 ALA A N 1
ATOM 2606 C CA . ALA A 1 338 ? 32.926 -4.115 -16.839 1.00 90.44 338 ALA A CA 1
ATOM 2607 C C . ALA A 1 338 ? 32.944 -2.597 -16.641 1.00 90.44 338 ALA A C 1
ATOM 2609 O O . ALA A 1 338 ? 33.961 -1.966 -16.908 1.00 90.44 338 ALA A O 1
ATOM 2610 N N . PHE A 1 339 ? 31.830 -2.005 -16.203 1.00 86.94 339 PHE A N 1
ATOM 2611 C CA . PHE A 1 339 ? 31.652 -0.561 -16.229 1.00 86.94 339 PHE A CA 1
ATOM 2612 C C . PHE A 1 339 ? 31.160 0.007 -14.895 1.00 86.94 339 PHE A C 1
ATOM 2614 O O . PHE A 1 339 ? 30.209 -0.517 -14.313 1.00 86.94 339 PHE A O 1
ATOM 2621 N N . ASP A 1 340 ? 31.777 1.106 -14.425 1.00 82.31 340 ASP A N 1
ATOM 2622 C CA . ASP A 1 340 ? 31.445 1.689 -13.117 1.00 82.31 340 ASP A CA 1
ATOM 2623 C C . ASP A 1 340 ? 30.190 2.574 -13.076 1.00 82.31 340 ASP A C 1
ATOM 2625 O O . ASP A 1 340 ? 29.705 2.953 -12.009 1.00 82.31 340 ASP A O 1
ATOM 2629 N N . GLY A 1 341 ? 29.612 2.907 -14.229 1.00 75.94 341 GLY A N 1
ATOM 2630 C CA . GLY A 1 341 ? 28.561 3.927 -14.295 1.00 75.94 341 GLY A CA 1
ATOM 2631 C C . GLY A 1 341 ? 29.106 5.355 -14.356 1.00 75.94 341 GLY A C 1
ATOM 2632 O O . GLY A 1 341 ? 28.333 6.301 -14.215 1.00 75.94 341 GLY A O 1
ATOM 2633 N N . ARG A 1 342 ? 30.420 5.535 -14.557 1.00 72.25 342 ARG A N 1
ATOM 2634 C CA . ARG A 1 342 ? 31.071 6.844 -14.711 1.00 72.25 342 ARG A CA 1
ATOM 2635 C C . ARG A 1 342 ? 31.933 6.878 -15.969 1.00 72.25 342 ARG A C 1
ATOM 2637 O O . ARG A 1 342 ? 32.873 6.102 -16.094 1.00 72.25 342 ARG A O 1
ATOM 2644 N N . TYR A 1 343 ? 31.657 7.832 -16.852 1.00 62.94 343 TYR A N 1
ATOM 2645 C CA . TYR A 1 343 ? 32.474 8.129 -18.029 1.00 62.94 343 TYR A CA 1
ATOM 2646 C C . TYR A 1 343 ? 33.256 9.429 -17.804 1.00 62.94 343 TYR A C 1
ATOM 2648 O O . TYR A 1 343 ? 32.757 10.502 -18.122 1.00 62.94 343 TYR A O 1
ATOM 2656 N N . GLY A 1 344 ? 34.472 9.354 -17.250 1.00 59.81 344 GLY A N 1
ATOM 2657 C CA . GLY A 1 344 ? 35.410 10.491 -17.173 1.00 59.81 344 GLY A CA 1
ATOM 2658 C C . GLY A 1 344 ? 34.846 11.825 -16.630 1.00 59.81 344 GLY A C 1
ATOM 2659 O O . GLY A 1 344 ? 33.871 11.855 -15.887 1.00 59.81 344 GLY A O 1
ATOM 2660 N N . ARG A 1 345 ? 35.501 12.953 -16.967 1.00 50.81 345 ARG A N 1
ATOM 2661 C CA . ARG A 1 345 ? 35.123 14.326 -16.538 1.00 50.81 345 ARG A CA 1
ATOM 2662 C C . ARG A 1 345 ? 34.159 15.058 -17.494 1.00 50.81 345 ARG A C 1
ATOM 2664 O O . ARG A 1 345 ? 33.775 16.188 -17.208 1.00 50.81 345 ARG A O 1
ATOM 2671 N N . HIS A 1 346 ? 33.778 14.451 -18.617 1.00 52.75 346 HIS A N 1
ATOM 2672 C CA . HIS A 1 346 ? 32.893 15.055 -19.624 1.00 52.75 346 HIS A CA 1
ATOM 2673 C C . HIS A 1 346 ? 31.491 14.431 -19.567 1.00 52.75 346 HIS A C 1
ATOM 2675 O O . HIS A 1 346 ? 31.312 13.415 -18.906 1.00 52.75 346 HIS A O 1
ATOM 2681 N N . ARG A 1 347 ? 30.494 15.054 -20.224 1.00 55.47 347 ARG A N 1
ATOM 2682 C CA . ARG A 1 347 ? 29.073 14.637 -20.223 1.00 55.47 347 ARG A CA 1
ATOM 2683 C C . ARG A 1 347 ? 28.964 13.102 -20.274 1.00 55.47 347 ARG A C 1
ATOM 2685 O O . ARG A 1 347 ? 29.447 12.491 -21.231 1.00 55.47 347 ARG A O 1
ATOM 2692 N N . LEU A 1 348 ? 28.416 12.515 -19.205 1.00 60.59 348 LEU A N 1
ATOM 2693 C CA . LEU A 1 348 ? 28.349 11.065 -19.006 1.00 60.59 348 LEU A CA 1
ATOM 2694 C C . LEU A 1 348 ? 27.674 10.420 -20.213 1.00 60.59 348 LEU A C 1
ATOM 2696 O O . LEU A 1 348 ? 26.668 10.950 -20.692 1.00 60.59 348 LEU A O 1
ATOM 2700 N N . ALA A 1 349 ? 28.222 9.307 -20.705 1.00 68.06 349 ALA A N 1
ATOM 2701 C CA . ALA A 1 349 ? 27.477 8.534 -21.677 1.00 68.06 349 ALA A CA 1
ATOM 2702 C C . ALA A 1 349 ? 26.188 8.036 -21.043 1.00 68.06 349 ALA A C 1
ATOM 2704 O O . ALA A 1 349 ? 26.216 7.521 -19.923 1.00 68.06 349 ALA A O 1
ATOM 2705 N N . SER A 1 350 ? 25.085 8.190 -21.764 1.00 86.12 350 SER A N 1
ATOM 2706 C CA . SER A 1 350 ? 23.804 7.708 -21.282 1.00 86.12 350 SER A CA 1
ATOM 2707 C C . SER A 1 350 ? 23.666 6.211 -21.545 1.00 86.12 350 SER A C 1
ATOM 2709 O O . SER A 1 350 ? 23.866 5.732 -22.667 1.00 86.12 350 SER A O 1
ATOM 2711 N N . GLU A 1 351 ? 23.335 5.471 -20.494 1.00 91.38 351 GLU A N 1
ATOM 2712 C CA . GLU A 1 351 ? 23.062 4.035 -20.529 1.00 91.38 351 GLU A CA 1
ATOM 2713 C C . GLU A 1 351 ? 21.567 3.801 -20.333 1.00 91.38 351 GLU A C 1
ATOM 2715 O O . GLU A 1 351 ? 20.925 4.484 -19.530 1.00 91.38 351 GLU A O 1
ATOM 2720 N N . LEU A 1 352 ? 21.011 2.817 -21.040 1.00 95.50 352 LEU A N 1
ATOM 2721 C CA . LEU A 1 352 ? 19.575 2.564 -21.068 1.00 95.50 352 LEU A CA 1
ATOM 2722 C C . LEU A 1 352 ? 19.279 1.075 -20.931 1.00 95.50 352 LEU A C 1
ATOM 2724 O O . LEU A 1 352 ? 19.759 0.254 -21.714 1.00 95.50 352 LEU A O 1
ATOM 2728 N N . SER A 1 353 ? 18.414 0.744 -19.983 1.00 97.56 353 SER A N 1
ATOM 2729 C CA . SER A 1 353 ? 17.843 -0.590 -19.839 1.00 97.56 353 SER A CA 1
ATOM 2730 C C . SER A 1 353 ? 16.365 -0.508 -19.493 1.00 97.56 353 SER A C 1
ATOM 2732 O O . SER A 1 353 ? 15.840 0.545 -19.130 1.00 97.56 353 SER A O 1
ATOM 2734 N N . VAL A 1 354 ? 15.685 -1.644 -19.572 1.00 98.06 354 VAL A N 1
ATOM 2735 C CA . VAL A 1 354 ? 14.328 -1.805 -19.056 1.00 98.06 354 VAL A CA 1
ATOM 2736 C C . VAL A 1 354 ? 14.350 -2.859 -17.967 1.00 98.06 354 VAL A C 1
ATOM 2738 O O . VAL A 1 354 ? 14.885 -3.953 -18.153 1.00 98.06 354 VAL A O 1
ATOM 2741 N N . ARG A 1 355 ? 13.767 -2.511 -16.819 1.00 97.69 355 ARG A N 1
ATOM 2742 C CA . ARG A 1 355 ? 13.468 -3.442 -15.738 1.00 97.69 355 ARG A CA 1
ATOM 2743 C C . ARG A 1 355 ? 12.099 -4.052 -15.982 1.00 97.69 355 ARG A C 1
ATOM 2745 O O . ARG A 1 355 ? 11.133 -3.309 -16.142 1.00 97.69 355 ARG A O 1
ATOM 2752 N N . VAL A 1 356 ? 12.019 -5.373 -15.941 1.00 95.50 356 VAL A N 1
ATOM 2753 C CA . VAL A 1 356 ? 10.778 -6.139 -15.945 1.00 95.50 356 VAL A CA 1
ATOM 2754 C C . VAL A 1 356 ? 10.612 -6.894 -14.630 1.00 95.50 356 VAL A C 1
ATOM 2756 O O . VAL A 1 356 ? 11.546 -7.540 -14.157 1.00 95.50 356 VAL A O 1
ATOM 2759 N N . SER A 1 357 ? 9.416 -6.813 -14.053 1.00 93.62 357 SER A N 1
ATOM 2760 C CA . SER A 1 357 ? 9.037 -7.507 -12.820 1.00 93.62 357 SER A CA 1
ATOM 2761 C C . SER A 1 357 ? 7.974 -8.559 -13.131 1.00 93.62 357 SER A C 1
ATOM 2763 O O . SER A 1 357 ? 6.902 -8.226 -13.649 1.00 93.62 357 SER A O 1
ATOM 2765 N N . GLY A 1 358 ? 8.271 -9.817 -12.814 1.00 90.31 358 GLY A N 1
ATOM 2766 C CA . GLY A 1 358 ? 7.409 -10.981 -13.012 1.00 90.31 358 GLY A CA 1
ATOM 2767 C C . GLY A 1 358 ? 8.229 -12.257 -13.211 1.00 90.31 358 GLY A C 1
ATOM 2768 O O . GLY A 1 358 ? 9.116 -12.290 -14.066 1.00 90.31 358 GLY A O 1
ATOM 2769 N N . ALA A 1 359 ? 7.901 -13.316 -12.466 1.00 88.75 359 ALA A N 1
ATOM 2770 C CA . ALA A 1 359 ? 8.663 -14.569 -12.430 1.00 88.75 359 ALA A CA 1
ATOM 2771 C C . ALA A 1 359 ? 8.908 -15.161 -13.828 1.00 88.75 359 ALA A C 1
ATOM 2773 O O . ALA A 1 359 ? 10.051 -15.386 -14.220 1.00 88.75 359 ALA A O 1
ATOM 2774 N N . ALA A 1 360 ? 7.848 -15.308 -14.631 1.00 89.38 360 ALA A N 1
ATOM 2775 C CA . ALA A 1 360 ? 7.937 -15.868 -15.980 1.00 89.38 360 ALA A CA 1
ATOM 2776 C C . ALA A 1 360 ? 8.819 -15.033 -16.929 1.00 89.38 360 ALA A C 1
ATOM 2778 O O . ALA A 1 360 ? 9.557 -15.591 -17.744 1.00 89.38 360 ALA A O 1
ATOM 2779 N N . ALA A 1 361 ? 8.772 -13.701 -16.813 1.00 91.94 361 ALA A N 1
ATOM 2780 C CA . ALA A 1 361 ? 9.601 -12.805 -17.616 1.00 91.94 361 ALA A CA 1
ATOM 2781 C C . ALA A 1 361 ? 11.073 -12.878 -17.186 1.00 91.94 361 ALA A C 1
ATOM 2783 O O . ALA A 1 361 ? 11.952 -13.023 -18.034 1.00 91.94 361 ALA A O 1
ATOM 2784 N N . ALA A 1 362 ? 11.341 -12.848 -15.878 1.00 94.06 362 ALA A N 1
ATOM 2785 C CA . ALA A 1 362 ? 12.686 -13.002 -15.330 1.00 94.06 362 ALA A CA 1
ATOM 2786 C C . ALA A 1 362 ? 13.303 -14.361 -15.707 1.00 94.06 362 ALA A C 1
ATOM 2788 O O . ALA A 1 362 ? 14.458 -14.424 -16.130 1.00 94.06 362 ALA A O 1
ATOM 2789 N N . ASP A 1 363 ? 12.511 -15.435 -15.653 1.00 92.12 363 ASP A N 1
ATOM 2790 C CA . ASP A 1 363 ? 12.896 -16.773 -16.102 1.00 92.12 363 ASP A CA 1
ATOM 2791 C C . ASP A 1 363 ? 13.239 -16.812 -17.592 1.00 92.12 363 ASP A C 1
ATOM 2793 O O . ASP A 1 363 ? 14.240 -17.410 -17.990 1.00 92.12 363 ASP A O 1
ATOM 2797 N N . ALA A 1 364 ? 12.409 -16.187 -18.432 1.00 93.44 364 ALA A N 1
ATOM 2798 C CA . ALA A 1 364 ? 12.643 -16.126 -19.868 1.00 93.44 364 ALA A CA 1
ATOM 2799 C C . ALA A 1 364 ? 13.938 -15.369 -20.193 1.00 93.44 364 ALA A C 1
ATOM 2801 O O . ALA A 1 364 ? 14.724 -15.844 -21.012 1.00 93.44 364 ALA A O 1
ATOM 2802 N N . VAL A 1 365 ? 14.198 -14.251 -19.508 1.00 95.19 365 VAL A N 1
ATOM 2803 C CA . VAL A 1 365 ? 15.441 -13.480 -19.655 1.00 95.19 365 VAL A CA 1
ATOM 2804 C C . VAL A 1 365 ? 16.654 -14.295 -19.201 1.00 95.19 365 VAL A C 1
ATOM 2806 O O . VAL A 1 365 ? 17.643 -14.364 -19.930 1.00 95.19 365 VAL A 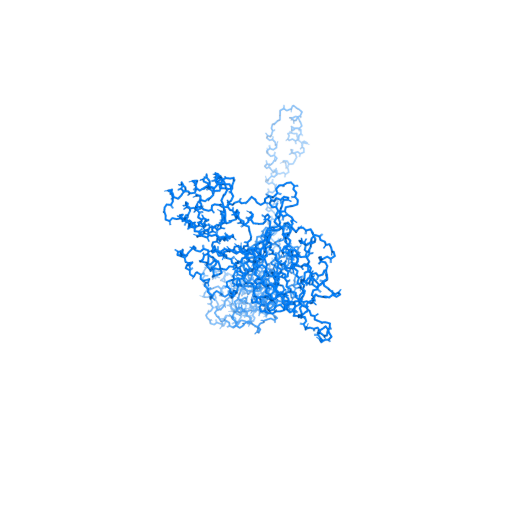O 1
ATOM 2809 N N . ALA A 1 366 ? 16.583 -14.959 -18.043 1.00 93.75 366 ALA A N 1
ATOM 2810 C CA . ALA A 1 366 ? 17.668 -15.805 -17.546 1.00 93.75 366 ALA A CA 1
ATOM 2811 C C . ALA A 1 366 ? 17.979 -16.964 -18.509 1.00 93.75 366 ALA A C 1
ATOM 2813 O O . ALA A 1 366 ? 19.143 -17.210 -18.831 1.00 93.75 366 ALA A O 1
ATOM 2814 N N . ARG A 1 367 ? 16.948 -17.639 -19.040 1.00 92.88 367 ARG A N 1
ATOM 2815 C CA . ARG A 1 367 ? 17.117 -18.687 -20.059 1.00 92.88 367 ARG A CA 1
ATOM 2816 C C . ARG A 1 367 ? 17.725 -18.145 -21.349 1.00 92.88 367 ARG A C 1
ATOM 2818 O O . ARG A 1 367 ? 18.634 -18.773 -21.882 1.00 92.88 367 ARG A O 1
ATOM 2825 N N . ALA A 1 368 ? 17.269 -16.986 -21.828 1.00 92.19 368 ALA A N 1
ATOM 2826 C CA . ALA A 1 368 ? 17.815 -16.342 -23.024 1.00 92.19 368 ALA A CA 1
ATOM 2827 C C . ALA A 1 368 ? 19.296 -15.957 -22.858 1.00 92.19 368 ALA A C 1
ATOM 2829 O O . ALA A 1 368 ? 20.040 -15.940 -23.835 1.00 92.19 368 ALA A O 1
ATOM 2830 N N . ALA A 1 369 ? 19.735 -15.698 -21.624 1.00 91.12 369 ALA A N 1
ATOM 2831 C CA . ALA A 1 369 ? 21.134 -15.457 -21.282 1.00 91.12 369 ALA A CA 1
ATOM 2832 C C . ALA A 1 369 ? 21.990 -16.738 -21.206 1.00 91.12 369 ALA A C 1
ATOM 2834 O O . ALA A 1 369 ? 23.189 -16.646 -20.976 1.00 91.12 369 ALA A O 1
ATOM 2835 N N . GLY A 1 370 ? 21.400 -17.930 -21.350 1.00 88.88 370 GLY A N 1
ATOM 2836 C CA . GLY A 1 370 ? 22.098 -19.210 -21.184 1.00 88.88 370 GLY A CA 1
ATOM 2837 C C . GLY A 1 370 ? 22.158 -19.724 -19.740 1.00 88.88 370 GLY A C 1
ATOM 2838 O O . GLY A 1 370 ? 22.771 -20.757 -19.491 1.00 88.88 370 GLY A O 1
ATOM 2839 N N . ALA A 1 371 ? 21.487 -19.070 -18.785 1.00 87.81 371 ALA A N 1
ATOM 2840 C CA . ALA A 1 371 ? 21.415 -19.501 -17.383 1.00 87.81 371 ALA A CA 1
ATOM 2841 C C . ALA A 1 371 ? 20.261 -20.500 -17.131 1.00 87.81 371 ALA A C 1
ATOM 2843 O O . ALA A 1 371 ? 19.500 -20.372 -16.170 1.00 87.81 371 ALA A O 1
ATOM 2844 N N . ALA A 1 372 ? 20.084 -21.479 -18.024 1.00 74.88 372 ALA A N 1
ATOM 2845 C CA . ALA A 1 372 ? 19.037 -22.494 -17.901 1.00 74.88 372 ALA A CA 1
ATOM 2846 C C . ALA A 1 372 ? 19.323 -23.488 -16.752 1.00 74.88 372 ALA A C 1
ATOM 2848 O O . ALA A 1 372 ? 20.475 -23.799 -16.452 1.00 74.88 372 ALA A O 1
ATOM 2849 N N . GLY A 1 373 ? 18.267 -24.019 -16.124 1.00 65.50 373 GLY A N 1
ATOM 2850 C CA . GLY A 1 373 ? 18.385 -25.093 -15.126 1.00 65.50 373 GLY A CA 1
ATOM 2851 C C . GLY A 1 373 ? 18.604 -24.644 -13.677 1.00 65.50 373 GLY A C 1
ATOM 2852 O O . GLY A 1 373 ? 19.162 -25.412 -12.896 1.00 65.50 373 GLY A O 1
ATOM 2853 N N . MET A 1 374 ? 18.195 -23.425 -13.317 1.00 62.84 374 MET A N 1
ATOM 2854 C CA . MET A 1 374 ? 17.914 -23.087 -11.916 1.00 62.84 374 MET A CA 1
ATOM 2855 C C . MET A 1 374 ? 16.441 -23.394 -11.624 1.00 62.84 374 MET A C 1
ATOM 2857 O O . MET A 1 374 ? 15.608 -23.156 -12.508 1.00 62.84 374 MET A O 1
ATOM 2861 N N . PRO A 1 375 ? 16.103 -23.949 -10.445 1.00 57.41 375 PRO A N 1
ATOM 2862 C CA . PRO A 1 375 ? 14.728 -24.284 -10.113 1.00 57.41 375 PRO A CA 1
ATOM 2863 C C . PRO A 1 375 ? 13.861 -23.031 -10.248 1.00 57.41 375 PRO A C 1
ATOM 2865 O O . PRO A 1 375 ? 14.102 -22.007 -9.601 1.00 57.41 375 PRO A O 1
ATOM 2868 N N . ALA A 1 376 ? 12.859 -23.110 -11.129 1.00 54.06 376 ALA A N 1
ATOM 2869 C CA . ALA A 1 376 ? 11.754 -22.165 -11.109 1.00 54.06 376 ALA A CA 1
ATOM 2870 C C . ALA A 1 376 ? 11.181 -22.157 -9.686 1.00 54.06 376 ALA A C 1
ATOM 2872 O O . ALA A 1 376 ? 11.238 -23.180 -8.994 1.00 54.06 376 ALA A O 1
ATOM 2873 N N . ALA A 1 377 ? 10.683 -21.006 -9.227 1.00 52.19 377 ALA A N 1
ATOM 2874 C CA . ALA A 1 377 ? 10.023 -20.967 -7.928 1.00 52.19 377 ALA A CA 1
ATOM 2875 C C . ALA A 1 377 ? 8.976 -22.094 -7.883 1.00 52.19 377 ALA A C 1
ATOM 2877 O O . ALA A 1 377 ? 8.263 -22.269 -8.877 1.00 52.19 377 ALA A O 1
ATOM 2878 N N . PRO A 1 378 ? 8.851 -22.855 -6.778 1.00 48.69 378 PRO A N 1
ATOM 2879 C CA . PRO A 1 378 ? 7.573 -23.495 -6.530 1.00 48.69 378 PRO A CA 1
ATOM 2880 C C . PRO A 1 378 ? 6.533 -22.384 -6.622 1.00 48.69 378 PRO A C 1
ATOM 2882 O O . PRO A 1 378 ? 6.740 -21.306 -6.059 1.00 48.69 378 PRO A O 1
ATOM 2885 N N . ASP A 1 379 ? 5.495 -22.624 -7.413 1.00 44.72 379 ASP A N 1
ATOM 2886 C CA . ASP A 1 379 ? 4.404 -21.689 -7.642 1.00 44.72 379 ASP A CA 1
ATOM 2887 C C . ASP A 1 379 ? 3.672 -21.519 -6.305 1.00 44.72 379 ASP A C 1
ATOM 2889 O O . ASP A 1 379 ? 2.684 -22.182 -6.001 1.00 44.72 379 ASP A O 1
ATOM 2893 N N . THR A 1 380 ? 4.230 -20.689 -5.425 1.00 43.47 380 THR A N 1
ATOM 2894 C CA . THR A 1 380 ? 3.579 -20.218 -4.213 1.00 43.47 380 THR A CA 1
ATOM 2895 C C . THR A 1 380 ? 2.578 -19.173 -4.668 1.00 43.47 380 THR A C 1
ATOM 2897 O O . THR A 1 380 ? 2.743 -17.980 -4.403 1.00 43.47 380 THR A O 1
ATOM 2900 N N . GLY A 1 381 ? 1.576 -19.610 -5.435 1.00 43.31 381 GLY A N 1
ATOM 2901 C CA . GLY A 1 381 ? 0.386 -18.814 -5.645 1.00 43.31 381 GLY A CA 1
ATOM 2902 C C . GLY A 1 381 ? -0.120 -18.440 -4.253 1.00 43.31 381 GLY A C 1
ATOM 2903 O O . GLY A 1 381 ? -0.241 -19.328 -3.405 1.00 43.31 381 GLY A O 1
ATOM 2904 N N . PRO A 1 382 ? -0.330 -17.150 -3.949 1.00 45.41 382 PRO A N 1
ATOM 2905 C CA . PRO A 1 382 ? -1.006 -16.799 -2.712 1.00 45.41 382 PRO A CA 1
ATOM 2906 C C . PRO A 1 382 ? -2.351 -17.528 -2.708 1.00 45.41 382 PRO A C 1
ATOM 2908 O O . PRO A 1 382 ? -3.017 -17.535 -3.743 1.00 45.41 382 PRO A O 1
ATOM 2911 N N . ASP A 1 383 ? -2.716 -18.155 -1.584 1.00 41.31 383 ASP A N 1
ATOM 2912 C CA . ASP A 1 383 ? -4.012 -18.814 -1.388 1.00 41.31 383 ASP A CA 1
ATOM 2913 C C . ASP A 1 383 ? -5.129 -17.909 -1.929 1.00 41.31 383 ASP A C 1
ATOM 2915 O O . ASP A 1 383 ? -5.516 -16.911 -1.314 1.00 41.31 383 ASP A O 1
ATOM 2919 N N . ALA A 1 384 ? -5.615 -18.233 -3.130 1.00 43.19 384 ALA A N 1
ATOM 2920 C CA . ALA A 1 384 ? -6.464 -17.362 -3.942 1.00 43.19 384 ALA A CA 1
ATOM 2921 C C . ALA A 1 384 ? -7.905 -17.262 -3.409 1.00 43.19 384 ALA A C 1
ATOM 2923 O O . ALA A 1 384 ? -8.778 -16.684 -4.052 1.00 43.19 384 ALA A O 1
ATOM 2924 N N . THR A 1 385 ? -8.162 -17.824 -2.231 1.00 43.41 385 THR A N 1
ATOM 2925 C CA . THR A 1 385 ? -9.474 -17.884 -1.583 1.00 43.41 385 THR A CA 1
ATOM 2926 C C . THR A 1 385 ? -9.570 -17.024 -0.326 1.00 43.41 385 THR A C 1
ATOM 2928 O O . THR A 1 385 ? -10.593 -17.069 0.356 1.00 43.41 385 THR A O 1
ATOM 2931 N N . ALA A 1 386 ? -8.552 -16.223 0.002 1.00 47.22 386 ALA A N 1
ATOM 2932 C CA . ALA A 1 386 ? -8.695 -15.230 1.061 1.00 47.22 386 ALA A CA 1
ATOM 2933 C C . ALA A 1 386 ? -9.689 -14.147 0.613 1.00 47.22 386 ALA A C 1
ATOM 2935 O O . ALA A 1 386 ? -9.472 -13.472 -0.395 1.00 47.22 386 ALA A O 1
ATOM 2936 N N . ALA A 1 387 ? -10.788 -13.997 1.359 1.00 50.69 387 ALA A N 1
ATOM 2937 C CA . ALA A 1 387 ? -11.758 -12.929 1.150 1.00 50.69 387 ALA A CA 1
ATOM 2938 C C . ALA A 1 387 ? -11.035 -11.579 1.017 1.00 50.69 387 ALA A C 1
ATOM 2940 O O . ALA A 1 387 ? -10.105 -11.293 1.780 1.00 50.69 387 ALA A O 1
ATOM 2941 N N . LEU A 1 388 ? -11.443 -10.775 0.029 1.00 56.28 388 LEU A N 1
ATOM 2942 C CA . LEU A 1 388 ? -10.860 -9.455 -0.202 1.00 56.28 388 LEU A CA 1
ATOM 2943 C C . LEU A 1 388 ? -10.892 -8.664 1.116 1.00 56.28 388 LEU A C 1
ATOM 2945 O O . LEU A 1 388 ? -11.949 -8.589 1.748 1.00 56.28 388 LEU A O 1
ATOM 2949 N N . PRO A 1 389 ? -9.748 -8.121 1.570 1.00 58.22 389 PRO A N 1
ATOM 2950 C CA . PRO A 1 389 ? -9.707 -7.357 2.805 1.00 58.22 389 PRO A CA 1
ATOM 2951 C C . PRO A 1 389 ? -10.641 -6.136 2.716 1.00 58.22 389 PRO A C 1
ATOM 2953 O O . PRO A 1 389 ? -10.918 -5.665 1.608 1.00 58.22 389 PRO A O 1
ATOM 2956 N N . PRO A 1 390 ? -11.106 -5.610 3.867 1.00 61.44 390 PRO A N 1
ATOM 2957 C CA . PRO A 1 390 ? -11.892 -4.383 3.913 1.00 61.44 390 PRO A CA 1
ATOM 2958 C C . PRO A 1 390 ? -11.233 -3.273 3.093 1.00 61.44 390 PRO A C 1
ATOM 2960 O O . PRO A 1 390 ? -10.005 -3.144 3.084 1.00 61.44 390 PRO A O 1
ATOM 2963 N N . THR A 1 391 ? -12.044 -2.477 2.398 1.00 66.31 391 THR A N 1
ATOM 2964 C CA . THR A 1 391 ? -11.534 -1.423 1.516 1.00 66.31 391 THR A CA 1
ATOM 2965 C C . THR A 1 391 ? -10.828 -0.326 2.324 1.00 66.31 391 THR A C 1
ATOM 2967 O O . THR A 1 391 ? -11.093 -0.121 3.515 1.00 66.31 391 THR A O 1
ATOM 2970 N N . GLY A 1 392 ? -9.910 0.405 1.680 1.00 72.75 392 GLY A N 1
ATOM 2971 C CA . GLY A 1 392 ? -9.230 1.550 2.304 1.00 72.75 392 GLY A CA 1
ATOM 2972 C C . GLY A 1 392 ? -10.208 2.628 2.792 1.00 72.75 392 GLY A C 1
ATOM 2973 O O . GLY A 1 392 ? -9.992 3.222 3.844 1.00 72.75 392 GLY A O 1
ATOM 2974 N N . ALA A 1 393 ? -11.338 2.794 2.096 1.00 80.75 393 ALA A N 1
ATOM 2975 C CA . ALA A 1 393 ? -12.373 3.768 2.437 1.00 80.75 393 ALA A CA 1
ATOM 2976 C C . ALA A 1 393 ? -13.049 3.494 3.795 1.00 80.75 393 ALA A C 1
ATOM 2978 O O . ALA A 1 393 ? -13.331 4.433 4.543 1.00 80.75 393 ALA A O 1
ATOM 2979 N N . ALA A 1 394 ? -13.276 2.222 4.148 1.00 85.94 394 ALA A N 1
ATOM 2980 C CA . ALA A 1 394 ? -13.859 1.857 5.440 1.00 85.94 394 ALA A CA 1
ATOM 2981 C C . ALA A 1 394 ? -12.906 2.187 6.604 1.00 85.94 394 ALA A C 1
ATOM 2983 O O . ALA A 1 394 ? -13.344 2.718 7.625 1.00 85.94 394 ALA A O 1
ATOM 2984 N N . HIS A 1 395 ? -11.601 1.950 6.423 1.00 85.44 395 HIS A N 1
ATOM 2985 C CA . HIS A 1 395 ? -10.580 2.316 7.410 1.00 85.44 395 HIS A CA 1
ATOM 2986 C C . HIS A 1 395 ? -10.456 3.834 7.567 1.00 85.44 395 HIS A C 1
ATOM 2988 O O . HIS A 1 395 ? -10.479 4.317 8.694 1.00 85.44 395 HIS A O 1
ATOM 2994 N N . ALA A 1 396 ? -10.400 4.588 6.463 1.00 84.00 396 ALA A N 1
ATOM 2995 C CA . ALA A 1 396 ? -10.354 6.053 6.508 1.00 84.00 396 ALA A CA 1
ATOM 2996 C C . ALA A 1 396 ? -11.585 6.639 7.224 1.00 84.00 396 ALA A C 1
ATOM 2998 O O . ALA A 1 396 ? -11.469 7.515 8.078 1.00 84.00 396 ALA A O 1
ATOM 2999 N N . SER A 1 397 ? -12.770 6.090 6.949 1.00 90.69 397 SER A N 1
ATOM 3000 C CA . SER A 1 397 ? -14.016 6.499 7.604 1.00 90.69 397 SER A CA 1
ATOM 3001 C C . SER A 1 397 ? -14.020 6.202 9.108 1.00 90.69 397 SER A C 1
ATOM 3003 O O . SER A 1 397 ? -14.398 7.061 9.903 1.00 90.69 397 SER A O 1
ATOM 3005 N N . ALA A 1 398 ? -13.567 5.013 9.517 1.00 91.19 398 ALA A N 1
ATOM 3006 C CA . ALA A 1 398 ? -13.422 4.655 10.927 1.00 91.19 398 ALA A CA 1
ATOM 3007 C C . ALA A 1 398 ? -12.383 5.545 11.639 1.00 91.19 398 ALA A C 1
ATOM 3009 O O . ALA A 1 398 ? -12.620 6.006 12.756 1.00 91.19 398 ALA A O 1
ATOM 3010 N N . GLN A 1 399 ? -11.276 5.865 10.970 1.00 88.06 399 GLN A N 1
ATOM 3011 C CA . GLN A 1 399 ? -10.223 6.721 11.510 1.00 88.06 399 GLN A CA 1
ATOM 3012 C C . GLN A 1 399 ? -10.686 8.171 11.676 1.00 88.06 399 GLN A C 1
ATOM 3014 O O . GLN A 1 399 ? -10.418 8.777 12.712 1.00 88.06 399 GLN A O 1
ATOM 3019 N N . ARG A 1 400 ? -11.472 8.699 10.729 1.00 90.56 400 ARG A N 1
ATOM 3020 C CA . ARG A 1 400 ? -12.130 10.007 10.859 1.00 90.56 400 ARG A CA 1
ATOM 3021 C C . ARG A 1 400 ? -13.033 10.077 12.094 1.00 90.56 400 ARG A C 1
ATOM 3023 O O . ARG A 1 400 ? -13.040 11.099 12.774 1.00 90.56 400 ARG A O 1
ATOM 3030 N N . LEU A 1 401 ? -13.786 9.015 12.387 1.00 93.50 401 LEU A N 1
ATOM 3031 C CA . LEU A 1 401 ? -14.653 8.968 13.570 1.00 93.50 401 LEU A CA 1
ATOM 3032 C C . LEU A 1 401 ? -13.853 8.912 14.874 1.00 93.50 401 LEU A C 1
ATOM 3034 O O . LEU A 1 401 ? -14.182 9.640 15.806 1.00 93.50 401 LEU A O 1
ATOM 3038 N N . LEU A 1 402 ? -12.790 8.104 14.927 1.00 91.00 402 LEU A N 1
ATOM 3039 C CA . LEU A 1 402 ? -11.889 8.065 16.084 1.00 91.00 402 LEU A CA 1
ATOM 3040 C C . LEU A 1 402 ? -11.201 9.411 16.318 1.00 91.00 402 LEU A C 1
ATOM 3042 O O . LEU A 1 402 ? -11.072 9.835 17.460 1.00 91.00 402 LEU A O 1
ATOM 3046 N N . HIS A 1 403 ? -10.797 10.097 15.249 1.00 86.69 403 HIS A N 1
ATOM 3047 C CA . HIS A 1 403 ? -10.160 11.404 15.352 1.00 86.69 403 HIS A CA 1
ATOM 3048 C C . HIS A 1 403 ? -11.109 12.456 15.932 1.00 86.69 403 HIS A C 1
ATOM 3050 O O . HIS A 1 403 ? -10.778 13.098 16.922 1.00 86.69 403 HIS A O 1
ATOM 3056 N N . ALA A 1 404 ? -12.321 12.565 15.384 1.00 90.31 404 ALA A N 1
ATOM 3057 C CA . ALA A 1 404 ? -13.320 13.491 15.910 1.00 90.31 404 ALA A CA 1
ATOM 3058 C C . ALA A 1 404 ? -13.706 13.172 17.363 1.00 90.31 404 ALA A C 1
ATOM 3060 O O . ALA A 1 404 ? -13.921 14.081 18.161 1.00 90.31 404 ALA A O 1
ATOM 3061 N N . TYR A 1 405 ? -13.755 11.885 17.719 1.00 92.62 405 TYR A N 1
ATOM 3062 C CA . TYR A 1 405 ? -13.975 11.454 19.095 1.00 92.62 405 TYR A CA 1
ATOM 3063 C C . TYR A 1 405 ? -12.834 11.896 20.023 1.00 92.62 405 TYR A C 1
ATOM 3065 O O . TYR A 1 405 ? -13.099 12.439 21.091 1.00 92.62 405 TYR A O 1
ATOM 3073 N N . ALA A 1 406 ? -11.575 11.717 19.606 1.00 87.75 406 ALA A N 1
ATOM 3074 C CA . ALA A 1 406 ? -10.400 12.133 20.372 1.00 87.75 406 ALA A CA 1
ATOM 3075 C C . ALA A 1 406 ? -10.381 13.647 20.641 1.00 87.75 406 ALA A C 1
ATOM 3077 O O . ALA A 1 406 ? -10.002 14.071 21.726 1.00 87.75 406 ALA A O 1
ATOM 3078 N N . GLU A 1 407 ? -10.805 14.455 19.665 1.00 86.62 407 GLU A N 1
ATOM 3079 C CA . GLU A 1 407 ? -10.851 15.917 19.793 1.00 86.62 407 GLU A CA 1
ATOM 3080 C C . GLU A 1 407 ? -11.972 16.407 20.716 1.00 86.62 407 GLU A C 1
ATOM 3082 O O . GLU A 1 407 ? -11.819 17.420 21.398 1.00 86.62 407 GLU A O 1
ATOM 3087 N N . GLN A 1 408 ? -13.118 15.724 20.717 1.00 88.50 408 GLN A N 1
ATOM 3088 C CA . GLN A 1 408 ? -14.319 16.181 21.422 1.00 88.50 408 GLN A CA 1
ATOM 3089 C C . GLN A 1 408 ? -14.526 15.499 22.780 1.00 88.50 408 GLN A C 1
ATOM 3091 O O . GLN A 1 408 ? -15.319 15.984 23.587 1.00 88.50 408 GLN A O 1
ATOM 3096 N N . GLY A 1 409 ? -13.862 14.366 23.026 1.00 90.00 409 GLY A N 1
ATOM 3097 C CA . GLY A 1 409 ? -14.079 13.515 24.200 1.00 90.00 409 GLY A CA 1
ATOM 3098 C C . GLY A 1 409 ? -15.457 12.839 24.232 1.00 90.00 409 GLY A C 1
ATOM 3099 O O . GLY A 1 409 ? -15.869 12.333 25.273 1.00 90.00 409 GLY A O 1
ATOM 3100 N N . ALA A 1 410 ? -16.199 12.878 23.122 1.00 93.06 410 ALA A N 1
ATOM 3101 C CA . ALA A 1 410 ? -17.521 12.285 22.974 1.00 93.06 410 ALA A CA 1
ATOM 3102 C C . ALA A 1 410 ? -17.835 12.024 21.494 1.00 93.06 410 ALA A C 1
ATOM 3104 O O . ALA A 1 410 ? -17.295 12.666 20.594 1.00 93.06 410 ALA A O 1
ATOM 3105 N N . ALA A 1 411 ? -18.747 11.090 21.230 1.00 93.94 411 ALA A N 1
ATOM 3106 C CA . ALA A 1 411 ? -19.184 10.787 19.872 1.00 93.94 411 ALA A CA 1
ATOM 3107 C C . ALA A 1 411 ? -20.161 11.851 19.340 1.00 93.94 411 ALA A C 1
ATOM 3109 O O . ALA A 1 411 ? -21.206 12.076 19.949 1.00 93.94 411 ALA A O 1
ATOM 3110 N N . ASP A 1 412 ? -19.870 12.442 18.173 1.00 94.69 412 ASP A N 1
ATOM 3111 C CA . ASP A 1 412 ? -20.790 13.337 17.452 1.00 94.69 412 ASP A CA 1
ATOM 3112 C C . ASP A 1 412 ? -21.784 12.529 16.591 1.00 94.69 412 ASP A C 1
ATOM 3114 O O . ASP A 1 412 ? -21.404 11.988 15.542 1.00 94.69 412 ASP A O 1
ATOM 3118 N N . PRO A 1 413 ? -23.083 12.470 16.955 1.00 94.38 413 PRO A N 1
ATOM 3119 C CA . PRO A 1 413 ? -24.067 11.692 16.208 1.00 94.38 413 PRO A CA 1
ATOM 3120 C C . PRO A 1 413 ? -24.284 12.197 14.776 1.00 94.38 413 PRO A C 1
ATOM 3122 O O . PRO A 1 413 ? -24.659 11.412 13.902 1.00 94.38 413 PRO A O 1
ATOM 3125 N N . ARG A 1 414 ? -24.065 13.494 14.510 1.00 94.81 414 ARG A N 1
ATOM 3126 C CA . ARG A 1 414 ? -24.231 14.074 13.167 1.00 94.81 414 ARG A CA 1
ATOM 3127 C C . ARG A 1 414 ? -23.105 13.632 12.252 1.00 94.81 414 ARG A C 1
ATOM 3129 O O . ARG A 1 414 ? -23.377 13.214 11.127 1.00 94.81 414 ARG A O 1
ATOM 3136 N N . LEU A 1 415 ? -21.870 13.679 12.746 1.00 95.06 415 LEU A N 1
ATOM 3137 C CA . LEU A 1 415 ? -20.719 13.185 12.003 1.00 95.06 415 LEU A CA 1
ATOM 3138 C C . LEU A 1 415 ? -20.835 11.679 11.751 1.00 95.06 415 LEU A C 1
ATOM 3140 O O . LEU A 1 415 ? -20.632 11.241 10.622 1.00 95.06 415 LEU A O 1
ATOM 3144 N N . VAL A 1 416 ? -21.232 10.896 12.761 1.00 96.62 416 VAL A N 1
ATOM 3145 C CA . VAL A 1 416 ? -21.483 9.454 12.602 1.00 96.62 416 VAL A CA 1
ATOM 3146 C C . VAL A 1 416 ? -22.513 9.195 11.500 1.00 96.62 416 VAL A C 1
ATOM 3148 O O . VAL A 1 416 ? -22.253 8.397 10.602 1.00 96.62 416 VAL A O 1
ATOM 3151 N N . ALA A 1 417 ? -23.650 9.897 11.508 1.00 94.94 417 ALA A N 1
ATOM 3152 C CA . ALA A 1 417 ? -24.672 9.749 10.470 1.00 94.94 417 ALA A CA 1
ATOM 3153 C C . ALA A 1 417 ? -24.155 10.130 9.072 1.00 94.94 417 ALA A C 1
ATOM 3155 O O . ALA A 1 417 ? -24.439 9.433 8.100 1.00 94.94 417 ALA A O 1
ATOM 3156 N N . GLN A 1 418 ? -23.368 11.205 8.964 1.00 95.44 418 GLN A N 1
ATOM 3157 C CA . GLN A 1 418 ? -22.765 11.630 7.701 1.00 95.44 418 GLN A CA 1
ATOM 3158 C C . GLN A 1 418 ? -21.779 10.588 7.158 1.00 95.44 418 GLN A C 1
ATOM 3160 O O . GLN A 1 418 ? -21.819 10.269 5.970 1.00 95.44 418 GLN A O 1
ATOM 3165 N N . VAL A 1 419 ? -20.896 10.066 8.013 1.00 95.44 419 VAL A N 1
ATOM 3166 C CA . 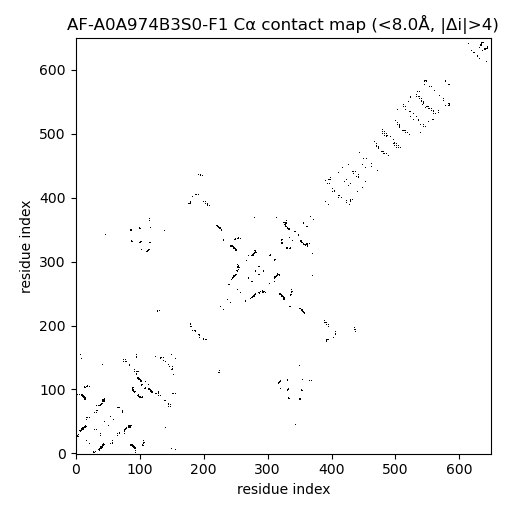VAL A 1 419 ? -19.883 9.077 7.625 1.00 95.44 419 VAL A CA 1
ATOM 3167 C C . VAL A 1 419 ? -20.544 7.765 7.208 1.00 95.44 419 VAL A C 1
ATOM 3169 O O . VAL A 1 419 ? -20.213 7.235 6.151 1.00 95.44 419 VAL A O 1
ATOM 3172 N N . LEU A 1 420 ? -21.520 7.273 7.976 1.00 94.81 420 LEU A N 1
ATOM 3173 C CA . LEU A 1 420 ? -22.245 6.047 7.631 1.00 94.81 420 LEU A CA 1
ATOM 3174 C C . LEU A 1 420 ? -23.080 6.209 6.356 1.00 94.81 420 LEU A C 1
ATOM 3176 O O . LEU A 1 420 ? -23.086 5.306 5.527 1.00 94.81 420 LEU A O 1
ATOM 3180 N N . GLY A 1 421 ? -23.713 7.367 6.146 1.00 92.94 421 GLY A N 1
ATOM 3181 C CA . GLY A 1 421 ? -24.478 7.645 4.926 1.00 92.94 421 GLY A CA 1
ATOM 3182 C C . GLY A 1 421 ? -23.629 7.703 3.650 1.00 92.94 421 GLY A C 1
ATOM 3183 O O . GLY A 1 421 ? -24.162 7.525 2.557 1.00 92.94 421 GLY A O 1
ATOM 3184 N N . ALA A 1 422 ? -22.319 7.939 3.776 1.00 92.19 422 ALA A N 1
ATOM 3185 C CA . ALA A 1 422 ? -21.369 7.926 2.664 1.00 92.19 422 ALA A CA 1
ATOM 3186 C C . ALA A 1 422 ? -20.639 6.579 2.493 1.00 92.19 422 ALA A C 1
ATOM 3188 O O . ALA A 1 422 ? -19.977 6.376 1.474 1.00 92.19 422 ALA A O 1
ATOM 3189 N N . ALA A 1 423 ? -20.724 5.677 3.474 1.00 90.81 423 ALA A N 1
ATOM 3190 C CA . ALA A 1 423 ? -20.017 4.403 3.458 1.00 90.81 423 ALA A CA 1
ATOM 3191 C C . ALA A 1 423 ? -20.695 3.388 2.523 1.00 90.81 423 ALA A C 1
ATOM 3193 O O . ALA A 1 423 ? -21.914 3.236 2.533 1.00 90.81 423 ALA A O 1
ATOM 3194 N N . GLU A 1 424 ? -19.895 2.643 1.749 1.00 88.62 424 GLU A N 1
ATOM 3195 C CA . GLU A 1 424 ? -20.406 1.557 0.894 1.00 88.62 424 GLU A CA 1
ATOM 3196 C C . GLU A 1 424 ? -20.968 0.387 1.725 1.00 88.62 424 GLU A C 1
ATOM 3198 O O . GLU A 1 424 ? -22.008 -0.168 1.378 1.00 88.62 424 GLU A O 1
ATOM 3203 N N . ASP A 1 425 ? -20.309 0.043 2.841 1.00 90.69 425 ASP A N 1
ATOM 3204 C CA . ASP A 1 425 ? -20.783 -0.936 3.831 1.00 90.69 425 ASP A CA 1
ATOM 3205 C C . ASP A 1 425 ? -20.653 -0.360 5.263 1.00 90.69 425 ASP A C 1
ATOM 3207 O O . ASP A 1 425 ? -19.589 -0.456 5.890 1.00 90.69 425 ASP A O 1
ATOM 3211 N N . PRO A 1 426 ? -21.734 0.228 5.816 1.00 93.44 426 PRO A N 1
ATOM 3212 C CA . PRO A 1 426 ? -21.780 0.734 7.192 1.00 93.44 426 PRO A CA 1
ATOM 3213 C C . PRO A 1 426 ? -21.489 -0.338 8.255 1.00 93.44 426 PRO A C 1
ATOM 3215 O O . PRO A 1 426 ? -20.954 -0.038 9.326 1.00 93.44 426 PRO A O 1
ATOM 3218 N N . TRP A 1 427 ? -21.816 -1.605 7.977 1.00 92.81 427 TRP A N 1
ATOM 3219 C CA . TRP A 1 427 ? -21.588 -2.703 8.915 1.00 92.81 427 TRP A CA 1
ATOM 3220 C C . TRP A 1 427 ? -20.113 -3.085 8.990 1.00 92.81 427 TRP A C 1
ATOM 3222 O O . TRP A 1 427 ? -19.630 -3.380 10.081 1.00 92.81 427 TRP A O 1
ATOM 3232 N N . GLN A 1 428 ? -19.394 -3.049 7.866 1.00 91.00 428 GLN A N 1
ATOM 3233 C CA . GLN A 1 428 ? -17.944 -3.257 7.842 1.00 91.00 428 GLN A CA 1
ATOM 3234 C C . GLN A 1 428 ? -17.208 -2.177 8.643 1.00 91.00 428 GLN A C 1
ATOM 3236 O O . GLN A 1 428 ? -16.296 -2.495 9.402 1.00 91.00 428 GLN A O 1
ATOM 3241 N N . LEU A 1 429 ? -17.627 -0.914 8.531 1.00 93.06 429 LEU A N 1
ATOM 3242 C CA . LEU A 1 429 ? -17.072 0.178 9.335 1.00 93.06 429 LEU A CA 1
ATOM 3243 C C . LEU A 1 429 ? -17.269 -0.076 10.838 1.00 93.06 429 LEU A C 1
ATOM 3245 O O . LEU A 1 429 ? -16.324 0.049 11.616 1.00 93.06 429 LEU A O 1
ATOM 3249 N N . LEU A 1 430 ? -18.471 -0.490 11.247 1.00 94.88 430 LEU A N 1
ATOM 3250 C CA . LEU A 1 430 ? -18.750 -0.841 12.640 1.00 94.88 430 LEU A CA 1
ATOM 3251 C C . LEU A 1 430 ? -17.917 -2.043 13.122 1.00 94.88 430 LEU A C 1
ATOM 3253 O O . LEU A 1 430 ? -17.472 -2.059 14.264 1.00 94.88 430 LEU A O 1
ATOM 3257 N N . GLU A 1 431 ? -17.671 -3.042 12.273 1.00 93.06 431 GLU A N 1
ATOM 3258 C CA . GLU A 1 431 ? -16.783 -4.166 12.604 1.00 93.06 431 GLU A CA 1
ATOM 3259 C C . GLU A 1 431 ? -15.332 -3.731 12.813 1.00 93.06 431 GLU A C 1
ATOM 3261 O O . GLU A 1 431 ? -14.690 -4.213 13.745 1.00 93.06 431 GLU A O 1
ATOM 3266 N N . LEU A 1 432 ? -14.842 -2.796 11.995 1.00 91.56 432 LEU A N 1
ATOM 3267 C CA . LEU A 1 432 ? -13.505 -2.223 12.143 1.00 91.56 432 LEU A CA 1
ATOM 3268 C C . LEU A 1 432 ? -13.356 -1.428 13.442 1.00 91.56 432 LEU A C 1
ATOM 3270 O O . LEU A 1 432 ? -12.313 -1.521 14.078 1.00 91.56 432 LEU A O 1
ATOM 3274 N N . LEU A 1 433 ? -14.382 -0.673 13.847 1.00 93.31 433 LEU A N 1
ATOM 3275 C CA . LEU A 1 433 ? -14.376 0.066 15.115 1.00 93.31 433 LEU A CA 1
ATOM 3276 C C . LEU A 1 433 ? -14.595 -0.839 16.328 1.00 93.31 433 LEU A C 1
ATOM 3278 O O . LEU A 1 433 ? -14.075 -0.559 17.397 1.00 93.31 433 LEU A O 1
ATOM 3282 N N . GLY A 1 434 ? -15.355 -1.918 16.175 1.00 91.12 434 GLY A N 1
ATOM 3283 C CA . GLY A 1 434 ? -15.797 -2.770 17.273 1.00 91.12 434 GLY A CA 1
ATOM 3284 C C . GLY A 1 434 ? -14.702 -3.473 18.074 1.00 91.12 434 GLY A C 1
ATOM 3285 O O . GLY A 1 434 ? -14.963 -3.902 19.195 1.00 91.12 434 GLY A O 1
ATOM 3286 N N . GLY A 1 435 ? -13.516 -3.640 17.488 1.00 84.69 435 GLY A N 1
ATOM 3287 C CA . GLY A 1 435 ? -12.341 -4.180 18.172 1.00 84.69 435 GLY A CA 1
ATOM 3288 C C . GLY A 1 435 ? -11.581 -3.100 18.947 1.00 84.69 435 GLY A C 1
ATOM 3289 O O . GLY A 1 435 ? -11.552 -3.160 20.173 1.00 84.69 435 GLY A O 1
ATOM 3290 N N . PRO A 1 436 ? -10.978 -2.124 18.249 1.00 85.25 436 PRO A N 1
ATOM 3291 C CA . PRO A 1 436 ? -10.107 -1.139 18.871 1.00 85.25 436 PRO A CA 1
ATOM 3292 C C . PRO A 1 436 ? -10.858 0.050 19.485 1.00 85.25 436 PRO A C 1
ATOM 3294 O O . PRO A 1 436 ? -10.333 0.669 20.395 1.00 85.25 436 PRO A O 1
ATOM 3297 N N . GLY A 1 437 ? -12.039 0.429 18.998 1.00 89.62 437 GLY A N 1
ATOM 3298 C CA . GLY A 1 437 ? -12.657 1.726 19.294 1.00 89.62 437 GLY A CA 1
ATOM 3299 C C . GLY A 1 437 ? -13.255 1.878 20.707 1.00 89.62 437 GLY A C 1
ATOM 3300 O O . GLY A 1 437 ? -13.662 0.885 21.312 1.00 89.62 437 GLY A O 1
ATOM 3301 N N . PRO A 1 438 ? -13.382 3.123 21.212 1.00 93.81 438 PRO A N 1
ATOM 3302 C CA . PRO A 1 438 ? -14.080 3.428 22.465 1.00 93.81 438 PRO A CA 1
ATOM 3303 C C . PRO A 1 438 ? -15.526 2.910 22.473 1.00 93.81 438 PRO A C 1
ATOM 3305 O O . PRO A 1 438 ? -16.255 3.077 21.491 1.00 93.81 438 PRO A O 1
ATOM 3308 N N . GLU A 1 439 ? -15.955 2.276 23.574 1.00 94.62 439 GLU A N 1
ATOM 3309 C CA . GLU A 1 439 ? -17.268 1.607 23.643 1.00 94.62 439 GLU A CA 1
ATOM 3310 C C . GLU A 1 439 ? -18.445 2.561 23.375 1.00 94.62 439 GLU A C 1
ATOM 3312 O O . GLU A 1 439 ? -19.438 2.153 22.779 1.00 94.62 439 GLU A O 1
ATOM 3317 N N . ASP A 1 440 ? -18.349 3.821 23.785 1.00 94.44 440 ASP A N 1
ATOM 3318 C CA . ASP A 1 440 ? -19.382 4.841 23.596 1.00 94.44 440 ASP A CA 1
ATOM 3319 C C . ASP A 1 440 ? -19.483 5.321 22.138 1.00 94.44 440 ASP A C 1
ATOM 3321 O O . ASP A 1 440 ? -20.590 5.434 21.605 1.00 94.44 440 ASP A O 1
ATOM 3325 N N . LEU A 1 441 ? -18.354 5.503 21.445 1.00 95.94 441 LEU A N 1
ATOM 3326 C CA . LEU A 1 441 ? -18.341 5.721 19.998 1.00 95.94 441 LEU A CA 1
ATOM 3327 C C . LEU A 1 441 ? -18.950 4.523 19.268 1.00 95.94 441 LEU A C 1
ATOM 3329 O O . LEU A 1 441 ? -19.841 4.693 18.431 1.00 95.94 441 LEU A O 1
ATOM 3333 N N . VAL A 1 442 ? -18.511 3.307 19.606 1.00 96.94 442 VAL A N 1
ATOM 3334 C CA . VAL A 1 442 ? -19.040 2.068 19.017 1.00 96.94 442 VAL A CA 1
ATOM 3335 C C . VAL A 1 442 ? -20.544 1.951 19.277 1.00 96.94 442 VAL A C 1
ATOM 3337 O O . VAL A 1 442 ? -21.280 1.549 18.377 1.00 96.94 442 VAL A O 1
ATOM 3340 N N . ALA A 1 443 ? -21.033 2.358 20.452 1.00 96.62 443 ALA A N 1
ATOM 3341 C CA . ALA A 1 443 ? -22.455 2.364 20.777 1.00 96.62 443 ALA A CA 1
ATOM 3342 C C . ALA A 1 443 ? -23.266 3.300 19.875 1.00 96.62 443 ALA A C 1
ATOM 3344 O O . ALA A 1 443 ? -24.295 2.879 19.339 1.00 96.62 443 ALA A O 1
ATOM 3345 N N . VAL A 1 444 ? -22.793 4.527 19.640 1.00 96.88 444 VAL A N 1
ATOM 3346 C CA . VAL A 1 444 ? -23.466 5.486 18.744 1.00 96.88 444 VAL A CA 1
ATOM 3347 C C . VAL A 1 444 ? -23.463 4.988 17.296 1.00 96.88 444 VAL A C 1
ATOM 3349 O O . VAL A 1 444 ? -24.499 5.032 16.627 1.00 96.88 444 VAL A O 1
ATOM 3352 N N . VAL A 1 445 ? -22.338 4.450 16.819 1.00 97.12 445 VAL A N 1
ATOM 3353 C CA . VAL A 1 445 ? -22.230 3.874 15.466 1.00 97.12 445 VAL A CA 1
ATOM 3354 C C . VAL A 1 445 ? -23.152 2.659 15.319 1.00 97.12 445 VAL A C 1
ATOM 3356 O O . VAL A 1 445 ? -23.902 2.571 14.347 1.00 97.12 445 VAL A O 1
ATOM 3359 N N . ALA A 1 446 ? -23.175 1.752 16.301 1.00 96.56 446 ALA A N 1
ATOM 3360 C CA . ALA A 1 446 ? -24.047 0.579 16.299 1.00 96.56 446 ALA A CA 1
ATOM 3361 C C . ALA A 1 446 ? -25.531 0.961 16.303 1.00 96.56 446 ALA A C 1
ATOM 3363 O O . ALA A 1 446 ? -26.311 0.401 15.527 1.00 96.56 446 ALA A O 1
ATOM 3364 N N . ALA A 1 447 ? -25.920 1.930 17.136 1.00 95.88 447 ALA A N 1
ATOM 3365 C CA . ALA A 1 447 ? -27.284 2.445 17.183 1.00 95.88 447 ALA A CA 1
ATOM 3366 C C . ALA A 1 447 ? -27.707 3.017 15.823 1.00 95.88 447 ALA A C 1
ATOM 3368 O O . ALA A 1 447 ? -28.805 2.724 15.346 1.00 95.88 447 ALA A O 1
ATOM 3369 N N . ARG A 1 448 ? -26.822 3.773 15.159 1.00 95.62 448 ARG A N 1
ATOM 3370 C CA . ARG A 1 448 ? -27.112 4.354 13.845 1.00 95.62 448 ARG A CA 1
ATOM 3371 C C . ARG A 1 448 ? -27.199 3.300 12.741 1.00 95.62 448 ARG A C 1
ATOM 3373 O O . ARG A 1 448 ? -28.142 3.347 11.956 1.00 95.62 448 ARG A O 1
ATOM 3380 N N . CYS A 1 449 ? -26.307 2.307 12.725 1.00 94.31 449 CYS A N 1
ATOM 3381 C CA . CYS A 1 449 ? -26.402 1.171 11.800 1.00 94.31 449 CYS A CA 1
ATOM 3382 C C . CYS A 1 449 ? -27.727 0.407 11.955 1.00 94.31 449 CYS A C 1
ATOM 3384 O O . CYS A 1 449 ? -28.350 0.035 10.961 1.00 94.31 449 CYS A O 1
ATOM 3386 N N . LEU A 1 450 ? -28.193 0.203 13.192 1.00 93.56 450 LEU A N 1
ATOM 3387 C CA . LEU A 1 450 ? -29.472 -0.460 13.470 1.00 93.56 450 LEU A CA 1
ATOM 3388 C C . LEU A 1 450 ? -30.691 0.379 13.072 1.00 93.56 450 LEU A C 1
ATOM 3390 O O . LEU A 1 450 ? -31.715 -0.200 12.710 1.00 93.56 450 LEU A O 1
ATOM 3394 N N . ALA A 1 451 ? -30.596 1.707 13.153 1.00 92.81 451 ALA A N 1
ATOM 3395 C CA . ALA A 1 451 ? -31.680 2.614 12.788 1.00 92.81 451 ALA A CA 1
ATOM 3396 C C . ALA A 1 451 ? -31.843 2.749 11.266 1.00 92.81 451 ALA A C 1
ATOM 3398 O O . ALA A 1 451 ? -32.961 2.655 10.765 1.00 92.81 451 ALA A O 1
ATOM 3399 N N . ASP A 1 452 ? -30.737 2.925 10.538 1.00 90.69 452 ASP A N 1
ATOM 3400 C CA . ASP A 1 452 ? -30.771 3.312 9.121 1.00 90.69 452 ASP A CA 1
ATOM 3401 C C . ASP A 1 452 ? -30.540 2.145 8.149 1.00 90.69 452 ASP A C 1
ATOM 3403 O O . ASP A 1 452 ? -30.948 2.213 6.991 1.00 90.69 452 ASP A O 1
ATOM 3407 N N . HIS A 1 453 ? -29.869 1.073 8.586 1.00 84.25 453 HIS A N 1
ATOM 3408 C CA . HIS A 1 453 ? -29.326 0.042 7.688 1.00 84.25 453 HIS A CA 1
ATOM 3409 C C . HIS A 1 453 ? -29.750 -1.384 8.060 1.00 84.25 453 HIS A C 1
ATOM 3411 O O . HIS A 1 453 ? -29.085 -2.358 7.689 1.00 84.25 453 HIS A O 1
ATOM 3417 N N . ARG A 1 454 ? -30.868 -1.527 8.784 1.00 78.31 454 ARG A N 1
ATOM 3418 C CA . ARG A 1 454 ? -31.369 -2.821 9.275 1.00 78.31 454 ARG A CA 1
ATOM 3419 C C . ARG A 1 454 ? -31.673 -3.815 8.150 1.00 78.31 454 ARG A C 1
ATOM 3421 O O . ARG A 1 454 ? -31.340 -4.989 8.291 1.00 78.31 454 ARG A O 1
ATOM 3428 N N . ASP A 1 455 ? -32.223 -3.340 7.034 1.00 73.06 455 ASP A N 1
ATOM 3429 C CA . ASP A 1 455 ? -32.641 -4.185 5.903 1.00 73.06 455 ASP A CA 1
ATOM 3430 C C . ASP A 1 455 ? -31.467 -4.650 5.019 1.00 73.06 455 ASP A C 1
ATOM 3432 O O . ASP A 1 455 ? -31.591 -5.622 4.276 1.00 73.06 455 ASP A O 1
ATOM 3436 N N . GLY A 1 456 ? -30.303 -3.995 5.124 1.00 59.66 456 GLY A N 1
ATOM 3437 C CA . GLY A 1 456 ? -29.095 -4.347 4.367 1.00 59.66 456 GLY A CA 1
ATOM 3438 C C . GLY A 1 456 ? -28.245 -5.458 4.999 1.00 59.66 456 GLY A C 1
ATOM 3439 O O . GLY A 1 456 ? -27.338 -5.981 4.359 1.00 59.66 456 GLY A O 1
ATOM 3440 N N . GLY A 1 457 ? -28.512 -5.837 6.253 1.00 57.38 457 GLY A N 1
ATOM 3441 C CA . GLY A 1 457 ? -27.702 -6.793 7.014 1.00 57.38 457 GLY A CA 1
ATOM 3442 C C . GLY A 1 457 ? -28.137 -8.251 6.840 1.00 57.38 457 GLY A C 1
ATOM 3443 O O . GLY A 1 457 ? -28.582 -8.860 7.811 1.00 57.38 457 GLY A O 1
ATOM 3444 N N . GLN A 1 458 ? -27.997 -8.830 5.642 1.00 56.62 458 GLN A N 1
ATOM 3445 C CA . GLN A 1 458 ? -28.408 -10.224 5.377 1.00 56.62 458 GLN A CA 1
ATOM 3446 C C . GLN A 1 458 ? -27.593 -11.296 6.144 1.00 56.62 458 GLN A C 1
ATOM 3448 O O . GLN A 1 458 ? -28.058 -12.423 6.290 1.00 56.62 458 GLN A O 1
ATOM 3453 N N . ASP A 1 459 ? -26.452 -10.942 6.747 1.00 68.19 459 ASP A N 1
ATOM 3454 C CA . ASP A 1 459 ? -25.511 -11.896 7.372 1.00 68.19 459 ASP A CA 1
ATOM 3455 C C . ASP A 1 459 ? -25.652 -12.057 8.905 1.00 68.19 459 ASP A C 1
ATOM 3457 O O . ASP A 1 459 ? -24.733 -12.510 9.587 1.00 68.19 459 ASP A O 1
ATOM 3461 N N . GLY A 1 460 ? -26.750 -11.606 9.521 1.00 84.62 460 GLY A N 1
ATOM 3462 C CA . GLY A 1 460 ? -26.918 -11.683 10.985 1.00 84.62 460 GLY A CA 1
ATOM 3463 C C . GLY A 1 460 ? -26.039 -10.713 11.800 1.00 84.62 460 GLY A C 1
ATOM 3464 O O . GLY A 1 460 ? -26.119 -10.702 13.036 1.00 84.62 460 GLY A O 1
ATOM 3465 N N . ARG A 1 461 ? -25.258 -9.840 11.137 1.00 90.75 461 ARG A N 1
ATOM 3466 C CA . ARG A 1 461 ? -24.458 -8.767 11.770 1.00 90.75 461 ARG A CA 1
ATOM 3467 C C . ARG A 1 461 ? -25.325 -7.844 12.629 1.00 90.75 461 ARG A C 1
ATOM 3469 O O . ARG A 1 461 ? -24.954 -7.552 13.765 1.00 90.75 461 ARG A O 1
ATOM 3476 N N . ALA A 1 462 ? -26.510 -7.473 12.135 1.00 92.00 462 ALA A N 1
ATOM 3477 C CA . ALA A 1 462 ? -27.463 -6.635 12.863 1.00 92.00 462 ALA A CA 1
ATOM 3478 C C . ALA A 1 462 ? -27.876 -7.264 14.203 1.00 92.00 462 ALA A C 1
ATOM 3480 O O . ALA A 1 462 ? -27.792 -6.618 15.243 1.00 92.00 462 ALA A O 1
ATOM 3481 N N . GLY A 1 463 ? -28.224 -8.555 14.216 1.00 92.62 463 GLY A N 1
ATOM 3482 C CA . GLY A 1 463 ? -28.588 -9.261 15.449 1.00 92.62 463 GLY A CA 1
ATOM 3483 C C . GLY A 1 463 ? -27.420 -9.408 16.434 1.00 92.62 463 GLY A C 1
ATOM 3484 O O . GLY A 1 463 ? -27.620 -9.360 17.650 1.00 92.62 463 GLY A O 1
ATOM 3485 N N . ARG A 1 464 ? -26.182 -9.565 15.944 1.00 94.25 464 ARG A N 1
ATOM 3486 C CA . ARG A 1 464 ? -24.975 -9.567 16.793 1.00 94.25 464 ARG A CA 1
ATOM 3487 C C . ARG A 1 464 ? -24.777 -8.208 17.468 1.00 94.25 464 ARG A C 1
ATOM 3489 O O . ARG A 1 464 ? -24.636 -8.161 18.688 1.00 94.25 464 ARG A O 1
ATOM 3496 N N . TRP A 1 465 ? -24.815 -7.126 16.693 1.00 95.38 465 TRP A N 1
ATOM 3497 C CA . TRP A 1 465 ? -24.599 -5.766 17.190 1.00 95.38 465 TRP A CA 1
ATOM 3498 C C . TRP A 1 465 ? -25.747 -5.251 18.061 1.00 95.38 465 TRP A C 1
ATOM 3500 O O . TRP A 1 465 ? -25.484 -4.625 19.080 1.00 95.38 465 TRP A O 1
ATOM 3510 N N . GLN A 1 466 ? -26.999 -5.610 17.765 1.00 95.81 466 GLN A N 1
ATOM 3511 C CA . GLN A 1 466 ? -28.143 -5.330 18.639 1.00 95.81 466 GLN A CA 1
ATOM 3512 C C . GLN A 1 466 ? -27.979 -5.999 20.008 1.00 95.81 466 GLN A C 1
ATOM 3514 O O . GLN A 1 466 ? -28.189 -5.363 21.036 1.00 95.81 466 GLN A O 1
ATOM 3519 N N . ARG A 1 467 ? -27.547 -7.268 20.047 1.00 96.50 467 ARG A N 1
ATOM 3520 C CA . ARG A 1 467 ? -27.261 -7.978 21.305 1.00 96.50 467 ARG A CA 1
ATOM 3521 C C . ARG A 1 467 ? -26.116 -7.339 22.086 1.00 96.50 467 ARG A C 1
ATOM 3523 O O . ARG A 1 467 ? -26.206 -7.230 23.307 1.00 96.50 467 ARG A O 1
ATOM 3530 N N . TRP A 1 468 ? -25.053 -6.927 21.401 1.00 97.00 468 TRP A N 1
ATOM 3531 C CA . TRP A 1 468 ? -23.954 -6.197 22.032 1.00 97.00 468 TRP A CA 1
ATOM 3532 C C . TRP A 1 468 ? -24.443 -4.865 22.621 1.00 97.00 468 TRP A C 1
ATOM 3534 O O . TRP A 1 468 ? -24.232 -4.622 23.807 1.00 97.00 468 TRP A O 1
ATOM 3544 N N . LEU A 1 469 ? -25.198 -4.076 21.850 1.00 97.44 469 LEU A N 1
ATOM 3545 C CA . LEU A 1 469 ? -25.692 -2.764 22.268 1.00 97.44 469 LEU A CA 1
ATOM 3546 C C . LEU A 1 469 ? -26.672 -2.862 23.445 1.00 97.44 469 LEU A C 1
ATOM 3548 O O . LEU A 1 469 ? -26.551 -2.093 24.390 1.00 97.44 469 LEU A O 1
ATOM 3552 N N . ILE A 1 470 ? -27.568 -3.861 23.467 1.00 97.81 470 ILE A N 1
ATOM 3553 C CA . ILE A 1 470 ? -28.446 -4.112 24.627 1.00 97.81 470 ILE A CA 1
ATOM 3554 C C . ILE A 1 470 ? -27.619 -4.340 25.898 1.00 97.81 470 ILE A C 1
ATOM 3556 O O . ILE A 1 470 ? -27.952 -3.796 26.949 1.00 97.81 470 ILE A O 1
ATOM 3560 N N . ARG A 1 471 ? -26.544 -5.138 25.827 1.00 96.56 471 ARG A N 1
ATOM 3561 C CA . ARG A 1 471 ? -25.677 -5.393 26.991 1.00 96.56 471 ARG A CA 1
ATOM 3562 C C . ARG A 1 471 ? -24.917 -4.147 27.413 1.00 96.56 471 ARG A C 1
ATOM 3564 O O . ARG A 1 471 ? -24.809 -3.913 28.613 1.00 96.56 471 ARG A O 1
ATOM 3571 N N . HIS A 1 472 ? -24.405 -3.382 26.451 1.00 96.50 472 HIS A N 1
ATOM 3572 C CA . HIS A 1 472 ? -23.707 -2.134 26.727 1.00 96.50 472 HIS A CA 1
ATOM 3573 C C . HIS A 1 472 ? -24.642 -1.147 27.441 1.00 96.50 472 HIS A C 1
ATOM 3575 O O . HIS A 1 472 ? -24.348 -0.773 28.572 1.00 96.50 472 HIS A O 1
ATOM 3581 N N . CYS A 1 473 ? -25.821 -0.855 26.877 1.00 96.88 473 CYS A N 1
ATOM 3582 C CA . CYS A 1 473 ? -26.827 0.010 27.503 1.00 96.88 473 CYS A CA 1
ATOM 3583 C C . CYS A 1 473 ? -27.255 -0.498 28.891 1.00 96.88 473 CYS A C 1
ATOM 3585 O O . CYS A 1 473 ? -27.382 0.280 29.831 1.00 96.88 473 CYS A O 1
ATOM 3587 N N . TRP A 1 474 ? -27.428 -1.813 29.065 1.00 95.38 474 TRP A N 1
ATOM 3588 C CA . TRP A 1 474 ? -27.764 -2.391 30.371 1.00 95.38 474 TRP A CA 1
ATOM 3589 C C . TRP A 1 474 ? -26.654 -2.187 31.411 1.00 95.38 474 TRP A C 1
ATOM 3591 O O . TRP A 1 474 ? -26.933 -1.847 32.559 1.00 95.38 474 TRP A O 1
ATOM 3601 N N . LYS A 1 475 ? -25.390 -2.380 31.017 1.00 95.19 475 LYS A N 1
ATOM 3602 C CA . LYS A 1 475 ? -24.212 -2.203 31.879 1.00 95.19 475 LYS A CA 1
ATOM 3603 C C . LYS A 1 475 ? -24.000 -0.735 32.261 1.00 95.19 475 LYS A C 1
ATOM 3605 O O . LYS A 1 475 ? -23.575 -0.470 33.380 1.00 95.19 475 LYS A O 1
ATOM 3610 N N . THR A 1 476 ? -24.304 0.197 31.359 1.00 94.50 476 THR A N 1
ATOM 3611 C CA . THR A 1 476 ? -24.155 1.646 31.574 1.00 94.50 476 THR A CA 1
ATOM 3612 C C . THR A 1 476 ? -25.388 2.307 32.201 1.00 94.50 476 THR A C 1
ATOM 3614 O O . THR A 1 476 ? -25.383 3.513 32.427 1.00 94.50 476 THR A O 1
ATOM 3617 N N . GLY A 1 477 ? -26.435 1.537 32.525 1.00 94.50 477 GLY A N 1
ATOM 3618 C CA . GLY A 1 477 ? -27.649 2.041 33.180 1.00 94.50 477 GLY A CA 1
ATOM 3619 C C . GLY A 1 477 ? -28.654 2.729 32.246 1.00 94.50 477 GLY A C 1
ATOM 3620 O O . GLY A 1 477 ? -29.645 3.286 32.715 1.00 94.50 477 GLY A O 1
ATOM 3621 N N . GLN A 1 478 ? -28.446 2.659 30.931 1.00 96.19 478 GLN A N 1
ATOM 3622 C CA . GLN A 1 478 ? -29.366 3.127 29.887 1.00 96.19 478 GLN A CA 1
ATOM 3623 C C . GLN A 1 478 ? -30.500 2.107 29.676 1.00 96.19 478 GLN A C 1
ATOM 3625 O O . GLN A 1 478 ? -30.607 1.420 28.655 1.00 96.19 478 GLN A O 1
ATOM 3630 N N . PHE A 1 479 ? -31.316 1.915 30.715 1.00 95.56 479 PHE A N 1
ATOM 3631 C CA . PHE A 1 479 ? -32.312 0.842 30.751 1.00 95.56 479 PHE A CA 1
ATOM 3632 C C . PHE A 1 479 ? -33.459 1.042 29.757 1.00 95.56 479 PHE A C 1
ATOM 3634 O O . PHE A 1 479 ? -34.005 0.056 29.259 1.00 95.56 479 PHE A O 1
ATOM 3641 N N . VAL A 1 480 ? -33.815 2.293 29.449 1.00 96.19 480 VAL A N 1
ATOM 3642 C CA . VAL A 1 480 ? -34.878 2.617 28.486 1.00 96.19 480 VAL A CA 1
ATOM 3643 C C . VAL A 1 480 ? -34.457 2.193 27.081 1.00 96.19 480 VAL A C 1
ATOM 3645 O O . VAL A 1 480 ? -35.173 1.449 26.412 1.00 96.19 480 VAL A O 1
ATOM 3648 N N . GLU A 1 481 ? -33.257 2.577 26.665 1.00 96.44 481 GLU A N 1
ATOM 3649 C CA . GLU A 1 481 ? -32.649 2.232 25.384 1.00 96.44 481 GLU A CA 1
ATOM 3650 C C . GLU A 1 481 ? -32.471 0.715 25.259 1.00 96.44 481 GLU A C 1
ATOM 3652 O O . GLU A 1 481 ? -32.856 0.120 24.249 1.00 96.44 481 GLU A O 1
ATOM 3657 N N . ALA A 1 482 ? -31.974 0.062 26.317 1.00 97.12 482 ALA A N 1
ATOM 3658 C CA . ALA A 1 482 ? -31.851 -1.391 26.367 1.00 97.12 482 ALA A CA 1
ATOM 3659 C C . ALA A 1 482 ? -33.209 -2.092 26.183 1.00 97.12 482 ALA A C 1
ATOM 3661 O O . ALA A 1 482 ? -33.285 -3.086 25.458 1.00 97.12 482 ALA A O 1
ATOM 3662 N N . ALA A 1 483 ? -34.284 -1.581 26.795 1.00 96.62 483 ALA A N 1
ATOM 3663 C CA . ALA A 1 483 ? -35.632 -2.127 26.648 1.00 96.62 483 ALA A CA 1
ATOM 3664 C C . ALA A 1 483 ? -36.179 -1.952 25.226 1.00 96.62 483 ALA A C 1
ATOM 3666 O O . ALA A 1 483 ? -36.663 -2.924 24.645 1.00 96.62 483 ALA A O 1
ATOM 3667 N N . VAL A 1 484 ? -36.038 -0.760 24.636 1.00 95.94 484 VAL A N 1
ATOM 3668 C CA . VAL A 1 484 ? -36.446 -0.484 23.246 1.00 95.94 484 VAL A CA 1
ATOM 3669 C C . VAL A 1 484 ? -35.741 -1.438 22.282 1.00 95.94 484 VAL A C 1
ATOM 3671 O O . VAL A 1 484 ? -36.387 -2.110 21.474 1.00 95.94 484 VAL A O 1
ATOM 3674 N N . LEU A 1 485 ? -34.420 -1.575 22.410 1.00 96.12 485 LEU A N 1
ATOM 3675 C CA . LEU A 1 485 ? -33.633 -2.489 21.584 1.00 96.12 485 LEU A CA 1
ATOM 3676 C C . LEU A 1 485 ? -34.019 -3.953 21.821 1.00 96.12 485 LEU A C 1
ATOM 3678 O O . LEU A 1 485 ? -34.085 -4.732 20.868 1.00 96.12 485 LEU A O 1
ATOM 3682 N N . ARG A 1 486 ? -34.289 -4.344 23.072 1.00 96.12 486 ARG A N 1
ATOM 3683 C CA . ARG A 1 486 ? -34.641 -5.720 23.438 1.00 96.12 486 ARG A CA 1
ATOM 3684 C C . ARG A 1 486 ? -36.000 -6.149 22.897 1.00 96.12 486 ARG A C 1
ATOM 3686 O O . ARG A 1 486 ? -36.123 -7.308 22.491 1.00 96.12 486 ARG A O 1
ATOM 3693 N N . LEU A 1 487 ? -36.987 -5.252 22.884 1.00 94.75 487 LEU A N 1
ATOM 3694 C CA . LEU A 1 487 ? -38.315 -5.500 22.310 1.00 94.75 487 LEU A CA 1
ATOM 3695 C C . LEU A 1 487 ? -38.239 -5.758 20.801 1.00 94.75 487 LEU A C 1
ATOM 3697 O O . LEU A 1 487 ? -38.992 -6.571 20.274 1.00 94.75 487 LEU A O 1
ATOM 3701 N N . GLY A 1 488 ? -37.277 -5.134 20.117 1.00 91.56 488 GLY A N 1
ATOM 3702 C CA . GLY A 1 488 ? -37.014 -5.364 18.698 1.00 91.56 488 GLY A CA 1
ATOM 3703 C C . GLY A 1 488 ? -36.181 -6.612 18.374 1.00 91.56 488 GLY A C 1
ATOM 3704 O O . GLY A 1 488 ? -35.851 -6.792 17.200 1.00 91.56 488 GLY A O 1
ATOM 3705 N N . LEU A 1 489 ? -35.771 -7.424 19.361 1.00 93.69 489 LEU A N 1
ATOM 3706 C CA . LEU A 1 489 ? -34.920 -8.609 19.173 1.00 93.69 489 LEU A CA 1
ATOM 3707 C C . LEU A 1 489 ? -35.725 -9.912 19.333 1.00 93.69 489 LEU A C 1
ATOM 3709 O O . LEU A 1 489 ? -36.124 -10.281 20.441 1.00 93.69 489 LEU A O 1
ATOM 3713 N N . HIS A 1 490 ? -35.866 -10.670 18.244 1.00 89.38 490 HIS A N 1
ATOM 3714 C CA . HIS A 1 490 ? -36.548 -11.972 18.211 1.00 89.38 490 HIS A CA 1
ATOM 3715 C C . HIS A 1 490 ? -35.642 -13.130 18.670 1.00 89.38 490 HIS A C 1
ATOM 3717 O O . HIS A 1 490 ? -35.428 -14.101 17.952 1.00 89.38 490 HIS A O 1
ATOM 3723 N N . ASP A 1 491 ? -35.074 -13.019 19.868 1.00 91.50 491 ASP A N 1
ATOM 3724 C CA . ASP A 1 491 ? -34.280 -14.075 20.506 1.00 91.50 491 ASP A CA 1
ATOM 3725 C C . ASP A 1 491 ? -34.813 -14.283 21.930 1.00 91.50 491 ASP A C 1
ATOM 3727 O O . ASP A 1 491 ? -34.553 -13.479 22.827 1.00 91.50 491 ASP A O 1
ATOM 3731 N N . ALA A 1 492 ? -35.616 -15.330 22.144 1.00 88.31 492 ALA A N 1
ATOM 3732 C CA . ALA A 1 492 ? -36.204 -15.637 23.455 1.00 88.31 492 ALA A CA 1
ATOM 3733 C C . ALA A 1 492 ? -35.153 -16.113 24.482 1.00 88.31 492 ALA A C 1
ATOM 3735 O O . ALA A 1 492 ? -35.329 -15.954 25.696 1.00 88.31 492 ALA A O 1
ATOM 3736 N N . GLY A 1 493 ? -34.034 -16.667 24.004 1.00 91.50 493 GLY A N 1
ATOM 3737 C CA . GLY A 1 493 ? -32.919 -17.108 24.839 1.00 91.50 493 GLY A CA 1
ATOM 3738 C C . GLY A 1 493 ? -32.069 -15.947 25.351 1.00 91.50 493 GLY A C 1
ATOM 3739 O O . GLY A 1 493 ? -31.455 -16.053 26.413 1.00 91.50 493 GLY A O 1
ATOM 3740 N N . PHE A 1 494 ? -32.065 -14.815 24.646 1.00 94.31 494 PHE A N 1
ATOM 3741 C CA . PHE A 1 494 ? -31.259 -13.660 25.019 1.00 94.31 494 PHE A CA 1
ATOM 3742 C C . PHE A 1 494 ? -31.700 -13.022 26.346 1.00 94.31 494 PHE A C 1
ATOM 3744 O O . PHE A 1 494 ? -32.897 -12.898 26.641 1.00 94.31 494 PHE A O 1
ATOM 3751 N N . ARG A 1 495 ? -30.708 -12.597 27.139 1.00 91.62 495 ARG A N 1
ATOM 3752 C CA . ARG A 1 495 ? -30.878 -11.938 28.439 1.00 91.62 495 ARG A CA 1
ATOM 3753 C C . ARG A 1 495 ? -30.279 -10.520 28.431 1.00 91.62 495 ARG A C 1
ATOM 3755 O O . ARG A 1 495 ? -29.225 -10.346 27.815 1.00 91.62 495 ARG A O 1
ATOM 3762 N N . PRO A 1 496 ? -30.901 -9.540 29.119 1.00 93.06 496 PRO A N 1
ATOM 3763 C CA . PRO A 1 496 ? -32.139 -9.657 29.912 1.00 93.06 496 PRO A CA 1
ATOM 3764 C C . PRO A 1 496 ? -33.363 -10.007 29.046 1.00 93.06 496 PRO A C 1
ATOM 3766 O O . PRO A 1 496 ? -33.369 -9.741 27.841 1.00 93.06 496 PRO A O 1
ATOM 3769 N N . ARG A 1 497 ? -34.374 -10.680 29.617 1.00 93.25 497 ARG A N 1
ATOM 3770 C CA . ARG A 1 497 ? -35.654 -10.904 28.920 1.00 93.25 497 ARG A CA 1
ATOM 3771 C C . ARG A 1 497 ? -36.333 -9.570 28.622 1.00 93.25 497 ARG A C 1
ATOM 3773 O O . ARG A 1 497 ? -36.039 -8.567 29.267 1.00 93.25 497 ARG A O 1
ATOM 3780 N N . ALA A 1 498 ? -37.260 -9.571 27.665 1.00 94.50 498 ALA A N 1
ATOM 3781 C CA . ALA A 1 498 ? -38.011 -8.373 27.298 1.00 94.50 498 ALA A CA 1
ATOM 3782 C C . ALA A 1 498 ? -38.698 -7.731 28.515 1.00 94.50 498 ALA A C 1
ATOM 3784 O O . ALA A 1 498 ? -38.442 -6.562 28.789 1.00 94.50 498 ALA A O 1
ATOM 3785 N N . ARG A 1 499 ? -39.457 -8.500 29.310 1.00 94.69 499 ARG A N 1
ATOM 3786 C CA . ARG A 1 499 ? -40.120 -7.979 30.519 1.00 94.69 499 ARG A CA 1
ATOM 3787 C C . ARG A 1 499 ? -39.140 -7.478 31.578 1.00 94.69 499 ARG A C 1
ATOM 3789 O O . ARG A 1 499 ? -39.356 -6.419 32.152 1.00 94.69 499 ARG A O 1
ATOM 3796 N N . THR A 1 500 ? -38.017 -8.165 31.784 1.00 95.00 500 THR A N 1
ATOM 3797 C CA . THR A 1 500 ? -36.959 -7.691 32.693 1.00 95.00 500 THR A CA 1
ATOM 3798 C C . THR A 1 500 ? -36.353 -6.369 32.222 1.00 95.00 500 THR A C 1
ATOM 3800 O O . THR A 1 500 ? -36.084 -5.491 33.039 1.00 95.00 500 THR A O 1
ATOM 3803 N N . ALA A 1 501 ? -36.159 -6.203 30.912 1.00 95.31 501 ALA A N 1
ATOM 3804 C CA . ALA A 1 501 ? -35.652 -4.958 30.357 1.00 95.31 501 ALA A CA 1
ATOM 3805 C C . ALA A 1 501 ? -36.661 -3.811 30.534 1.00 95.31 501 ALA A C 1
ATOM 3807 O O . ALA A 1 501 ? -36.289 -2.734 30.997 1.00 95.31 501 ALA A O 1
ATOM 3808 N N . VAL A 1 502 ? -37.944 -4.068 30.251 1.00 95.44 502 VAL A N 1
ATOM 3809 C CA . VAL A 1 502 ? -39.042 -3.109 30.455 1.00 95.44 502 VAL A CA 1
ATOM 3810 C C . VAL A 1 502 ? -39.177 -2.720 31.929 1.00 95.44 502 VAL A C 1
ATOM 3812 O O . VAL A 1 502 ? -39.374 -1.546 32.224 1.00 95.44 502 VAL A O 1
ATOM 3815 N N . LEU A 1 503 ? -38.992 -3.657 32.862 1.00 94.69 503 LEU A N 1
ATOM 3816 C CA . LEU A 1 503 ? -38.988 -3.363 34.296 1.00 94.69 503 LEU A CA 1
ATOM 3817 C C . LEU A 1 503 ? -37.862 -2.389 34.670 1.00 94.69 503 LEU A C 1
ATOM 3819 O O . LEU A 1 503 ? -38.095 -1.414 35.386 1.00 94.69 503 LEU A O 1
ATOM 3823 N N . GLY A 1 504 ? -36.652 -2.625 34.151 1.00 93.44 504 GLY A N 1
ATOM 3824 C CA . GLY A 1 504 ? -35.525 -1.705 34.316 1.00 93.44 504 GLY A CA 1
ATOM 3825 C C . GLY A 1 504 ? -35.842 -0.306 33.779 1.00 93.44 504 GLY A C 1
ATOM 3826 O O . GLY A 1 504 ? -35.626 0.684 34.476 1.00 93.44 504 GLY A O 1
ATOM 3827 N N . ALA A 1 505 ? -36.422 -0.224 32.577 1.00 94.81 505 ALA A N 1
ATOM 3828 C CA . ALA A 1 505 ? -36.834 1.034 31.956 1.00 94.81 505 ALA A CA 1
ATOM 3829 C C . ALA A 1 505 ? -37.908 1.775 32.770 1.00 94.81 505 ALA A C 1
ATOM 3831 O O . ALA A 1 505 ? -37.756 2.964 33.048 1.00 94.81 505 ALA A O 1
ATOM 3832 N N . ALA A 1 506 ? -38.961 1.076 33.207 1.00 93.25 506 ALA A N 1
ATOM 3833 C CA . ALA A 1 506 ? -40.033 1.640 34.028 1.00 93.25 506 ALA A CA 1
ATOM 3834 C C . ALA A 1 506 ? -39.493 2.202 35.351 1.00 93.25 506 ALA A C 1
ATOM 3836 O O . ALA A 1 506 ? -39.903 3.278 35.798 1.00 93.25 506 ALA A O 1
ATOM 3837 N N . ARG A 1 507 ? -38.522 1.504 35.954 1.00 89.88 507 ARG A N 1
ATOM 3838 C CA . ARG A 1 507 ? -37.877 1.949 37.190 1.00 89.88 507 ARG A CA 1
ATOM 3839 C C . ARG A 1 507 ? -36.992 3.175 36.982 1.00 89.88 507 ARG A C 1
ATOM 3841 O O . ARG A 1 507 ? -37.021 4.060 37.840 1.00 89.88 507 ARG A O 1
ATOM 3848 N N . ALA A 1 508 ? -36.231 3.215 35.888 1.00 90.69 508 ALA A N 1
ATOM 3849 C CA . ALA A 1 508 ? -35.355 4.331 35.525 1.00 90.69 508 ALA A CA 1
ATOM 3850 C C . ALA A 1 508 ? -36.146 5.606 35.202 1.00 90.69 508 ALA A C 1
ATOM 3852 O O . ALA A 1 508 ? -35.746 6.698 35.587 1.00 90.69 508 ALA A O 1
ATOM 3853 N N . ALA A 1 509 ? -37.308 5.458 34.565 1.00 89.56 509 ALA A N 1
ATOM 3854 C CA . ALA A 1 509 ? -38.211 6.562 34.259 1.00 89.56 509 ALA A CA 1
ATOM 3855 C C . ALA A 1 509 ? -39.053 7.030 35.466 1.00 89.56 509 ALA A C 1
ATOM 3857 O O . ALA A 1 509 ? -39.849 7.953 35.332 1.00 89.56 509 ALA A O 1
ATOM 3858 N N . HIS A 1 510 ? -38.890 6.410 36.644 1.00 85.44 510 HIS A N 1
ATOM 3859 C CA . HIS A 1 510 ? -39.637 6.736 37.862 1.00 85.44 510 HIS A CA 1
ATOM 3860 C C . HIS A 1 510 ? -41.167 6.737 37.667 1.00 85.44 510 HIS A C 1
ATOM 3862 O O . HIS A 1 510 ? -41.850 7.620 38.180 1.00 85.44 510 HIS A O 1
ATOM 3868 N N . HIS A 1 511 ? -41.715 5.743 36.957 1.00 84.56 511 HIS A N 1
ATOM 3869 C CA . HIS A 1 511 ? -43.162 5.570 36.766 1.00 84.56 511 HIS A CA 1
ATOM 3870 C C . HIS A 1 511 ? -43.704 4.417 37.637 1.00 84.56 511 HIS A C 1
ATOM 3872 O O . HIS A 1 511 ? -43.694 3.271 37.183 1.00 84.56 511 HIS A O 1
ATOM 3878 N N . PRO A 1 512 ? -44.209 4.672 38.864 1.00 77.38 512 PRO A N 1
ATOM 3879 C CA . PRO A 1 512 ? -44.594 3.617 39.810 1.00 77.38 512 PRO A CA 1
ATOM 3880 C C . PRO A 1 512 ? -45.647 2.650 39.262 1.00 77.38 512 PRO A C 1
ATOM 3882 O O . PRO A 1 512 ? -45.456 1.441 39.323 1.00 77.38 512 PRO A O 1
ATOM 3885 N N . GLY A 1 513 ? -46.705 3.177 38.635 1.00 84.19 513 GLY A N 1
ATOM 3886 C CA . GLY A 1 513 ? -47.777 2.343 38.079 1.00 84.19 513 GLY A CA 1
ATOM 3887 C C . GLY A 1 513 ? -47.314 1.432 36.938 1.00 84.19 513 GLY A C 1
ATOM 3888 O O . GLY A 1 513 ? -47.816 0.323 36.791 1.00 84.19 513 GLY A O 1
ATOM 3889 N N . ALA A 1 514 ? -46.307 1.853 36.164 1.00 91.12 514 ALA A N 1
ATOM 3890 C CA . ALA A 1 514 ? -45.714 1.006 35.131 1.00 91.12 514 ALA A CA 1
ATOM 3891 C C . ALA A 1 514 ? -44.850 -0.110 35.740 1.00 91.12 514 ALA A C 1
ATOM 3893 O O . ALA A 1 514 ? -44.810 -1.214 35.207 1.00 91.12 514 ALA A O 1
ATOM 3894 N N . VAL A 1 515 ? -44.176 0.157 36.866 1.00 92.44 515 VAL A N 1
ATOM 3895 C CA . VAL A 1 515 ? -43.379 -0.851 37.581 1.00 92.44 515 VAL A CA 1
ATOM 3896 C C . VAL A 1 515 ? -44.277 -1.962 38.132 1.00 92.44 515 VAL A C 1
ATOM 3898 O O . VAL A 1 515 ? -43.934 -3.128 37.951 1.00 92.44 515 VAL A O 1
ATOM 3901 N N . ALA A 1 516 ? -45.420 -1.623 38.741 1.00 93.69 516 ALA A N 1
ATOM 3902 C CA . ALA A 1 516 ? -46.386 -2.602 39.253 1.00 93.69 516 ALA A CA 1
ATOM 3903 C C . ALA A 1 516 ? -46.912 -3.529 38.145 1.00 93.69 516 ALA A C 1
ATOM 3905 O O . ALA A 1 516 ? -46.695 -4.739 38.211 1.00 93.69 516 ALA A O 1
ATOM 3906 N N . ALA A 1 517 ? -47.463 -2.960 37.067 1.00 94.81 517 ALA A N 1
ATOM 3907 C CA . ALA A 1 517 ? -48.006 -3.739 35.952 1.00 94.81 517 ALA A CA 1
ATOM 3908 C C . ALA A 1 517 ? -46.963 -4.677 35.311 1.00 94.81 517 ALA A C 1
ATOM 3910 O O . ALA A 1 517 ? -47.234 -5.846 35.042 1.00 94.81 517 ALA A O 1
ATOM 3911 N N . VAL A 1 518 ? -45.733 -4.192 35.099 1.00 95.31 518 VAL A N 1
ATOM 3912 C CA . VAL A 1 518 ? -44.666 -5.003 34.488 1.00 95.31 518 VAL A CA 1
ATOM 3913 C C . VAL A 1 518 ? -44.173 -6.098 35.438 1.00 95.31 518 VAL A C 1
ATOM 3915 O O . VAL A 1 518 ? -43.794 -7.174 34.974 1.00 95.31 518 VAL A O 1
ATOM 3918 N N . LEU A 1 519 ? -44.163 -5.855 36.754 1.00 95.38 519 LEU A N 1
ATOM 3919 C CA . LEU A 1 519 ? -43.795 -6.868 37.747 1.00 95.38 519 LEU A CA 1
ATOM 3920 C C . LEU A 1 519 ? -44.809 -8.004 37.803 1.00 95.38 519 LEU A C 1
ATOM 3922 O O . LEU A 1 519 ? -44.389 -9.159 37.782 1.00 95.38 519 LEU A O 1
ATOM 3926 N N . GLU A 1 520 ? -46.102 -7.684 37.839 1.00 94.62 520 GLU A N 1
ATOM 3927 C CA . GLU A 1 520 ? -47.184 -8.673 37.799 1.00 94.62 520 GLU A CA 1
ATOM 3928 C C . GLU A 1 520 ? -47.058 -9.560 36.558 1.00 94.62 520 GLU A C 1
ATOM 3930 O O . GLU A 1 520 ? -47.024 -10.786 36.656 1.00 94.62 520 GLU A O 1
ATOM 3935 N N . GLU A 1 521 ? -46.867 -8.957 35.385 1.00 94.81 521 GLU A N 1
ATOM 3936 C CA . GLU A 1 521 ? -46.634 -9.718 34.162 1.00 94.81 521 GLU A CA 1
ATOM 3937 C C . GLU A 1 521 ? -45.345 -10.553 34.210 1.00 94.81 521 GLU A C 1
ATOM 3939 O O . GLU A 1 521 ? -45.318 -11.683 33.715 1.00 94.81 521 GLU A O 1
ATOM 3944 N N . LEU A 1 522 ? -44.254 -10.018 34.767 1.00 94.75 522 LEU A N 1
ATOM 3945 C CA . LEU A 1 522 ? -42.971 -10.719 34.844 1.00 94.75 522 LEU A CA 1
ATOM 3946 C C . LEU A 1 522 ? -43.073 -11.983 35.705 1.00 94.75 522 LEU A C 1
ATOM 3948 O O . LEU A 1 522 ? -42.520 -13.009 35.317 1.00 94.75 522 LEU A O 1
ATOM 3952 N N . VAL A 1 523 ? -43.769 -11.937 36.844 1.00 94.88 523 VAL A N 1
ATOM 3953 C CA . VAL A 1 523 ? -43.890 -13.103 37.743 1.00 94.88 523 VAL A CA 1
ATOM 3954 C C . VAL A 1 523 ? -44.833 -14.181 37.231 1.00 94.88 523 VAL A C 1
ATOM 3956 O O . VAL A 1 523 ? -44.708 -15.334 37.639 1.00 94.88 523 VAL A O 1
ATOM 3959 N N . LEU A 1 524 ? -45.729 -13.827 36.310 1.00 93.50 524 LEU A N 1
ATOM 3960 C CA . LEU A 1 524 ? -46.561 -14.782 35.583 1.00 93.50 524 LEU A CA 1
ATOM 3961 C C . LEU A 1 524 ? -45.794 -15.504 34.459 1.00 93.50 524 LEU A C 1
ATOM 3963 O O . LEU A 1 524 ? -46.313 -16.471 33.904 1.00 93.50 524 LEU A O 1
ATOM 3967 N N . GLU A 1 525 ? -44.577 -15.073 34.097 1.00 91.50 525 GLU A N 1
ATOM 3968 C CA . GLU A 1 525 ? -43.761 -15.804 33.121 1.00 91.50 525 GLU A CA 1
ATOM 3969 C C . GLU A 1 525 ? -43.185 -17.099 33.695 1.00 91.50 525 GLU A C 1
ATOM 3971 O O . GLU A 1 525 ? -42.538 -17.126 34.745 1.00 91.50 525 GLU A O 1
ATOM 3976 N N . GLU A 1 526 ? -43.286 -18.175 32.919 1.00 89.94 526 GLU A N 1
ATOM 3977 C CA . GLU A 1 526 ? -42.602 -19.417 33.244 1.00 89.94 526 GLU A CA 1
ATOM 3978 C C . GLU A 1 526 ? -41.077 -19.322 33.023 1.00 89.94 526 GLU A C 1
ATOM 3980 O O . GLU A 1 526 ? -40.543 -18.612 32.155 1.00 89.94 526 GLU A O 1
ATOM 3985 N N . GLY A 1 527 ? -40.336 -20.086 33.830 1.00 89.81 527 GLY A N 1
ATOM 3986 C CA . GLY A 1 527 ? -38.902 -20.302 33.643 1.00 89.81 527 GLY A CA 1
ATOM 3987 C C . GLY A 1 527 ? -38.003 -19.107 33.976 1.00 89.81 527 GLY A C 1
ATOM 3988 O O . GLY A 1 527 ? -36.923 -19.001 33.390 1.00 89.81 527 GLY A O 1
ATOM 3989 N N . LEU A 1 528 ? -38.417 -18.208 34.875 1.00 92.25 528 LEU A N 1
ATOM 3990 C CA . LEU A 1 528 ? -37.550 -17.140 35.386 1.00 92.25 528 LEU A CA 1
ATOM 3991 C C . LEU A 1 528 ? -36.223 -17.716 35.906 1.00 92.25 528 LEU A C 1
ATOM 3993 O O . LEU A 1 528 ? -36.189 -18.713 36.635 1.00 92.25 528 LEU A O 1
ATOM 3997 N N . SER A 1 529 ? -35.110 -17.081 35.549 1.00 92.62 529 SER A N 1
ATOM 3998 C CA . SER A 1 529 ? -33.805 -17.401 36.131 1.00 92.62 529 SER A CA 1
ATOM 3999 C C . SER A 1 529 ? -33.716 -16.932 37.588 1.00 92.62 529 SER A C 1
ATOM 4001 O O . SER A 1 529 ? -34.487 -16.081 38.030 1.00 92.62 529 SER A O 1
ATOM 4003 N N . ALA A 1 530 ? -32.742 -17.452 38.343 1.00 92.50 530 ALA A N 1
ATOM 4004 C CA . ALA A 1 530 ? -32.502 -17.003 39.717 1.00 92.50 530 ALA A CA 1
ATOM 4005 C C . ALA A 1 530 ? -32.250 -15.485 39.790 1.00 92.50 530 ALA A C 1
ATOM 4007 O O . ALA A 1 530 ? -32.812 -14.809 40.646 1.00 92.50 530 ALA A O 1
ATOM 4008 N N . GLY A 1 531 ? -31.486 -14.933 38.840 1.00 91.88 531 GLY A N 1
ATOM 4009 C CA . GLY A 1 531 ? -31.248 -13.490 38.750 1.00 91.88 531 GLY A CA 1
ATOM 4010 C C . GLY A 1 531 ? -32.519 -12.687 38.461 1.00 91.88 531 GLY A C 1
ATOM 4011 O O . GLY A 1 531 ? -32.742 -11.654 39.080 1.00 91.88 531 GLY A O 1
ATOM 4012 N N . GLU A 1 532 ? -33.394 -13.172 37.578 1.00 93.19 532 GLU A N 1
ATOM 4013 C CA . GLU A 1 532 ? -34.665 -12.497 37.274 1.00 93.19 532 GLU A CA 1
ATOM 4014 C C . GLU A 1 532 ? -35.629 -12.523 38.464 1.00 93.19 532 GLU A C 1
ATOM 4016 O O . GLU A 1 532 ? -36.288 -11.519 38.724 1.00 93.19 532 GLU A O 1
ATOM 4021 N N . ARG A 1 533 ? -35.654 -13.613 39.245 1.00 94.88 533 ARG A N 1
ATOM 4022 C CA . ARG A 1 533 ? -36.401 -13.664 40.512 1.00 94.88 533 ARG A CA 1
ATOM 4023 C C . ARG A 1 533 ? -35.898 -12.629 41.512 1.00 94.88 533 ARG A C 1
ATOM 4025 O O . ARG A 1 533 ? -36.703 -11.964 42.162 1.00 94.88 533 ARG A O 1
ATOM 4032 N N . VAL A 1 534 ? -34.581 -12.451 41.611 1.00 94.81 534 VAL A N 1
ATOM 4033 C CA . VAL A 1 534 ? -33.986 -11.403 42.452 1.00 94.81 534 VAL A CA 1
ATOM 4034 C C . VAL A 1 534 ? -34.386 -10.014 41.954 1.00 94.81 534 VAL A C 1
ATOM 4036 O O . VAL A 1 534 ? -34.808 -9.190 42.757 1.00 94.81 534 VAL A O 1
ATOM 4039 N N . VAL A 1 535 ? -34.334 -9.756 40.643 1.00 93.19 535 VAL A N 1
ATOM 4040 C CA . VAL A 1 535 ? -34.765 -8.470 40.065 1.00 93.19 535 VAL A CA 1
ATOM 4041 C C . VAL A 1 535 ? -36.249 -8.201 40.337 1.00 93.19 535 VAL A C 1
ATOM 4043 O O . VAL A 1 535 ? -36.587 -7.098 40.763 1.00 93.19 535 VAL A O 1
ATOM 4046 N N . ALA A 1 536 ? -37.124 -9.197 40.164 1.00 94.69 536 ALA A N 1
ATOM 4047 C CA . ALA A 1 536 ? -38.548 -9.078 40.479 1.00 94.69 536 ALA A CA 1
ATOM 4048 C C . ALA A 1 536 ? -38.771 -8.770 41.969 1.00 94.69 536 ALA A C 1
ATOM 4050 O O . ALA A 1 536 ? -39.524 -7.864 42.313 1.00 94.69 536 ALA A O 1
ATOM 4051 N N . THR A 1 537 ? -38.038 -9.456 42.848 1.00 95.62 537 THR A N 1
ATOM 4052 C CA . THR A 1 537 ? -38.075 -9.232 44.302 1.00 95.62 537 THR A CA 1
ATOM 4053 C C . THR A 1 537 ? -37.632 -7.820 44.663 1.00 95.62 537 THR A C 1
ATOM 4055 O O . THR A 1 537 ? -38.296 -7.148 45.441 1.00 95.62 537 THR A O 1
ATOM 4058 N N . LEU A 1 538 ? -36.534 -7.333 44.083 1.00 94.38 538 LEU A N 1
ATOM 4059 C CA . LEU A 1 538 ? -36.051 -5.973 44.320 1.00 94.38 538 LEU A CA 1
ATOM 4060 C C . LEU A 1 538 ? -37.040 -4.920 43.811 1.00 94.38 538 LEU A C 1
ATOM 4062 O O . LEU A 1 538 ? -37.263 -3.921 44.494 1.00 94.38 538 LEU A O 1
ATOM 4066 N N . GLY A 1 539 ? -37.661 -5.157 42.653 1.00 93.44 539 GLY A N 1
ATOM 4067 C CA . GLY A 1 539 ? -38.743 -4.319 42.139 1.00 93.44 539 GLY A CA 1
ATOM 4068 C C . GLY A 1 539 ? -39.924 -4.261 43.109 1.00 93.44 539 GLY A C 1
ATOM 4069 O O . GLY A 1 539 ? -40.340 -3.170 43.498 1.00 93.44 539 GLY A O 1
ATOM 4070 N N . ALA A 1 540 ? -40.389 -5.419 43.575 1.00 95.44 540 ALA A N 1
ATOM 4071 C CA . ALA A 1 540 ? -41.495 -5.557 44.518 1.00 95.44 540 ALA A CA 1
ATOM 4072 C C . ALA A 1 540 ? -41.202 -4.897 45.877 1.00 95.44 540 ALA A C 1
ATOM 4074 O O . ALA A 1 540 ? -41.991 -4.091 46.369 1.00 95.44 540 ALA A O 1
ATOM 4075 N N . CYS A 1 541 ? -40.015 -5.138 46.441 1.00 94.94 541 CYS A N 1
ATOM 4076 C CA . CYS A 1 541 ? -39.557 -4.451 47.645 1.00 94.94 541 CYS A CA 1
ATOM 4077 C C . CYS A 1 541 ? -39.497 -2.933 47.438 1.00 94.94 541 CYS A C 1
ATOM 4079 O O . CYS A 1 541 ? -39.831 -2.180 48.347 1.00 94.94 541 CYS A O 1
ATOM 4081 N N . SER A 1 542 ? -39.086 -2.463 46.255 1.00 92.94 542 SER A N 1
ATOM 4082 C CA . SER A 1 542 ? -39.049 -1.028 45.969 1.00 92.94 542 SER A CA 1
ATOM 4083 C C . SER A 1 542 ? -40.447 -0.406 45.913 1.00 92.94 542 SER A C 1
ATOM 4085 O O . SER A 1 542 ? -40.617 0.705 46.407 1.00 92.94 542 SER A O 1
ATOM 4087 N N . LEU A 1 543 ? -41.452 -1.125 45.403 1.00 93.88 543 LEU A N 1
ATOM 4088 C CA . LEU A 1 543 ? -42.844 -0.672 45.412 1.00 93.88 543 LEU A CA 1
ATOM 4089 C C . LEU A 1 543 ? -43.388 -0.520 46.838 1.00 93.88 543 LEU A C 1
ATOM 4091 O O . LEU A 1 543 ? -43.995 0.500 47.165 1.00 93.88 543 LEU A O 1
ATOM 4095 N N . LEU A 1 544 ? -43.104 -1.483 47.714 1.00 94.94 544 LEU A N 1
ATOM 4096 C CA . LEU A 1 544 ? -43.544 -1.425 49.110 1.00 94.94 544 LEU A CA 1
ATOM 4097 C C . LEU A 1 544 ? -42.813 -0.336 49.893 1.00 94.94 544 LEU A C 1
ATOM 4099 O O . LEU A 1 544 ? -43.431 0.522 50.517 1.00 94.94 544 LEU A O 1
ATOM 4103 N N . LEU A 1 545 ? -41.481 -0.347 49.839 1.00 93.50 545 LEU A N 1
ATOM 4104 C CA . LEU A 1 545 ? -40.664 0.526 50.674 1.00 93.50 545 LEU A CA 1
ATOM 4105 C C . LEU A 1 545 ? -40.654 1.976 50.195 1.00 93.50 545 LEU A C 1
ATOM 4107 O O . LEU A 1 545 ? -40.542 2.868 51.028 1.00 93.50 545 LEU A O 1
ATOM 4111 N N . LEU A 1 546 ? -40.714 2.232 48.885 1.00 91.00 546 LEU A N 1
ATOM 4112 C CA . LEU A 1 546 ? -40.548 3.587 48.345 1.00 91.00 546 LEU A CA 1
ATOM 4113 C C . LEU A 1 546 ? -41.877 4.254 48.015 1.00 91.00 546 LEU A C 1
ATOM 4115 O O . LEU A 1 546 ? -42.013 5.456 48.220 1.00 91.00 546 LEU A O 1
ATOM 4119 N N . THR A 1 547 ? -42.832 3.495 47.478 1.00 90.56 547 THR A N 1
ATOM 4120 C CA . THR A 1 547 ? -44.106 4.049 46.996 1.00 90.56 547 THR A CA 1
ATOM 4121 C C . THR A 1 547 ? -45.300 3.652 47.856 1.00 90.56 547 THR A C 1
ATOM 4123 O O . THR A 1 547 ? -46.331 4.308 47.768 1.00 90.56 547 THR A O 1
ATOM 4126 N N . GLY A 1 548 ? -45.164 2.630 48.709 1.00 93.31 548 GLY A N 1
ATOM 4127 C CA . GLY A 1 548 ? -46.271 2.087 49.497 1.00 93.31 548 GLY A CA 1
ATOM 4128 C C . GLY A 1 548 ? -47.334 1.408 48.632 1.00 93.31 548 GLY A C 1
ATOM 4129 O O . GLY A 1 548 ? -48.508 1.423 48.986 1.00 93.31 548 GLY A O 1
ATOM 4130 N N . ASP A 1 549 ? -46.941 0.871 47.476 1.00 94.62 549 ASP A N 1
ATOM 4131 C CA . ASP A 1 549 ? -47.862 0.236 46.536 1.00 94.62 549 ASP A CA 1
ATOM 4132 C C . ASP A 1 549 ? -48.069 -1.239 46.935 1.00 94.62 549 ASP A C 1
ATOM 4134 O O . ASP A 1 549 ? -47.093 -2.004 46.944 1.00 94.62 549 ASP A O 1
ATOM 4138 N N . PRO A 1 550 ? -49.306 -1.657 47.274 1.00 94.94 550 PRO A N 1
ATOM 4139 C CA . PRO A 1 550 ? -49.590 -3.000 47.777 1.00 94.94 550 PRO A CA 1
ATOM 4140 C C . PRO A 1 550 ? -49.324 -4.106 46.750 1.00 94.94 550 PRO A C 1
ATOM 4142 O O . PRO A 1 550 ? -49.077 -5.241 47.155 1.00 94.94 550 PRO A O 1
ATOM 4145 N N . SER A 1 551 ? -49.279 -3.792 45.452 1.00 95.31 551 SER A N 1
ATOM 4146 C CA . SER A 1 551 ? -48.993 -4.765 44.383 1.00 95.31 551 SER A CA 1
ATOM 4147 C C . SER A 1 551 ? -47.619 -5.425 44.573 1.00 95.31 551 SER A C 1
ATOM 4149 O O . SER A 1 551 ? -47.404 -6.585 44.226 1.00 95.31 551 SER A O 1
ATOM 4151 N N . GLY A 1 552 ? -46.673 -4.726 45.218 1.00 95.12 552 GLY A N 1
ATOM 4152 C CA . GLY A 1 552 ? -45.381 -5.305 45.589 1.00 95.12 552 GLY A CA 1
ATOM 4153 C C . GLY A 1 552 ? -45.492 -6.475 46.577 1.00 95.12 552 GLY A C 1
ATOM 4154 O O . GLY A 1 552 ? -44.678 -7.395 46.525 1.00 95.12 552 GLY A O 1
ATOM 4155 N N . HIS A 1 553 ? -46.499 -6.492 47.452 1.00 96.25 553 HIS A N 1
ATOM 4156 C CA . HIS A 1 553 ? -46.705 -7.581 48.409 1.00 96.25 553 HIS A CA 1
ATOM 4157 C C . HIS A 1 553 ? -47.198 -8.843 47.692 1.00 96.25 553 HIS A C 1
ATOM 4159 O O . HIS A 1 553 ? -46.639 -9.917 47.908 1.00 96.25 553 HIS A O 1
ATOM 4165 N N . GLU A 1 554 ? -48.143 -8.698 46.761 1.00 95.44 554 GLU A N 1
ATOM 4166 C CA . GLU A 1 554 ? -48.651 -9.804 45.935 1.00 95.44 554 GLU A CA 1
ATOM 4167 C C . GLU A 1 554 ? -47.524 -10.461 45.123 1.00 95.44 554 GLU A C 1
ATOM 4169 O O . GLU A 1 554 ? -47.354 -11.682 45.123 1.00 95.44 554 GLU A O 1
ATOM 4174 N N . VAL A 1 555 ? -46.669 -9.643 44.502 1.00 95.56 555 VAL A N 1
ATOM 4175 C CA . VAL A 1 555 ? -45.489 -10.107 43.759 1.00 95.56 555 VAL A CA 1
ATOM 4176 C C . VAL A 1 555 ? -44.492 -10.828 44.683 1.00 95.56 555 VAL A C 1
ATOM 4178 O O . VAL A 1 555 ? -43.945 -11.874 44.311 1.00 95.56 555 VAL A O 1
ATOM 4181 N N . LEU A 1 556 ? -44.255 -10.314 45.898 1.00 96.12 556 LEU A N 1
ATOM 4182 C CA . LEU A 1 556 ? -43.377 -10.964 46.877 1.00 96.12 556 LEU A CA 1
ATOM 4183 C C . LEU A 1 556 ? -43.909 -12.327 47.324 1.00 96.12 556 LEU A C 1
ATOM 4185 O O . LEU A 1 556 ? -43.113 -13.263 47.436 1.00 96.12 556 LEU A O 1
ATOM 4189 N N . GLU A 1 557 ? -45.214 -12.479 47.549 1.00 95.25 557 GLU A N 1
ATOM 4190 C CA . GLU A 1 557 ? -45.798 -13.767 47.943 1.00 95.25 557 GLU A CA 1
ATOM 4191 C C . GLU A 1 557 ? -45.513 -14.871 46.918 1.00 95.25 557 GLU A C 1
ATOM 4193 O O . GLU A 1 557 ? -45.191 -16.006 47.294 1.00 95.25 557 GLU A O 1
ATOM 4198 N N . VAL A 1 558 ? -45.562 -14.524 45.628 1.00 94.94 558 VAL A N 1
ATOM 4199 C CA . VAL A 1 558 ? -45.307 -15.449 44.517 1.00 94.94 558 VAL A CA 1
ATOM 4200 C C . VAL A 1 558 ? -43.825 -15.826 44.428 1.00 94.94 558 VAL A C 1
ATOM 4202 O O . VAL A 1 558 ? -43.482 -17.009 44.328 1.00 94.94 558 VAL A O 1
ATOM 4205 N N . VAL A 1 559 ? -42.921 -14.841 44.474 1.00 95.12 559 VAL A N 1
ATOM 4206 C CA . VAL A 1 559 ? -41.499 -15.060 44.147 1.00 95.12 559 VAL A CA 1
ATOM 4207 C C . VAL A 1 559 ? -40.674 -15.514 45.351 1.00 95.12 559 VAL A C 1
ATOM 4209 O O . VAL A 1 559 ? -39.738 -16.300 45.185 1.00 95.12 559 VAL A O 1
ATOM 4212 N N . ARG A 1 560 ? -41.019 -15.088 46.575 1.00 93.75 560 ARG A N 1
ATOM 4213 C CA . ARG A 1 560 ? -40.196 -15.284 47.786 1.00 93.75 560 ARG A CA 1
ATOM 4214 C C . ARG A 1 560 ? -39.823 -16.740 48.049 1.00 93.75 560 ARG A C 1
ATOM 4216 O O . ARG A 1 560 ? -38.686 -17.025 48.420 1.00 93.75 560 ARG A O 1
ATOM 4223 N N . ARG A 1 561 ? -40.751 -17.674 47.822 1.00 93.31 561 ARG A N 1
ATOM 4224 C CA . ARG A 1 561 ? -40.529 -19.117 48.052 1.00 93.31 561 ARG A CA 1
ATOM 4225 C C . ARG A 1 561 ? -39.462 -19.719 47.132 1.00 93.31 561 ARG A C 1
ATOM 4227 O O . ARG A 1 561 ? -38.921 -20.774 47.440 1.00 93.31 561 ARG A O 1
ATOM 4234 N N . GLN A 1 562 ? -39.167 -19.051 46.019 1.00 94.31 562 GLN A N 1
ATOM 4235 C CA . GLN A 1 562 ? -38.237 -19.499 44.983 1.00 94.31 562 GLN A CA 1
ATOM 4236 C C . GLN A 1 562 ? -36.877 -18.776 45.044 1.00 94.31 562 GLN A C 1
ATOM 4238 O O . GLN A 1 562 ? -36.044 -18.949 44.150 1.00 94.31 562 GLN A O 1
ATOM 4243 N N . LEU A 1 563 ? -36.666 -17.924 46.052 1.00 95.06 563 LEU A N 1
ATOM 4244 C CA . LEU A 1 563 ? -35.416 -17.194 46.261 1.00 95.06 563 LEU A CA 1
ATOM 4245 C C . LEU A 1 563 ? -34.450 -17.988 47.124 1.00 95.06 563 LEU A C 1
ATOM 4247 O O . LEU A 1 563 ? -34.868 -18.640 48.079 1.00 95.06 563 LEU A O 1
ATOM 4251 N N . ASP A 1 564 ? -33.161 -17.836 46.856 1.00 95.12 564 ASP A N 1
ATOM 4252 C CA . ASP A 1 564 ? -32.092 -18.297 47.739 1.00 95.12 564 ASP A CA 1
ATOM 4253 C C . ASP A 1 564 ? -31.731 -17.220 48.779 1.00 95.12 564 ASP A C 1
ATOM 4255 O O . ASP A 1 564 ? -32.053 -16.034 48.629 1.00 95.12 564 ASP A O 1
ATOM 4259 N N . THR A 1 565 ? -31.048 -17.618 49.852 1.00 93.38 565 THR A N 1
ATOM 4260 C CA . THR A 1 565 ? -30.419 -16.688 50.807 1.00 93.38 565 THR A CA 1
ATOM 4261 C C . THR A 1 565 ? -29.270 -15.949 50.098 1.00 93.38 565 THR A C 1
ATOM 4263 O O . THR A 1 565 ? -28.505 -16.603 49.387 1.00 93.38 565 THR A O 1
ATOM 4266 N N . PRO A 1 566 ? -29.115 -14.613 50.228 1.00 95.31 566 PRO A N 1
ATOM 4267 C CA . PRO A 1 566 ? -29.731 -13.699 51.206 1.00 95.31 566 PRO A CA 1
ATOM 4268 C C . PRO A 1 566 ? -31.046 -13.035 50.765 1.00 95.31 566 PRO A C 1
ATOM 4270 O O . PRO A 1 566 ? -31.692 -12.347 51.553 1.00 95.31 566 PRO A O 1
ATOM 4273 N N . TRP A 1 567 ? -31.464 -13.218 49.515 1.00 96.62 567 TRP A N 1
ATOM 4274 C CA . TRP A 1 567 ? -32.602 -12.488 48.949 1.00 96.62 567 TRP A CA 1
ATOM 4275 C C . TRP A 1 567 ? -33.939 -12.886 49.567 1.00 96.62 567 TRP A C 1
ATOM 4277 O O . TRP A 1 567 ? -34.808 -12.033 49.735 1.00 96.62 567 TRP A O 1
ATOM 4287 N N . ARG A 1 568 ? -34.081 -14.157 49.963 1.00 96.75 568 ARG A N 1
ATOM 4288 C CA . ARG A 1 568 ? -35.246 -14.628 50.720 1.00 96.75 568 ARG A CA 1
ATOM 4289 C C . ARG A 1 568 ? -35.387 -13.897 52.056 1.00 96.75 568 ARG A C 1
ATOM 4291 O O . ARG A 1 568 ? -36.454 -13.365 52.333 1.00 96.75 568 ARG A O 1
ATOM 4298 N N . GLU A 1 569 ? -34.309 -13.806 52.834 1.00 96.38 569 GLU A N 1
ATOM 4299 C CA . GLU A 1 569 ? -34.312 -13.111 54.130 1.00 96.38 569 GLU A CA 1
ATOM 4300 C C . GLU A 1 569 ? -34.620 -11.620 53.970 1.00 96.38 569 GLU A C 1
ATOM 4302 O O . GLU A 1 569 ? -35.365 -11.041 54.760 1.00 96.38 569 GLU A O 1
ATOM 4307 N N . PHE A 1 570 ? -34.076 -10.989 52.926 1.00 96.25 570 PHE A N 1
ATOM 4308 C CA . PHE A 1 570 ? -34.396 -9.603 52.610 1.00 96.25 570 PHE A CA 1
ATOM 4309 C C . PHE A 1 570 ? -35.890 -9.427 52.312 1.00 96.25 570 PHE A C 1
ATOM 4311 O O . PHE A 1 570 ? -36.529 -8.563 52.910 1.00 96.25 570 PHE A O 1
ATOM 4318 N N . ALA A 1 571 ? -36.462 -10.277 51.455 1.00 96.44 571 ALA A N 1
ATOM 4319 C CA . ALA A 1 571 ? -37.888 -10.261 51.142 1.00 96.44 571 ALA A CA 1
ATOM 4320 C C . ALA A 1 571 ? -38.765 -10.481 52.388 1.00 96.44 571 ALA A C 1
ATOM 4322 O O . ALA A 1 571 ? -39.752 -9.777 52.568 1.00 96.44 571 ALA A O 1
ATOM 4323 N N . GLU A 1 572 ? -38.397 -11.411 53.274 1.00 96.31 572 GLU A N 1
ATOM 4324 C CA . GLU A 1 572 ? -39.107 -11.670 54.538 1.00 96.31 572 GLU A CA 1
ATOM 4325 C C . GLU A 1 572 ? -39.084 -10.465 55.480 1.00 96.31 572 GLU A C 1
ATOM 4327 O O . GLU A 1 572 ? -40.100 -10.145 56.092 1.00 96.31 572 GLU A O 1
ATOM 4332 N N . ARG A 1 573 ? -37.955 -9.756 55.573 1.00 97.00 573 ARG A N 1
ATOM 4333 C CA . ARG A 1 573 ? -37.858 -8.542 56.396 1.00 97.00 573 ARG A CA 1
ATOM 4334 C C . ARG A 1 573 ? -38.680 -7.389 55.832 1.00 97.00 573 ARG A C 1
ATOM 4336 O O . ARG A 1 573 ? -39.303 -6.668 56.607 1.00 97.00 573 ARG A O 1
ATOM 4343 N N . VAL A 1 574 ? -38.684 -7.212 54.510 1.00 96.50 574 VAL A N 1
ATOM 4344 C CA . VAL A 1 574 ? -39.513 -6.189 53.853 1.00 96.50 574 VAL A CA 1
ATOM 4345 C C . VAL A 1 574 ? -40.996 -6.498 54.033 1.00 96.50 574 VAL A C 1
ATOM 4347 O O . VAL A 1 574 ? -41.762 -5.600 54.370 1.00 96.50 574 VAL A O 1
ATOM 4350 N N . ASP A 1 575 ? -41.382 -7.763 53.886 1.00 95.81 575 ASP A N 1
ATOM 4351 C CA . ASP A 1 575 ? -42.749 -8.225 54.118 1.00 95.81 575 ASP A CA 1
ATOM 4352 C C . ASP A 1 575 ? -43.190 -8.000 55.573 1.00 95.81 575 ASP A C 1
ATOM 4354 O O . ASP A 1 575 ? -44.228 -7.395 55.823 1.00 95.81 575 ASP A O 1
ATOM 4358 N N . ALA A 1 576 ? -42.357 -8.385 56.545 1.00 96.62 576 ALA A N 1
ATOM 4359 C CA . ALA A 1 576 ? -42.630 -8.156 57.963 1.00 96.62 576 ALA A CA 1
ATOM 4360 C C . ALA A 1 576 ? -42.767 -6.662 58.303 1.00 96.62 576 ALA A C 1
ATOM 4362 O O . ALA A 1 576 ? -43.641 -6.285 59.082 1.00 96.62 576 ALA A O 1
ATOM 4363 N N . TYR A 1 577 ? -41.930 -5.805 57.708 1.00 95.38 577 TYR A N 1
ATOM 4364 C CA . TYR A 1 577 ? -42.062 -4.355 57.847 1.00 95.38 577 TYR A CA 1
ATOM 4365 C C . TYR A 1 577 ? -43.388 -3.854 57.269 1.00 95.38 577 TYR A C 1
ATOM 4367 O O . TYR A 1 577 ? -44.108 -3.121 57.946 1.00 95.38 577 TYR A O 1
ATOM 4375 N N . TRP A 1 578 ? -43.728 -4.266 56.045 1.00 95.94 578 TRP A N 1
ATOM 4376 C CA . TRP A 1 578 ? -44.961 -3.857 55.377 1.00 95.94 578 TRP A CA 1
ATOM 4377 C C . TRP A 1 578 ? -46.202 -4.265 56.175 1.00 95.94 578 TRP A C 1
ATOM 4379 O O . TRP A 1 578 ? -47.064 -3.429 56.423 1.00 95.94 578 TRP A O 1
ATOM 4389 N N . GLN A 1 579 ? -46.243 -5.503 56.670 1.00 94.50 579 GLN A N 1
ATOM 4390 C CA . GLN A 1 579 ? -47.330 -6.018 57.509 1.00 94.50 579 GLN A CA 1
ATOM 4391 C C . GLN A 1 579 ? -47.463 -5.290 58.853 1.00 94.50 579 GLN A C 1
ATOM 4393 O O . GLN A 1 579 ? -48.547 -5.254 59.431 1.00 94.50 579 GLN A O 1
ATOM 4398 N N . ALA A 1 580 ? -46.378 -4.718 59.376 1.00 94.81 580 ALA A N 1
ATOM 4399 C CA . ALA A 1 580 ? -46.412 -3.959 60.621 1.00 94.81 580 ALA A CA 1
ATOM 4400 C C . ALA A 1 580 ? -46.790 -2.485 60.406 1.00 94.81 580 ALA A C 1
ATOM 4402 O O . ALA A 1 580 ? -47.505 -1.909 61.224 1.00 94.81 580 ALA A O 1
ATOM 4403 N N . ALA A 1 581 ? -46.285 -1.864 59.338 1.00 92.56 581 ALA A N 1
ATOM 4404 C CA . ALA A 1 581 ? -46.368 -0.420 59.136 1.00 92.56 581 ALA A CA 1
ATOM 4405 C C . ALA A 1 581 ? -47.462 0.010 58.151 1.00 92.56 581 ALA A C 1
ATOM 4407 O O . ALA A 1 581 ? -48.030 1.082 58.338 1.00 92.56 581 ALA A O 1
ATOM 4408 N N . TYR A 1 582 ? -47.728 -0.782 57.103 1.00 92.19 582 TYR A N 1
ATOM 4409 C CA . TYR A 1 582 ? -48.603 -0.439 55.967 1.00 92.19 582 TYR A CA 1
ATOM 4410 C C . TYR A 1 582 ? -48.319 0.941 55.348 1.00 92.19 582 TYR A C 1
ATOM 4412 O O . TYR A 1 582 ? -49.204 1.614 54.823 1.00 92.19 582 TYR A O 1
ATOM 4420 N N . LEU A 1 583 ? -47.069 1.388 55.438 1.00 90.88 583 LEU A N 1
ATOM 4421 C CA . LEU A 1 583 ? -46.621 2.698 54.990 1.00 90.88 583 LEU A CA 1
ATOM 4422 C C . LEU A 1 583 ? -45.266 2.557 54.292 1.00 90.88 583 LEU A C 1
ATOM 4424 O O . LEU A 1 583 ? -44.481 1.677 54.663 1.00 90.88 583 LEU A O 1
ATOM 4428 N N . PRO A 1 584 ? -44.966 3.418 53.300 1.00 92.00 584 PRO A N 1
ATOM 4429 C CA . PRO A 1 584 ? -43.631 3.483 52.733 1.00 92.00 584 PRO A CA 1
ATOM 4430 C C . PRO A 1 584 ? -42.622 3.869 53.815 1.00 92.00 584 PRO A C 1
ATOM 4432 O O . PRO A 1 584 ? -42.927 4.579 54.779 1.00 92.00 584 PRO A O 1
ATOM 4435 N N . MET A 1 585 ? -41.386 3.427 53.625 1.00 91.19 585 MET A N 1
ATOM 4436 C CA . MET A 1 585 ? -40.289 3.766 54.510 1.00 91.19 585 MET A CA 1
ATOM 4437 C C . MET A 1 585 ? -40.068 5.284 54.486 1.00 91.19 585 MET A C 1
ATOM 4439 O O . MET A 1 585 ? -39.934 5.863 53.404 1.00 91.19 585 MET A O 1
ATOM 4443 N N . PRO A 1 586 ? -39.976 5.953 55.651 1.00 88.94 586 PRO A N 1
ATOM 4444 C CA . PRO A 1 586 ? -39.762 7.393 55.711 1.00 88.94 586 PRO A CA 1
ATOM 4445 C C . PRO A 1 586 ? -38.291 7.724 55.415 1.00 88.94 586 PRO A C 1
ATOM 4447 O O . PRO A 1 586 ? -37.543 8.155 56.292 1.00 88.94 586 PRO A O 1
ATOM 4450 N N . LEU A 1 587 ? -37.858 7.494 54.171 1.00 84.06 587 LEU A N 1
ATOM 4451 C CA . LEU A 1 587 ? -36.461 7.609 53.749 1.00 84.06 587 LEU A CA 1
ATOM 4452 C C . LEU A 1 587 ? -35.865 8.981 54.038 1.00 84.06 587 LEU A C 1
ATOM 4454 O O . LEU A 1 587 ? -34.695 9.055 54.387 1.00 84.06 587 LEU A O 1
ATOM 4458 N N . GLU A 1 588 ? -36.654 10.047 53.940 1.00 80.31 588 GLU A N 1
ATOM 4459 C CA . GLU A 1 588 ? -36.186 11.396 54.263 1.00 80.31 588 GLU A CA 1
ATOM 4460 C C . GLU A 1 588 ? -35.864 11.550 55.754 1.00 80.31 588 GLU A C 1
ATOM 4462 O O . GLU A 1 588 ? -34.815 12.086 56.097 1.00 80.31 588 GLU A O 1
ATOM 4467 N N . LEU A 1 589 ? -36.682 10.995 56.655 1.00 83.44 589 LEU A N 1
ATOM 4468 C CA . LEU A 1 589 ? -36.376 11.003 58.091 1.00 83.44 589 LEU A CA 1
ATOM 4469 C C . LEU A 1 589 ? -35.138 10.156 58.402 1.00 83.44 589 LEU A C 1
ATOM 4471 O O . LEU A 1 589 ? -34.298 10.558 59.206 1.00 83.44 589 LEU A O 1
ATOM 4475 N N . ILE A 1 590 ? -34.996 9.010 57.732 1.00 84.94 590 ILE A N 1
ATOM 4476 C CA . ILE A 1 590 ? -33.822 8.142 57.877 1.00 84.94 590 ILE A CA 1
ATOM 4477 C C . ILE A 1 590 ? -32.564 8.849 57.362 1.00 84.94 590 ILE A C 1
ATOM 4479 O O . ILE A 1 590 ? -31.546 8.831 58.045 1.00 84.94 590 ILE A O 1
ATOM 4483 N N . ARG A 1 591 ? -32.624 9.511 56.199 1.00 82.56 591 ARG A N 1
ATOM 4484 C CA . ARG A 1 591 ? -31.511 10.291 55.632 1.00 82.56 591 ARG A CA 1
ATOM 4485 C C . ARG A 1 591 ? -31.103 11.427 56.555 1.00 82.56 591 ARG A C 1
ATOM 4487 O O . ARG A 1 591 ? -29.927 11.536 56.870 1.00 82.56 591 ARG A O 1
ATOM 4494 N N . VAL A 1 592 ? -32.064 12.207 57.054 1.00 82.81 592 VAL A N 1
ATOM 4495 C CA . VAL A 1 592 ? -31.801 13.286 58.019 1.00 82.81 592 VAL A CA 1
ATOM 4496 C C . VAL A 1 592 ? -31.145 12.740 59.289 1.00 82.81 592 VAL A C 1
ATOM 4498 O O . VAL A 1 592 ? -30.179 13.32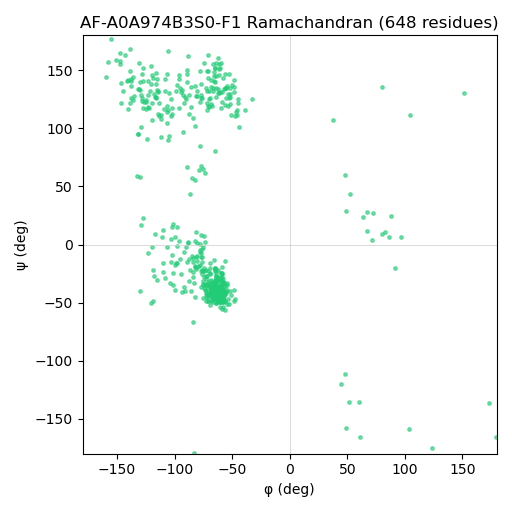6 59.775 1.00 82.81 592 VAL A O 1
ATOM 4501 N N . SER A 1 593 ? -31.613 11.598 59.801 1.00 83.94 593 SER A N 1
ATOM 4502 C CA . SER A 1 593 ? -31.009 10.948 60.967 1.00 83.94 593 SER A CA 1
ATOM 4503 C C . SER A 1 593 ? -29.588 10.452 60.685 1.00 83.94 593 SER A C 1
ATOM 4505 O O . SER A 1 593 ? -28.704 10.667 61.509 1.00 83.94 593 SER A O 1
ATOM 4507 N N . LEU A 1 594 ? -29.351 9.807 59.538 1.00 83.19 594 LEU A N 1
ATOM 4508 C CA . LEU A 1 594 ? -28.037 9.285 59.151 1.00 83.19 594 LEU A CA 1
ATOM 4509 C C . LEU A 1 594 ? -27.032 10.405 58.881 1.00 83.19 594 LEU A C 1
ATOM 4511 O O . LEU A 1 594 ? -25.891 10.307 59.322 1.00 83.19 594 LEU A O 1
ATOM 4515 N N . ASP A 1 595 ? -27.445 11.477 58.207 1.00 81.19 595 ASP A N 1
ATOM 4516 C CA . ASP A 1 595 ? -26.615 12.664 57.999 1.00 81.19 595 ASP A CA 1
ATOM 4517 C C . ASP A 1 595 ? -26.291 13.344 59.331 1.00 81.19 595 ASP A C 1
ATOM 4519 O O . ASP A 1 595 ? -25.163 13.793 59.532 1.00 81.19 595 ASP A O 1
ATOM 4523 N N . GLY A 1 596 ? -27.250 13.379 60.261 1.00 83.56 596 GLY A N 1
ATOM 4524 C CA . GLY A 1 596 ? -27.028 13.805 61.642 1.00 83.56 596 GLY A CA 1
ATOM 4525 C C . GLY A 1 596 ? -25.928 12.986 62.315 1.00 83.56 596 GLY A C 1
ATOM 4526 O O . GLY A 1 596 ? -24.906 13.545 62.710 1.00 83.56 596 GLY A O 1
ATOM 4527 N N . SER A 1 597 ? -26.078 11.659 62.350 1.00 81.38 597 SER A N 1
ATOM 4528 C CA . SER A 1 597 ? -25.090 10.751 62.948 1.00 81.38 597 SER A CA 1
ATOM 4529 C C . SER A 1 597 ? -23.727 10.810 62.254 1.00 81.38 597 SER A C 1
ATOM 4531 O O . SER A 1 597 ? -22.696 10.764 62.921 1.00 81.38 597 SER A O 1
ATOM 4533 N N . ARG A 1 598 ? -23.687 10.956 60.922 1.00 80.62 598 ARG A N 1
ATOM 4534 C CA . ARG A 1 598 ? -22.436 11.095 60.165 1.00 80.62 598 ARG A CA 1
ATOM 4535 C C . ARG A 1 598 ? -21.718 12.392 60.517 1.00 80.62 598 ARG A C 1
ATOM 4537 O O . ARG A 1 598 ? -20.516 12.354 60.754 1.00 80.62 598 ARG A O 1
ATOM 4544 N N . ARG A 1 599 ? -22.439 13.516 60.593 1.00 83.06 599 ARG A N 1
ATOM 4545 C CA . ARG A 1 599 ? -21.874 14.811 61.012 1.00 83.06 599 ARG A CA 1
ATOM 4546 C C . ARG A 1 599 ? -21.391 14.779 62.458 1.00 83.06 599 ARG A C 1
ATOM 4548 O O . ARG A 1 599 ? -20.379 15.398 62.764 1.00 83.06 599 ARG A O 1
ATOM 4555 N N . GLU A 1 600 ? -22.102 14.090 63.346 1.00 85.19 600 GLU A N 1
ATOM 4556 C CA . GLU A 1 600 ? -21.673 13.894 64.734 1.00 85.19 600 GLU A CA 1
ATOM 4557 C C . GLU A 1 600 ? -20.397 13.058 64.815 1.00 85.19 600 GLU A C 1
ATOM 4559 O O . GLU A 1 600 ? -19.465 13.451 65.511 1.00 85.19 600 GLU A O 1
ATOM 4564 N N . HIS A 1 601 ? -20.316 11.961 64.060 1.00 83.69 601 HIS A N 1
ATOM 4565 C CA . HIS A 1 601 ? -19.126 11.117 64.009 1.00 83.69 601 HIS A CA 1
ATOM 4566 C C . HIS A 1 601 ? -17.924 11.837 63.383 1.00 83.69 601 HIS A C 1
ATOM 4568 O O . HIS A 1 601 ? -16.828 11.785 63.931 1.00 83.69 601 HIS A O 1
ATOM 4574 N N . GLU A 1 602 ? -18.124 12.565 62.281 1.00 87.62 602 GLU A N 1
ATOM 4575 C CA . GLU A 1 602 ? -17.087 13.397 61.659 1.00 87.62 602 GLU A CA 1
ATOM 4576 C C . GLU A 1 602 ? -16.597 14.477 62.628 1.00 87.62 602 GLU A C 1
ATOM 4578 O O . GLU A 1 602 ? -15.396 14.657 62.804 1.00 87.62 602 GLU A O 1
ATOM 4583 N N . ARG A 1 603 ? -17.516 15.145 63.336 1.00 88.00 603 ARG A N 1
ATOM 4584 C CA . ARG A 1 603 ? -17.162 16.121 64.369 1.00 88.00 603 ARG A CA 1
ATOM 4585 C C . ARG A 1 603 ? -16.376 15.476 65.511 1.00 88.00 603 ARG A C 1
ATOM 4587 O O . ARG A 1 603 ? -15.387 16.059 65.937 1.00 88.00 603 ARG A O 1
ATOM 4594 N N . ALA A 1 604 ? -16.792 14.307 65.996 1.00 89.88 604 ALA A N 1
ATOM 4595 C CA . ALA A 1 604 ? -16.082 13.571 67.041 1.00 89.88 604 ALA A CA 1
ATOM 4596 C C . ALA A 1 604 ? -14.665 13.181 66.589 1.00 89.88 604 ALA A C 1
ATOM 4598 O O . ALA A 1 604 ? -13.704 13.452 67.300 1.00 89.88 604 ALA A O 1
ATOM 4599 N N . SER A 1 605 ? -14.519 12.661 65.367 1.00 88.06 605 SER A N 1
ATOM 4600 C CA . SER A 1 605 ? -13.216 12.318 64.787 1.00 88.06 605 SER A CA 1
ATOM 4601 C C . SER A 1 605 ? -12.307 13.539 64.622 1.00 88.06 605 SER A C 1
ATOM 4603 O O . SER A 1 605 ? -11.112 13.438 64.883 1.00 88.06 605 SER A O 1
ATOM 4605 N N . LEU A 1 606 ? -12.847 14.694 64.216 1.00 89.44 606 LEU A N 1
ATOM 4606 C CA . LEU A 1 606 ? -12.080 15.941 64.121 1.00 89.44 606 LEU A CA 1
ATOM 4607 C C . LEU A 1 606 ? -11.640 16.453 65.500 1.00 89.44 606 LEU A C 1
ATOM 4609 O O . LEU A 1 606 ? -10.547 17.006 65.618 1.00 89.44 606 LEU A O 1
ATOM 4613 N N . TRP A 1 607 ? -12.461 16.267 66.539 1.00 90.88 607 TRP A N 1
ATOM 4614 C CA . TRP A 1 607 ? -12.078 16.585 67.918 1.00 90.88 607 TRP A CA 1
ATOM 4615 C C . TRP A 1 607 ? -10.969 15.666 68.431 1.00 90.88 607 TRP A C 1
ATOM 4617 O O . TRP A 1 607 ? -9.985 16.172 68.967 1.00 90.88 607 TRP A O 1
ATOM 4627 N N . GLU A 1 608 ? -11.070 14.355 68.200 1.00 91.88 608 GLU A N 1
ATOM 4628 C CA . GLU A 1 608 ? -10.007 13.395 68.533 1.00 91.88 608 GLU A CA 1
ATOM 4629 C C . GLU A 1 608 ? -8.702 13.716 67.787 1.00 91.88 608 GLU A C 1
ATOM 4631 O O . GLU A 1 608 ? -7.617 13.705 68.373 1.00 91.88 608 GLU A O 1
ATOM 4636 N N . GLU A 1 609 ? -8.780 14.058 66.497 1.00 91.88 609 GLU A N 1
ATOM 4637 C CA . GLU A 1 609 ? -7.608 14.452 65.714 1.00 91.88 609 GLU A CA 1
ATOM 4638 C C . GLU A 1 609 ? -6.984 15.750 66.246 1.00 91.88 609 GLU A C 1
ATOM 4640 O O . GLU A 1 609 ? -5.757 15.857 66.361 1.00 91.88 609 GLU A O 1
ATOM 4645 N N . LEU A 1 610 ? -7.810 16.740 66.596 1.00 92.50 610 LEU A N 1
ATOM 4646 C CA . LEU A 1 610 ? -7.345 17.981 67.206 1.00 92.50 610 LEU A CA 1
ATOM 4647 C C . LEU A 1 610 ? -6.647 17.712 68.546 1.00 92.50 610 LEU A C 1
ATOM 4649 O O . LEU A 1 610 ? -5.574 18.270 68.784 1.00 92.50 610 LEU A O 1
ATOM 4653 N N . GLU A 1 611 ? -7.205 16.841 69.388 1.00 93.62 611 GLU A N 1
ATOM 4654 C CA . GLU A 1 611 ? -6.609 16.427 70.661 1.00 93.62 611 GLU A CA 1
ATOM 4655 C C . GLU A 1 611 ? -5.228 15.790 70.453 1.00 93.62 611 GLU A C 1
ATOM 4657 O O . GLU A 1 611 ? -4.243 16.213 71.065 1.00 93.62 611 GLU A O 1
ATOM 4662 N N . GLN A 1 612 ? -5.119 14.837 69.522 1.00 91.69 612 GLN A N 1
ATOM 4663 C CA . GLN A 1 612 ? -3.856 14.172 69.192 1.00 91.69 612 GLN A CA 1
ATOM 4664 C C . GLN A 1 612 ? -2.809 15.158 68.666 1.00 91.69 612 GLN A C 1
ATOM 4666 O O . GLN A 1 612 ? -1.649 15.132 69.094 1.00 91.69 612 GLN A O 1
ATOM 4671 N N . ARG A 1 613 ? -3.203 16.066 67.763 1.00 92.56 613 ARG A N 1
ATOM 4672 C CA . ARG A 1 613 ? -2.309 17.098 67.218 1.00 92.56 613 ARG A CA 1
ATOM 4673 C C . ARG A 1 613 ? -1.862 18.084 68.295 1.00 92.56 613 ARG A C 1
ATOM 4675 O O . ARG A 1 613 ? -0.694 18.471 68.299 1.00 92.56 613 ARG A O 1
ATOM 4682 N N . LEU A 1 614 ? -2.741 18.460 69.227 1.00 93.19 614 LEU A N 1
ATOM 4683 C CA . LEU A 1 614 ? -2.394 19.315 70.365 1.00 93.19 614 LEU A CA 1
ATOM 4684 C C . LEU A 1 614 ? -1.438 18.618 71.332 1.00 93.19 614 LEU A C 1
ATOM 4686 O O . LEU A 1 614 ? -0.449 19.229 71.740 1.00 93.19 614 LEU A O 1
ATOM 4690 N N . ALA A 1 615 ? -1.677 17.347 71.659 1.00 91.31 615 ALA A N 1
ATOM 4691 C CA . ALA A 1 615 ? -0.780 16.551 72.492 1.00 91.31 615 ALA A CA 1
ATOM 4692 C C . ALA A 1 615 ? 0.609 16.418 71.849 1.00 91.31 615 ALA A C 1
ATOM 4694 O O . ALA A 1 615 ? 1.628 16.641 72.509 1.00 91.31 615 ALA A O 1
ATOM 4695 N N . HIS A 1 616 ? 0.656 16.141 70.544 1.00 91.56 616 HIS A N 1
ATOM 4696 C CA . HIS A 1 616 ? 1.900 16.066 69.785 1.00 91.56 616 HIS A CA 1
ATOM 4697 C C . HIS A 1 616 ? 2.642 17.409 69.762 1.00 91.56 616 HIS A C 1
ATOM 4699 O O . HIS A 1 616 ? 3.823 17.468 70.102 1.00 91.56 616 HIS A O 1
ATOM 4705 N N . ALA A 1 617 ? 1.949 18.503 69.429 1.00 91.69 617 ALA A N 1
ATOM 4706 C CA . ALA A 1 617 ? 2.533 19.842 69.408 1.00 91.69 617 ALA A CA 1
ATOM 4707 C C . ALA A 1 617 ? 3.039 20.272 70.794 1.00 91.69 617 ALA A C 1
ATOM 4709 O O . ALA A 1 617 ? 4.095 20.896 70.898 1.00 91.69 617 ALA A O 1
ATOM 4710 N N . ARG A 1 618 ? 2.343 19.890 71.871 1.00 92.38 618 ARG A N 1
ATOM 4711 C CA . ARG A 1 618 ? 2.773 20.134 73.255 1.00 92.38 618 ARG A CA 1
ATOM 4712 C C . ARG A 1 618 ? 4.033 19.351 73.633 1.00 92.38 618 ARG A C 1
ATOM 4714 O O . ARG A 1 618 ? 4.828 19.851 74.422 1.00 92.38 618 ARG A O 1
ATOM 4721 N N . ALA A 1 619 ? 4.227 18.159 73.076 1.00 91.56 619 ALA A N 1
ATOM 4722 C CA . ALA A 1 619 ? 5.403 17.324 73.320 1.00 91.56 619 ALA A CA 1
ATOM 4723 C C . ALA A 1 619 ? 6.634 17.721 72.481 1.00 91.56 619 ALA A C 1
ATOM 4725 O O . ALA A 1 619 ? 7.733 17.231 72.747 1.00 91.56 619 ALA A O 1
ATOM 4726 N N . MET A 1 620 ? 6.481 18.597 71.479 1.00 92.25 620 MET A N 1
ATOM 4727 C CA . MET A 1 620 ? 7.605 19.056 70.660 1.00 92.25 620 MET A CA 1
ATOM 4728 C C . MET A 1 620 ? 8.629 19.837 71.487 1.00 92.25 620 MET A C 1
ATOM 4730 O O . MET A 1 620 ? 8.293 20.737 72.256 1.00 92.25 620 MET A O 1
ATOM 4734 N N . THR A 1 621 ? 9.904 19.525 71.269 1.00 90.38 621 THR A N 1
ATOM 4735 C CA . THR A 1 621 ? 11.035 20.236 71.864 1.00 90.38 621 THR A CA 1
ATOM 4736 C C . THR A 1 621 ? 11.733 21.092 70.810 1.00 90.38 621 THR A C 1
ATOM 4738 O O . THR A 1 621 ? 11.785 20.744 69.631 1.00 90.38 621 THR A O 1
ATOM 4741 N N . PHE A 1 622 ? 12.275 22.237 71.230 1.00 91.12 622 PHE A N 1
ATOM 4742 C CA . PHE A 1 622 ? 12.956 23.177 70.340 1.00 91.12 622 PHE A CA 1
ATOM 4743 C C . PHE A 1 622 ? 14.384 23.430 70.820 1.00 91.12 622 PHE A C 1
ATOM 4745 O O . PHE A 1 622 ? 14.630 23.586 72.014 1.00 91.12 622 PHE A O 1
ATOM 4752 N N . ALA A 1 623 ? 15.324 23.520 69.877 1.00 86.06 623 ALA A N 1
ATOM 4753 C CA . ALA A 1 623 ? 16.728 23.809 70.175 1.00 86.06 623 ALA A CA 1
ATOM 4754 C C . ALA A 1 623 ? 16.986 25.295 70.511 1.00 86.06 623 ALA A C 1
ATOM 4756 O O . ALA A 1 623 ? 17.983 25.624 71.148 1.00 86.06 623 ALA A O 1
ATOM 4757 N N . SER A 1 624 ? 16.098 26.204 70.087 1.00 91.19 624 SER A N 1
ATOM 4758 C CA . SER A 1 624 ? 16.244 27.651 70.295 1.00 91.19 624 SER A CA 1
ATOM 4759 C C . SER A 1 624 ? 15.544 28.120 71.580 1.00 91.19 624 SER A C 1
ATOM 4761 O O . SER A 1 624 ? 14.338 27.902 71.721 1.00 91.19 624 SER A O 1
ATOM 4763 N N . PRO A 1 625 ? 16.223 28.871 72.472 1.00 90.38 625 PRO A N 1
ATOM 4764 C CA . PRO A 1 625 ? 15.614 29.433 73.684 1.00 90.38 625 PRO A CA 1
ATOM 4765 C C . PRO A 1 625 ? 14.429 30.376 73.426 1.00 90.38 625 PRO A C 1
ATOM 4767 O O . PRO A 1 625 ? 13.596 30.589 74.308 1.00 90.38 625 PRO A O 1
ATOM 4770 N N . VAL A 1 626 ? 14.359 30.994 72.242 1.00 91.81 626 VAL A N 1
ATOM 4771 C CA . VAL A 1 626 ? 13.218 31.836 71.843 1.00 91.81 626 VAL A CA 1
ATOM 4772 C C . VAL A 1 626 ? 12.011 30.953 71.542 1.00 91.81 626 VAL A C 1
ATOM 4774 O O . VAL A 1 626 ? 10.948 31.170 72.114 1.00 91.81 626 VAL A O 1
ATOM 4777 N N . SER A 1 627 ? 12.198 29.906 70.737 1.00 90.31 627 SER A N 1
ATOM 4778 C CA . SER A 1 627 ? 11.150 28.941 70.397 1.00 90.31 627 SER A CA 1
ATOM 4779 C C . SER A 1 627 ? 10.609 28.217 71.632 1.00 90.31 627 SER A C 1
ATOM 4781 O O . SER A 1 627 ? 9.397 28.085 71.762 1.00 90.31 627 SER A O 1
ATOM 4783 N N . THR A 1 628 ? 11.468 27.841 72.585 1.00 91.06 628 THR A N 1
ATOM 4784 C CA . THR A 1 628 ? 11.043 27.227 73.857 1.00 91.06 628 THR A CA 1
ATOM 4785 C C . THR A 1 628 ? 10.193 28.177 74.702 1.00 91.06 628 THR A C 1
ATOM 4787 O O . THR A 1 628 ? 9.180 27.761 75.260 1.00 91.06 628 THR A O 1
ATOM 4790 N N . ARG A 1 629 ? 10.551 29.469 74.778 1.00 91.94 629 ARG A N 1
ATOM 4791 C CA . ARG A 1 629 ? 9.748 30.472 75.502 1.00 91.94 629 ARG A CA 1
ATOM 4792 C C . ARG A 1 629 ? 8.399 30.717 74.834 1.00 91.94 629 ARG A C 1
ATOM 4794 O O . ARG A 1 629 ? 7.391 30.772 75.532 1.00 91.94 629 ARG A O 1
ATOM 4801 N N . THR A 1 630 ? 8.370 30.828 73.507 1.00 92.25 630 THR A N 1
ATOM 4802 C CA . THR A 1 630 ? 7.123 30.972 72.744 1.00 92.25 630 THR A CA 1
ATOM 4803 C C . THR A 1 630 ? 6.234 29.743 72.909 1.00 92.25 630 THR A C 1
ATOM 4805 O O . THR A 1 630 ? 5.054 29.886 73.204 1.00 92.25 630 THR A O 1
ATOM 4808 N N . HIS A 1 631 ? 6.793 28.536 72.801 1.00 95.12 631 HIS A N 1
ATOM 4809 C CA . HIS A 1 631 ? 6.052 27.290 73.005 1.00 95.12 631 HIS A CA 1
ATOM 4810 C C . HIS A 1 631 ? 5.474 27.190 74.422 1.00 95.12 631 HIS A C 1
ATOM 4812 O O . HIS A 1 631 ? 4.277 26.956 74.581 1.00 95.12 631 HIS A O 1
ATOM 4818 N N . HIS A 1 632 ? 6.272 27.500 75.447 1.00 91.44 632 HIS A N 1
ATOM 4819 C CA . HIS A 1 632 ? 5.796 27.558 76.828 1.00 91.44 632 HIS A CA 1
ATOM 4820 C C . HIS A 1 632 ? 4.663 28.583 77.010 1.00 91.44 632 HIS A C 1
ATOM 4822 O O . HIS A 1 632 ? 3.678 28.295 77.686 1.00 91.44 632 HIS A O 1
ATOM 4828 N N . ALA A 1 633 ? 4.770 29.765 76.397 1.00 92.50 633 ALA A N 1
ATOM 4829 C CA . ALA A 1 633 ? 3.735 30.799 76.451 1.00 92.50 633 ALA A CA 1
ATOM 4830 C C . ALA A 1 633 ? 2.448 30.433 75.691 1.00 92.50 633 ALA A C 1
ATOM 4832 O O . ALA A 1 633 ? 1.408 31.028 75.953 1.00 92.50 633 ALA A O 1
ATOM 4833 N N . LEU A 1 634 ? 2.501 29.482 74.755 1.00 93.56 634 LEU A N 1
ATOM 4834 C CA . LEU A 1 634 ? 1.332 29.032 74.000 1.00 93.56 634 LEU A CA 1
ATOM 4835 C C . LEU A 1 634 ? 0.629 27.828 74.649 1.00 93.56 634 LEU A C 1
ATOM 4837 O O . LEU A 1 634 ? -0.599 27.767 74.608 1.00 93.56 634 LEU A O 1
ATOM 4841 N N . PHE A 1 635 ? 1.381 26.895 75.248 1.00 94.00 635 PHE A N 1
ATOM 4842 C CA . PHE A 1 635 ? 0.855 25.618 75.763 1.00 94.00 635 PHE A CA 1
ATOM 4843 C C . PHE A 1 635 ? 0.823 25.485 77.292 1.00 94.00 635 PHE A C 1
ATOM 4845 O O . PHE A 1 635 ? 0.063 24.665 77.804 1.00 94.00 635 PHE A O 1
ATOM 4852 N N . ASN A 1 636 ? 1.650 26.235 78.032 1.00 89.94 636 ASN A N 1
ATOM 4853 C CA . ASN A 1 636 ? 1.860 26.014 79.471 1.00 89.94 636 ASN A CA 1
ATOM 4854 C C . ASN A 1 636 ? 1.489 27.218 80.352 1.00 89.94 636 ASN A C 1
ATOM 4856 O O . ASN A 1 636 ? 1.571 27.125 81.576 1.00 89.94 636 ASN A O 1
ATOM 4860 N N . THR A 1 637 ? 1.063 28.340 79.770 1.00 92.25 637 THR A N 1
ATOM 4861 C CA . THR A 1 637 ? 0.494 29.470 80.518 1.00 92.25 637 THR A CA 1
ATOM 4862 C C . THR A 1 637 ? -1.038 29.401 80.513 1.00 92.25 637 THR A C 1
ATOM 4864 O O . THR A 1 637 ? -1.629 29.004 79.510 1.00 92.25 637 THR A O 1
ATOM 4867 N N . PRO A 1 638 ? -1.720 29.835 81.590 1.00 88.12 638 PRO A N 1
ATOM 4868 C CA . PRO A 1 638 ? -3.187 29.829 81.648 1.00 88.12 638 PRO A CA 1
ATOM 4869 C C . PRO A 1 638 ? -3.877 30.669 80.559 1.00 88.12 638 PRO A C 1
ATOM 4871 O O . PRO A 1 638 ? -5.031 30.409 80.231 1.00 88.12 638 PRO A O 1
ATOM 4874 N N . SER A 1 639 ? -3.177 31.671 80.018 1.00 90.50 639 SER A N 1
ATOM 4875 C CA . SER A 1 639 ? -3.627 32.542 78.923 1.00 90.50 639 SER A CA 1
ATOM 4876 C C . SER A 1 639 ? -3.064 32.146 77.551 1.00 90.50 639 SER A C 1
ATOM 4878 O O . SER A 1 639 ? -3.208 32.899 76.590 1.00 90.50 639 SER A O 1
ATOM 4880 N N . GLY A 1 640 ? -2.363 31.013 77.453 1.00 92.94 640 GLY A N 1
ATOM 4881 C CA . GLY A 1 640 ? -1.828 30.513 76.192 1.00 92.94 640 GLY A CA 1
ATOM 4882 C C . GLY A 1 640 ? -2.947 29.982 75.299 1.00 92.94 640 GLY A C 1
ATOM 4883 O O . GLY A 1 640 ? -3.772 29.188 75.746 1.00 92.94 640 GLY A O 1
ATOM 4884 N N . ALA A 1 641 ? -2.960 30.387 74.028 1.00 89.88 641 ALA A N 1
ATOM 4885 C CA . ALA A 1 641 ? -4.036 30.040 73.096 1.00 89.88 641 ALA A CA 1
ATOM 4886 C C . ALA A 1 641 ? -4.244 28.518 72.937 1.00 89.88 641 ALA A C 1
ATOM 4888 O O . ALA A 1 641 ? -5.379 28.058 72.839 1.00 89.88 641 ALA A O 1
ATOM 4889 N N . PHE A 1 642 ? -3.172 27.713 72.967 1.00 92.00 642 PHE A N 1
ATOM 4890 C CA . PHE A 1 642 ? -3.288 26.251 72.881 1.00 92.00 642 PHE A CA 1
ATOM 4891 C C . PHE A 1 642 ? -3.577 25.588 74.232 1.00 92.00 642 PHE A C 1
ATOM 4893 O O . PHE A 1 642 ? -4.166 24.510 74.261 1.00 92.00 642 PHE A O 1
ATOM 4900 N N . ALA A 1 643 ? -3.225 26.229 75.350 1.00 88.50 643 ALA A N 1
ATOM 4901 C CA . ALA A 1 643 ? -3.654 25.794 76.679 1.00 88.50 643 ALA A CA 1
ATOM 4902 C C . ALA A 1 643 ? -5.166 26.000 76.879 1.00 88.50 643 ALA A C 1
ATOM 4904 O O . ALA A 1 643 ? -5.837 25.172 77.491 1.00 88.50 643 ALA A O 1
ATOM 4905 N N . GLU A 1 644 ? -5.716 27.095 76.349 1.00 90.88 644 GLU A N 1
ATOM 4906 C CA . GLU A 1 644 ? -7.156 27.344 76.317 1.00 90.88 644 GLU A CA 1
ATOM 4907 C C . GLU A 1 644 ? -7.874 26.358 75.399 1.00 90.88 644 GLU A C 1
ATOM 4909 O O . GLU A 1 644 ? -8.819 25.712 75.844 1.00 90.88 644 GLU A O 1
ATOM 4914 N N . LEU A 1 645 ? -7.371 26.154 74.179 1.00 88.88 645 LEU A N 1
ATOM 4915 C CA . LEU A 1 645 ? -7.935 25.167 73.261 1.00 88.88 645 LEU A CA 1
ATOM 4916 C C . LEU A 1 645 ? -7.917 23.752 73.859 1.00 88.88 645 LEU A C 1
ATOM 4918 O O . LEU A 1 645 ? -8.913 23.046 73.772 1.00 88.88 645 LEU A O 1
ATOM 4922 N N . GLY A 1 646 ? -6.842 23.365 74.554 1.00 86.56 646 GLY A N 1
ATOM 4923 C CA . GLY A 1 646 ? -6.768 22.084 75.260 1.00 86.56 646 GLY A CA 1
ATOM 4924 C C . GLY A 1 646 ? -7.816 21.906 76.369 1.00 86.56 646 GLY A C 1
ATOM 4925 O O . GLY A 1 646 ? -8.226 20.781 76.615 1.00 86.56 646 GLY A O 1
ATOM 4926 N N . ARG A 1 647 ? -8.291 22.989 77.007 1.00 89.00 647 ARG A N 1
ATOM 4927 C CA . ARG A 1 647 ? -9.394 22.948 77.995 1.00 89.00 647 ARG A CA 1
ATOM 4928 C C . ARG A 1 647 ? -10.784 22.901 77.365 1.00 89.00 647 ARG A C 1
ATOM 4930 O O . ARG A 1 647 ? -11.741 22.619 78.065 1.00 89.00 647 ARG A O 1
ATOM 4937 N N . ILE A 1 648 ? -10.903 23.290 76.099 1.00 86.94 648 ILE A N 1
ATOM 4938 C CA . ILE A 1 648 ? -12.159 23.199 75.344 1.00 86.94 648 ILE A CA 1
ATOM 4939 C C . ILE A 1 648 ? -12.324 21.781 74.787 1.00 86.94 648 ILE A C 1
ATOM 4941 O O . ILE A 1 648 ? -13.444 21.301 74.655 1.00 86.94 648 ILE A O 1
ATOM 4945 N N . VAL A 1 649 ? -11.203 21.140 74.441 1.00 85.50 649 VAL A N 1
ATOM 4946 C CA . VAL A 1 649 ? -11.151 19.770 73.916 1.00 85.50 649 VAL A CA 1
ATOM 4947 C C . VAL A 1 649 ? -11.334 18.720 75.025 1.00 85.50 649 VAL A C 1
ATOM 4949 O O . VAL A 1 649 ? -11.961 17.699 74.764 1.00 85.50 649 VAL A O 1
ATOM 4952 N N . ALA A 1 650 ? -10.792 18.964 76.227 1.00 78.69 650 ALA A N 1
ATOM 4953 C CA . ALA A 1 650 ? -10.899 18.091 77.407 1.00 78.69 650 ALA A CA 1
ATOM 4954 C C . ALA A 1 650 ? -12.148 18.389 78.243 1.00 78.69 650 ALA A C 1
ATOM 4956 O O . ALA A 1 650 ? -12.748 17.419 78.764 1.00 78.69 650 ALA A O 1
#

Mean predicted aligned error: 13.07 Å